Protein AF-A0AAE0TA22-F1 (afdb_monomer)

Radius of gyration: 49.66 Å; Cα contacts (8 Å, |Δi|>4): 753; chains: 1; bounding box: 151×112×150 Å

Foldseek 3Di:
DDDDDDDDDDDDDDDDDDDDDDDDDDDDDDDDDDDDDDDDDDDPPVVVVVVVVVVVVVVVVVVVVLVVLLPDDPVNLVVVCLCPFLFVLSVQLVPDDDPVSNVVSVVQLVVLVVVLVVLLVVLVVVVVVQDWDKDKDKDFDWDFFFKKKKFWQFLFFQVLLVVDDDDLSVLLSVLLVLLACVVLVDPPPPDDDDDDDDDDDDDDDDDDDDDDDDDDDDDDDDDDDDDDDDDDDDDDDDDDDDDDDDDDDDDDDPPPPSQPPVNSLVVCVVPPPPVPPPPPPDDPDDDDDPPDSLVVSLVVSLVSLLVDDLVSLVVRGDQCQLFFLFKDALNHGDHSVQWDWFAASSRRTMTMRADSPLIADFFDQNNGMKTKTFSPVVRHRHNNRPAGFMWMATFHGQADDDSPPRTDTFAFQKEKEKAKAKAKEAADPPPNDPADQQPVVCVQWVGGDALVLQVLVVLQVVLCVFLVEGDSRSVRSNVSTPPPHPHDHQDDPVSVVSSVVSVVCVVVVVDDRPRHGHNIHMDMDIDMDMDGDDPLVVLVVSQVSSCVVPVVSVVCCVPPDPDSVVSSRRMYMYGYTHNGSMHMYTYMDRPQDPVNSVVSSQVSCCVSGVQHPVSVVSVVVSVVSVVSNVVSVVVVVPDDDDDDDDDDDDDDDDDYDDDDDDDDDDDDDDDDDDDDDDDDDDDD

Nearest PDB structures (foldseek):
  9btg-assembly1_C  TM=7.549E-01  e=7.973E-27  Homo sapiens
  9blr-assembly1_B  TM=6.837E-01  e=3.437E-25  Homo sapiens
  9btu-assembly1_B  TM=6.774E-01  e=9.513E-24  Homo sapiens
  9btg-assembly1_B  TM=6.964E-01  e=8.237E-23  Homo sapiens
  9btg-assembly1_A  TM=6.985E-01  e=4.580E-22  Homo sapiens

Structure (mmCIF, N/CA/C/O backbone):
data_AF-A0AAE0TA22-F1
#
_entry.id   AF-A0AAE0TA22-F1
#
loop_
_atom_site.group_PDB
_atom_site.id
_atom_site.type_symbol
_atom_site.label_atom_id
_atom_site.label_alt_id
_atom_site.label_comp_id
_atom_site.label_asym_id
_atom_site.label_entity_id
_atom_site.label_seq_id
_atom_site.pdbx_PDB_ins_code
_atom_site.Cartn_x
_atom_site.Cartn_y
_atom_site.Cartn_z
_atom_site.occupancy
_atom_site.B_iso_or_equiv
_atom_site.auth_seq_id
_atom_site.auth_comp_id
_atom_site.auth_asym_id
_atom_site.auth_atom_id
_atom_site.pdbx_PDB_model_num
ATOM 1 N N . MET A 1 1 ? 1.028 -51.231 16.916 1.00 36.16 1 MET A N 1
ATOM 2 C CA . MET A 1 1 ? 1.244 -51.772 15.554 1.00 36.16 1 MET A CA 1
ATOM 3 C C . MET A 1 1 ? 1.854 -50.634 14.741 1.00 36.16 1 MET A C 1
ATOM 5 O O . MET A 1 1 ? 1.160 -49.658 14.529 1.00 36.16 1 MET A O 1
ATOM 9 N N . SER A 1 2 ? 3.185 -50.494 14.644 1.00 25.36 2 SER A N 1
ATOM 10 C CA . SER A 1 2 ? 4.117 -51.192 13.720 1.00 25.36 2 SER A CA 1
ATOM 11 C C . SER A 1 2 ? 3.588 -51.160 12.274 1.00 25.36 2 SER A C 1
ATOM 13 O O . SER A 1 2 ? 2.470 -51.611 12.075 1.00 25.36 2 SER A O 1
ATOM 15 N N . SER A 1 3 ? 4.268 -50.624 11.255 1.00 26.95 3 SER A N 1
ATOM 16 C CA . SER A 1 3 ? 5.697 -50.757 10.944 1.00 26.95 3 SER A CA 1
ATOM 17 C C . SER A 1 3 ? 6.273 -49.602 10.106 1.00 26.95 3 SER A C 1
ATOM 19 O O . SER A 1 3 ? 5.587 -48.962 9.315 1.00 26.95 3 SER A O 1
ATOM 21 N N . ARG A 1 4 ? 7.589 -49.420 10.260 1.00 27.61 4 ARG A N 1
ATOM 22 C CA . ARG A 1 4 ? 8.510 -48.582 9.478 1.00 27.61 4 ARG A CA 1
ATOM 23 C C . ARG A 1 4 ? 8.764 -49.164 8.077 1.00 27.61 4 ARG A C 1
ATOM 25 O O . ARG A 1 4 ? 8.867 -50.378 7.962 1.00 27.61 4 ARG A O 1
ATOM 32 N N . HIS A 1 5 ? 9.083 -48.308 7.104 1.00 26.70 5 HIS A N 1
ATOM 33 C CA . HIS A 1 5 ? 10.325 -48.444 6.330 1.00 26.70 5 HIS A CA 1
ATOM 34 C C . HIS A 1 5 ? 10.819 -47.084 5.815 1.00 26.70 5 HIS A C 1
ATOM 36 O O . HIS A 1 5 ? 10.042 -46.180 5.530 1.00 26.70 5 HIS A O 1
ATOM 42 N N . ARG A 1 6 ? 12.146 -46.962 5.806 1.00 25.06 6 ARG A N 1
ATOM 43 C CA . ARG A 1 6 ? 13.002 -45.788 5.623 1.00 25.06 6 ARG A CA 1
ATOM 44 C C . ARG A 1 6 ? 13.894 -46.098 4.420 1.00 25.06 6 ARG A C 1
ATOM 46 O O . ARG A 1 6 ? 14.435 -47.199 4.398 1.00 25.06 6 ARG A O 1
ATOM 53 N N . HIS A 1 7 ? 14.113 -45.142 3.521 1.00 26.20 7 HIS A N 1
ATOM 54 C CA . HIS A 1 7 ? 15.380 -45.018 2.798 1.00 26.20 7 HIS A CA 1
ATOM 55 C C . HIS A 1 7 ? 15.689 -43.548 2.502 1.00 26.20 7 HIS A C 1
ATOM 57 O O . HIS A 1 7 ? 14.853 -42.817 1.977 1.00 26.20 7 HIS A O 1
ATOM 63 N N . ASP A 1 8 ? 16.891 -43.159 2.924 1.00 24.45 8 ASP A N 1
ATOM 64 C CA . ASP A 1 8 ? 17.563 -41.879 2.728 1.00 24.45 8 ASP A CA 1
ATOM 65 C C . ASP A 1 8 ? 18.010 -41.689 1.274 1.00 24.45 8 ASP A C 1
ATOM 67 O O . ASP A 1 8 ? 18.426 -42.652 0.632 1.00 24.45 8 ASP A O 1
ATOM 71 N N . TYR A 1 9 ? 18.047 -40.436 0.811 1.00 25.70 9 TYR A N 1
ATOM 72 C CA . TYR A 1 9 ? 19.114 -39.953 -0.069 1.00 25.70 9 TYR A CA 1
ATOM 73 C C . TYR A 1 9 ? 19.299 -38.441 0.121 1.00 25.70 9 TYR A C 1
ATOM 75 O O . TYR A 1 9 ? 18.411 -37.642 -0.169 1.00 25.70 9 TYR A O 1
ATOM 83 N N . THR A 1 10 ? 20.469 -38.067 0.630 1.00 24.34 10 THR A N 1
ATOM 84 C CA . THR A 1 10 ? 21.022 -36.712 0.653 1.00 24.34 10 THR A CA 1
ATOM 85 C C . THR A 1 10 ? 21.599 -36.367 -0.721 1.00 24.34 10 THR A C 1
ATOM 87 O O . THR A 1 10 ? 22.261 -37.203 -1.337 1.00 24.34 10 THR A O 1
ATOM 90 N N . ARG A 1 11 ? 21.387 -35.134 -1.195 1.00 25.94 11 ARG A N 1
ATOM 91 C CA . ARG A 1 11 ? 22.220 -34.493 -2.226 1.00 25.94 11 ARG A CA 1
ATOM 92 C C . ARG A 1 11 ? 22.123 -32.972 -2.107 1.00 25.94 11 ARG A C 1
ATOM 94 O O . ARG A 1 11 ? 21.104 -32.387 -2.460 1.00 25.94 11 ARG A O 1
ATOM 101 N N . ASP A 1 12 ? 23.209 -32.382 -1.620 1.00 24.94 12 ASP A N 1
ATOM 102 C CA . ASP A 1 12 ? 23.617 -31.007 -1.901 1.00 24.94 12 ASP A CA 1
ATOM 103 C C . ASP A 1 12 ? 23.908 -30.871 -3.399 1.00 24.94 12 ASP A C 1
ATOM 105 O O . ASP A 1 12 ? 24.634 -31.704 -3.949 1.00 24.94 12 ASP A O 1
ATOM 109 N N . VAL A 1 13 ? 23.373 -29.836 -4.054 1.00 28.22 13 VAL A N 1
ATOM 110 C CA . VAL A 1 13 ? 23.864 -29.369 -5.359 1.00 28.22 13 VAL A CA 1
ATOM 111 C C . VAL A 1 13 ? 23.728 -27.847 -5.446 1.00 28.22 13 VAL A C 1
ATOM 113 O O . VAL A 1 13 ? 22.625 -27.302 -5.424 1.00 28.22 13 VAL A O 1
ATOM 116 N N . ASP A 1 14 ? 24.891 -27.209 -5.566 1.00 25.58 14 ASP A N 1
ATOM 117 C CA . ASP A 1 14 ? 25.142 -25.839 -6.011 1.00 25.58 14 ASP A CA 1
ATOM 118 C C . ASP A 1 14 ? 24.396 -25.487 -7.307 1.00 25.58 14 ASP A C 1
ATOM 120 O O . ASP A 1 14 ? 24.451 -26.218 -8.297 1.00 25.58 14 ASP A O 1
ATOM 124 N N . MET A 1 15 ? 23.774 -24.308 -7.337 1.00 25.41 15 MET A N 1
ATOM 125 C CA . MET A 1 15 ? 23.209 -23.705 -8.544 1.00 25.41 15 MET A CA 1
ATOM 126 C C . MET A 1 15 ? 24.134 -22.592 -9.048 1.00 25.41 1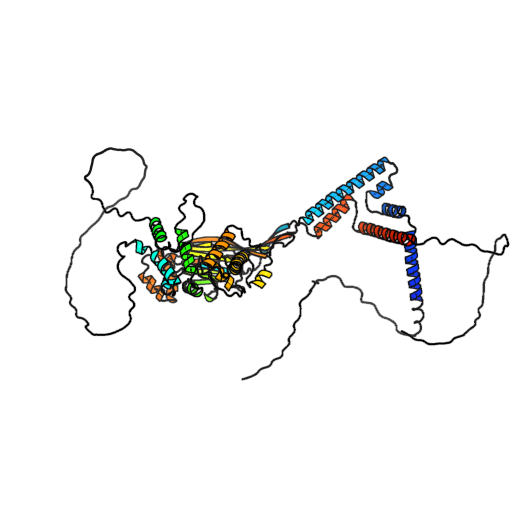5 MET A C 1
ATOM 128 O O . MET A 1 15 ? 24.139 -21.484 -8.521 1.00 25.41 15 MET A O 1
ATOM 132 N N . THR A 1 16 ? 24.883 -22.875 -10.116 1.00 25.83 16 THR A N 1
ATOM 133 C CA . THR A 1 16 ? 25.443 -21.857 -11.015 1.00 25.83 16 THR A CA 1
ATOM 134 C C . THR A 1 16 ? 25.100 -22.202 -12.467 1.00 25.83 16 THR A C 1
ATOM 136 O O . THR A 1 16 ? 25.299 -23.324 -12.920 1.00 25.83 16 THR A O 1
ATOM 139 N N . ASN A 1 17 ? 24.601 -21.189 -13.182 1.00 25.94 17 ASN A N 1
ATOM 140 C CA . ASN A 1 17 ? 24.505 -21.044 -14.639 1.00 25.94 17 ASN A CA 1
ATOM 141 C C . ASN A 1 17 ? 23.625 -22.031 -15.433 1.00 25.94 17 ASN A C 1
ATOM 143 O O . ASN A 1 17 ? 24.093 -23.033 -15.967 1.00 25.94 17 ASN A O 1
ATOM 147 N N . ILE A 1 18 ? 22.370 -21.626 -15.661 1.00 26.84 18 ILE A N 1
ATOM 148 C CA . ILE A 1 18 ? 21.530 -22.114 -16.764 1.00 26.84 18 ILE A CA 1
ATOM 149 C C . ILE A 1 18 ? 21.366 -20.976 -17.779 1.00 26.84 18 ILE A C 1
ATOM 151 O O . ILE A 1 18 ? 20.695 -19.981 -17.515 1.00 26.84 18 ILE A O 1
ATOM 155 N N . TYR A 1 19 ? 21.996 -21.144 -18.943 1.00 29.06 19 TYR A N 1
ATOM 156 C CA . TYR A 1 19 ? 21.708 -20.387 -20.159 1.00 29.06 19 TYR A CA 1
ATOM 157 C C . TYR A 1 19 ? 20.472 -20.974 -20.851 1.00 29.06 19 TYR A C 1
ATOM 159 O O . TYR A 1 19 ? 20.329 -22.191 -20.981 1.00 29.06 19 TYR A O 1
ATOM 167 N N . PHE A 1 20 ? 19.598 -20.081 -21.311 1.00 26.22 20 PHE A N 1
ATOM 168 C CA . PHE A 1 20 ? 18.417 -20.374 -22.116 1.00 26.22 20 PHE A CA 1
ATOM 169 C C . PHE A 1 20 ? 18.787 -21.013 -23.464 1.00 26.22 20 PHE A C 1
ATOM 171 O O . PHE A 1 20 ? 19.572 -20.460 -24.231 1.00 26.22 20 PHE A O 1
ATOM 178 N N . HIS A 1 21 ? 18.129 -22.126 -23.791 1.00 25.44 21 HIS A N 1
ATOM 179 C CA . HIS A 1 21 ? 17.982 -22.626 -25.155 1.00 25.44 21 HIS A CA 1
ATOM 180 C C . HIS A 1 21 ? 16.496 -22.649 -25.517 1.00 25.44 21 HIS A C 1
ATOM 182 O O . HIS A 1 21 ? 15.685 -23.235 -24.803 1.00 25.44 21 HIS A O 1
ATOM 188 N N . SER A 1 22 ? 16.155 -22.091 -26.675 1.00 26.70 22 SER A N 1
ATOM 189 C CA . SER A 1 22 ? 15.044 -22.571 -27.497 1.00 26.70 22 SER A CA 1
ATOM 190 C C . SER A 1 22 ? 15.381 -22.331 -28.986 1.00 26.70 22 SER A C 1
ATOM 192 O O . SER A 1 22 ? 16.284 -21.545 -29.278 1.00 26.70 22 SER A O 1
ATOM 194 N N . PRO A 1 23 ? 14.796 -23.112 -29.912 1.00 32.72 23 PRO A N 1
ATOM 195 C CA . PRO A 1 23 ? 15.504 -23.685 -31.060 1.00 32.72 23 PRO A CA 1
ATOM 196 C C . PRO A 1 23 ? 14.996 -23.150 -32.407 1.00 32.72 23 PRO A C 1
ATOM 198 O O . PRO A 1 23 ? 13.940 -22.536 -32.447 1.00 32.72 23 PRO A O 1
ATOM 201 N N . LEU A 1 24 ? 15.710 -23.443 -33.505 1.00 25.14 24 LEU A N 1
ATOM 202 C CA . LEU A 1 24 ? 15.177 -23.844 -34.826 1.00 25.14 24 LEU A CA 1
ATOM 203 C C . LEU A 1 24 ? 16.327 -23.946 -35.854 1.00 25.14 24 LEU A C 1
ATOM 205 O O . LEU A 1 24 ? 17.237 -23.127 -35.850 1.00 25.14 24 LEU A O 1
ATOM 209 N N . TRP A 1 25 ? 16.227 -24.941 -36.747 1.00 23.73 25 TRP A N 1
ATOM 210 C CA . TRP A 1 25 ? 17.095 -25.276 -37.899 1.00 23.73 25 TRP A CA 1
ATOM 211 C C . TRP A 1 25 ? 18.290 -26.223 -37.678 1.00 23.73 25 TRP A C 1
ATOM 213 O O . TRP A 1 25 ? 19.454 -25.838 -37.705 1.00 23.73 25 TRP A O 1
ATOM 223 N N . LYS A 1 26 ? 17.985 -27.528 -37.620 1.00 23.95 26 LYS A N 1
ATOM 224 C CA . LYS A 1 26 ? 18.856 -28.605 -38.128 1.00 23.95 26 LYS A CA 1
ATOM 225 C C . LYS A 1 26 ? 17.993 -29.722 -38.722 1.00 23.95 26 LYS A C 1
ATOM 227 O O . LYS A 1 26 ? 17.412 -30.508 -37.981 1.00 23.95 26 LYS A O 1
ATOM 232 N N . ARG A 1 27 ? 17.911 -29.792 -40.055 1.00 25.19 27 ARG A N 1
ATOM 233 C CA . ARG A 1 27 ? 17.529 -31.011 -40.787 1.00 25.19 27 ARG A CA 1
ATOM 234 C C . ARG A 1 27 ? 17.976 -30.919 -42.246 1.00 25.19 27 ARG A C 1
ATOM 236 O O . ARG A 1 27 ? 17.333 -30.244 -43.034 1.00 25.19 27 ARG A O 1
ATOM 243 N N . SER A 1 28 ? 19.070 -31.597 -42.575 1.00 24.05 28 SER A N 1
ATOM 244 C CA . SER A 1 28 ? 19.266 -32.374 -43.811 1.00 24.05 28 SER A CA 1
ATOM 245 C C . SER A 1 28 ? 20.726 -32.817 -43.870 1.00 24.05 28 SER A C 1
ATOM 247 O O . SER A 1 28 ? 21.584 -31.979 -43.603 1.00 24.05 28 SER A O 1
ATOM 249 N N . GLN A 1 29 ? 20.961 -34.065 -44.285 1.00 23.02 29 GLN A N 1
ATOM 250 C CA . GLN A 1 29 ? 22.234 -34.753 -44.587 1.00 23.02 29 GLN A CA 1
ATOM 251 C C . GLN A 1 29 ? 22.478 -35.989 -43.704 1.00 23.02 29 GLN A C 1
ATOM 253 O O . GLN A 1 29 ? 23.495 -36.079 -43.033 1.00 23.02 29 GLN A O 1
ATOM 258 N N . GLU A 1 30 ? 21.550 -36.947 -43.756 1.00 26.06 30 GLU A N 1
ATOM 259 C CA . GLU A 1 30 ? 21.832 -38.385 -43.629 1.00 26.06 30 GLU A CA 1
ATOM 260 C C . GLU A 1 30 ? 20.830 -39.122 -44.527 1.00 26.06 30 GLU A C 1
ATOM 262 O O . GLU A 1 30 ? 19.669 -39.261 -44.164 1.00 26.06 30 GLU A O 1
ATOM 267 N N . GLU A 1 31 ? 21.258 -39.479 -45.738 1.00 27.06 31 GLU A N 1
ATOM 268 C CA . GLU A 1 31 ? 20.860 -40.690 -46.474 1.00 27.06 31 GLU A CA 1
ATOM 269 C C . GLU A 1 31 ? 21.600 -40.690 -47.818 1.00 27.06 31 GLU A C 1
ATOM 271 O O . GLU A 1 31 ? 21.323 -39.880 -48.698 1.00 27.06 31 GLU A O 1
ATOM 276 N N . ILE A 1 32 ? 22.619 -41.545 -47.917 1.00 25.92 32 ILE A N 1
ATOM 277 C CA . ILE A 1 32 ? 22.872 -42.524 -48.990 1.00 25.92 32 ILE A CA 1
ATOM 278 C C . ILE A 1 32 ? 24.278 -43.093 -48.721 1.00 25.92 32 ILE A C 1
ATOM 280 O O . ILE A 1 32 ? 25.303 -42.510 -49.069 1.00 25.92 32 ILE A O 1
ATOM 284 N N . MET A 1 33 ? 24.308 -44.258 -48.077 1.00 25.12 33 MET A N 1
ATOM 285 C CA . MET A 1 33 ? 25.369 -45.250 -48.223 1.00 25.12 33 MET A CA 1
ATOM 286 C C . MET A 1 33 ? 24.693 -46.551 -48.640 1.00 25.12 33 MET A C 1
ATOM 288 O O . MET A 1 33 ? 23.885 -47.061 -47.877 1.00 25.12 33 MET A O 1
ATOM 292 N N . GLU A 1 34 ? 25.051 -47.088 -49.806 1.00 27.94 34 GLU A N 1
ATOM 293 C CA . GLU A 1 34 ? 25.251 -48.531 -49.994 1.00 27.94 34 GLU A CA 1
ATOM 294 C C . GLU A 1 34 ? 25.866 -48.806 -51.374 1.00 27.94 34 GLU A C 1
ATOM 296 O O . GLU A 1 34 ? 25.210 -48.656 -52.404 1.00 27.94 34 GLU A O 1
ATOM 301 N N . ASN A 1 35 ? 27.145 -49.197 -51.410 1.00 25.23 35 ASN A N 1
ATOM 302 C CA . ASN A 1 35 ? 27.541 -50.560 -51.788 1.00 25.23 35 ASN A CA 1
ATOM 303 C C . ASN A 1 35 ? 29.064 -50.735 -51.954 1.00 25.23 35 ASN A C 1
ATOM 305 O O . ASN A 1 35 ? 29.766 -49.856 -52.446 1.00 25.23 35 ASN A O 1
ATOM 309 N N . VAL A 1 36 ? 29.481 -51.975 -51.656 1.00 28.78 36 VAL A N 1
ATOM 310 C CA . VAL A 1 36 ? 30.734 -52.691 -51.981 1.00 28.78 36 VAL A CA 1
ATOM 311 C C . VAL A 1 36 ? 31.841 -52.733 -50.903 1.00 28.78 36 VAL A C 1
ATOM 313 O O . VAL A 1 36 ? 32.551 -51.770 -50.642 1.00 28.78 36 VAL A O 1
ATOM 316 N N . ASN A 1 37 ? 32.034 -53.945 -50.367 1.00 26.31 37 ASN A N 1
ATOM 317 C CA . ASN A 1 37 ? 33.254 -54.509 -49.758 1.00 26.31 37 ASN A CA 1
ATOM 318 C C . ASN A 1 37 ? 33.751 -55.654 -50.680 1.00 26.31 37 ASN A C 1
ATOM 320 O O . ASN A 1 37 ? 32.942 -56.136 -51.477 1.00 26.31 37 ASN A O 1
ATOM 324 N N . PRO A 1 38 ? 34.933 -56.277 -50.478 1.00 42.88 38 PRO A N 1
ATOM 325 C CA . PRO A 1 38 ? 36.208 -55.819 -49.905 1.00 42.88 38 PRO A CA 1
ATOM 326 C C . PRO A 1 38 ? 37.395 -56.123 -50.868 1.00 42.88 38 PRO A C 1
ATOM 328 O O . PRO A 1 38 ? 37.202 -56.808 -51.864 1.00 42.88 38 PRO A O 1
ATOM 331 N N . ILE A 1 39 ? 38.620 -55.658 -50.574 1.00 27.56 39 ILE A N 1
ATOM 332 C CA . ILE A 1 39 ? 39.909 -56.393 -50.702 1.00 27.56 39 ILE A CA 1
ATOM 333 C C . ILE A 1 39 ? 41.110 -55.423 -50.680 1.00 27.56 39 ILE A C 1
ATOM 335 O O . ILE A 1 39 ? 41.182 -54.427 -51.389 1.00 27.56 39 ILE A O 1
ATOM 339 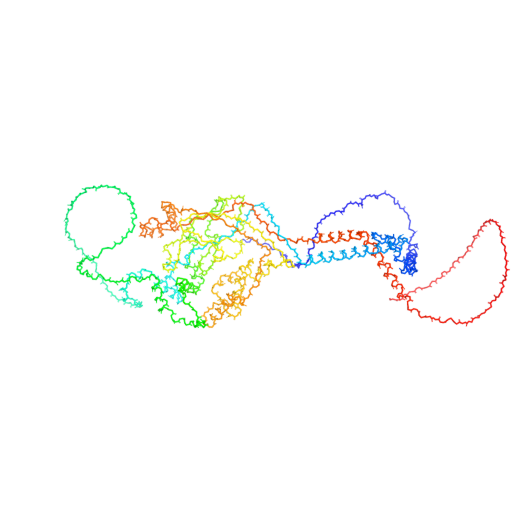N N . ASP A 1 40 ? 42.054 -55.844 -49.850 1.00 30.30 40 ASP A N 1
ATOM 340 C CA . ASP A 1 40 ? 43.490 -55.608 -49.774 1.00 30.30 40 ASP A CA 1
ATOM 341 C C . ASP A 1 40 ? 44.137 -54.376 -49.136 1.00 30.30 40 ASP A C 1
ATOM 343 O O . ASP A 1 40 ? 44.041 -53.212 -49.521 1.00 30.30 40 ASP A O 1
ATOM 347 N N . VAL A 1 41 ? 44.927 -54.762 -48.142 1.00 45.41 41 VAL A N 1
ATOM 348 C CA . VAL A 1 41 ? 45.822 -54.013 -47.293 1.00 45.41 41 VAL A CA 1
ATOM 349 C C . VAL A 1 41 ? 47.082 -53.738 -48.100 1.00 45.41 41 VAL A C 1
ATOM 351 O O . VAL A 1 41 ? 47.935 -54.606 -48.202 1.00 45.41 41 VAL A O 1
ATOM 354 N N . ASN A 1 42 ? 47.213 -52.538 -48.667 1.00 39.53 42 ASN A N 1
ATOM 355 C CA . ASN A 1 42 ? 48.506 -51.914 -48.974 1.00 39.53 42 ASN A CA 1
ATOM 356 C C . ASN A 1 42 ? 48.297 -50.484 -49.482 1.00 39.53 42 ASN A C 1
ATOM 358 O O . ASN A 1 42 ? 48.288 -50.252 -50.681 1.00 39.53 42 ASN A O 1
ATOM 362 N N . ASN A 1 43 ? 48.128 -49.516 -48.572 1.00 35.53 43 ASN A N 1
ATOM 363 C CA . ASN A 1 43 ? 48.455 -48.112 -48.867 1.00 35.53 43 ASN A CA 1
ATOM 364 C C . ASN A 1 43 ? 48.523 -47.225 -47.615 1.00 35.53 43 ASN A C 1
ATOM 366 O O . ASN A 1 43 ? 47.906 -46.168 -47.516 1.00 35.53 43 ASN A O 1
ATOM 370 N N . ARG A 1 44 ? 49.317 -47.649 -46.624 1.00 35.47 44 ARG A N 1
ATOM 371 C CA . ARG A 1 44 ? 49.599 -46.849 -45.417 1.00 35.47 44 ARG A CA 1
ATOM 372 C C . ARG A 1 44 ? 51.045 -46.333 -45.348 1.00 35.47 44 ARG A C 1
ATOM 374 O O . ARG A 1 44 ? 51.556 -46.076 -44.264 1.00 35.47 44 ARG A O 1
ATOM 381 N N . LYS A 1 45 ? 51.696 -46.164 -46.509 1.00 36.31 45 LYS A N 1
ATOM 382 C CA . LYS A 1 45 ? 53.009 -45.496 -46.644 1.00 36.31 45 LYS A CA 1
ATOM 383 C C . LYS A 1 45 ? 53.051 -44.326 -47.642 1.00 36.31 45 LYS A C 1
ATOM 385 O O . LYS A 1 45 ? 54.067 -43.648 -47.695 1.00 36.31 45 LYS A O 1
ATOM 390 N N . GLU A 1 46 ? 51.949 -43.994 -48.322 1.00 39.97 46 GLU A N 1
ATOM 391 C CA . GLU A 1 46 ? 51.835 -42.748 -49.114 1.00 39.97 46 GLU A CA 1
ATOM 392 C C . GLU A 1 46 ? 51.175 -41.578 -48.356 1.00 39.97 46 GLU A C 1
ATOM 394 O O . GLU A 1 46 ? 51.304 -40.422 -48.754 1.00 39.97 46 GLU A O 1
ATOM 399 N N . GLN A 1 47 ? 50.523 -41.825 -47.213 1.00 36.16 47 GLN A N 1
ATOM 400 C CA . GLN A 1 47 ? 49.834 -40.770 -46.448 1.00 36.16 47 GLN A CA 1
ATOM 401 C C . GLN A 1 47 ? 50.721 -40.001 -45.452 1.00 36.16 47 GLN A C 1
ATOM 403 O O . GLN A 1 47 ? 50.278 -38.987 -44.918 1.00 36.16 47 GLN A O 1
ATOM 408 N N . SER A 1 48 ? 51.973 -40.418 -45.222 1.00 37.38 48 SER A N 1
ATOM 409 C CA . SER A 1 48 ? 52.907 -39.666 -44.361 1.00 37.38 48 SER A CA 1
ATOM 410 C C . SER A 1 48 ? 53.881 -38.768 -45.133 1.00 37.38 48 SER A C 1
ATOM 412 O O . SER A 1 48 ? 54.467 -37.881 -44.524 1.00 37.38 48 SER A O 1
ATOM 414 N N . ALA A 1 49 ? 54.019 -38.948 -46.452 1.00 38.56 49 ALA A N 1
ATOM 415 C CA . ALA A 1 49 ? 54.789 -38.044 -47.315 1.00 38.56 49 ALA A CA 1
ATOM 416 C C . ALA A 1 49 ? 53.916 -36.898 -47.864 1.00 38.56 49 ALA A C 1
ATOM 418 O O . ALA A 1 49 ? 54.341 -35.750 -47.853 1.00 38.56 49 ALA A O 1
ATOM 419 N N . ARG A 1 50 ? 52.630 -37.149 -48.170 1.00 35.62 50 ARG A N 1
ATOM 420 C CA . ARG A 1 50 ? 51.676 -36.077 -48.532 1.00 35.62 50 ARG A CA 1
ATOM 421 C C . ARG A 1 50 ? 51.314 -35.126 -47.389 1.00 35.62 50 ARG A C 1
ATOM 423 O O . ARG A 1 50 ? 50.809 -34.042 -47.645 1.00 35.62 50 ARG A O 1
ATOM 430 N N . LYS A 1 51 ? 51.563 -35.494 -46.127 1.00 34.56 51 LYS A N 1
ATOM 431 C CA . LYS A 1 51 ? 51.305 -34.601 -44.983 1.00 34.56 51 LYS A CA 1
ATOM 432 C C . LYS A 1 51 ? 52.454 -33.620 -44.726 1.00 34.56 51 LYS A C 1
ATOM 434 O O . LYS A 1 51 ? 52.220 -32.590 -44.109 1.00 34.56 51 LYS A O 1
ATOM 439 N N . VAL A 1 52 ? 53.663 -33.894 -45.222 1.00 40.97 52 VAL A N 1
ATOM 440 C CA . VAL A 1 52 ? 54.785 -32.939 -45.173 1.00 40.97 52 VAL A CA 1
ATOM 441 C C . VAL A 1 52 ? 54.775 -32.047 -46.415 1.00 40.97 52 VAL A C 1
ATOM 443 O O . VAL A 1 52 ? 54.914 -30.838 -46.260 1.00 40.97 52 VAL A O 1
ATOM 446 N N . ASP A 1 53 ? 54.465 -32.590 -47.596 1.00 38.00 53 ASP A N 1
ATOM 447 C CA . ASP A 1 53 ? 54.360 -31.786 -48.824 1.00 38.00 53 ASP A CA 1
ATOM 448 C C . ASP A 1 53 ? 53.150 -30.843 -48.823 1.00 38.00 53 ASP A C 1
ATOM 450 O O . ASP A 1 53 ? 53.314 -29.683 -49.177 1.00 38.00 53 ASP A O 1
ATOM 454 N N . ASN A 1 54 ? 51.984 -31.238 -48.291 1.00 38.22 54 ASN A N 1
ATOM 455 C CA . ASN A 1 54 ? 50.864 -30.294 -48.146 1.00 38.22 54 ASN A CA 1
ATOM 456 C C . ASN A 1 54 ? 51.138 -29.205 -47.097 1.00 38.22 54 ASN A C 1
ATOM 458 O O . ASN A 1 54 ? 50.580 -28.124 -47.193 1.00 38.22 54 ASN A O 1
ATOM 462 N N . THR A 1 55 ? 51.992 -29.461 -46.099 1.00 37.69 55 THR A N 1
ATOM 463 C CA . THR A 1 55 ? 52.378 -28.430 -45.118 1.00 37.69 55 THR A CA 1
ATOM 464 C C . THR A 1 55 ? 53.468 -27.519 -45.687 1.00 37.69 55 THR A C 1
ATOM 466 O O . THR A 1 55 ? 53.579 -26.368 -45.276 1.00 37.69 55 THR A O 1
ATOM 469 N N . TYR A 1 56 ? 54.273 -28.008 -46.637 1.00 38.06 56 TYR A N 1
ATOM 470 C CA . TYR A 1 56 ? 55.263 -27.209 -47.348 1.00 38.06 56 TYR A CA 1
ATOM 471 C C . TYR A 1 56 ? 54.594 -26.371 -48.439 1.00 38.06 56 TYR A C 1
ATOM 473 O O . TYR A 1 56 ? 54.798 -25.169 -48.434 1.00 38.06 56 TYR A O 1
ATOM 481 N N . GLU A 1 57 ? 53.727 -26.928 -49.289 1.00 42.09 57 GLU A N 1
ATOM 482 C CA . GLU A 1 57 ? 52.950 -26.169 -50.284 1.00 42.09 57 GLU A CA 1
ATOM 483 C C . GLU A 1 57 ? 52.021 -25.137 -49.628 1.00 42.09 57 GLU A C 1
ATOM 485 O O . GLU A 1 57 ? 52.058 -23.983 -50.035 1.00 42.09 57 GLU A O 1
ATOM 490 N N . ASP A 1 58 ? 51.314 -25.465 -48.538 1.00 41.38 58 ASP A N 1
ATOM 491 C CA . ASP A 1 58 ? 50.456 -24.501 -47.821 1.00 41.38 58 ASP A CA 1
ATOM 492 C C . ASP A 1 58 ? 51.283 -23.386 -47.146 1.00 41.38 58 ASP A C 1
ATOM 494 O O . ASP A 1 58 ? 50.965 -22.204 -47.261 1.00 41.38 58 ASP A O 1
ATOM 498 N N . ASN A 1 59 ? 52.444 -23.702 -46.550 1.00 42.50 59 ASN A N 1
ATOM 499 C CA . ASN A 1 59 ? 53.365 -22.667 -46.058 1.00 42.50 59 ASN A CA 1
ATOM 500 C C . ASN A 1 59 ? 54.030 -21.873 -47.192 1.00 42.50 59 ASN A C 1
ATOM 502 O O . ASN A 1 59 ? 54.375 -20.710 -46.989 1.00 42.50 59 ASN A O 1
ATOM 506 N N . THR A 1 60 ? 54.239 -22.460 -48.371 1.00 50.28 60 THR A N 1
ATOM 507 C CA . THR A 1 60 ? 54.826 -21.762 -49.523 1.00 50.28 60 THR A CA 1
ATOM 508 C C . THR A 1 60 ? 53.786 -20.858 -50.174 1.00 50.28 60 THR A C 1
ATOM 510 O O . THR A 1 60 ? 54.126 -19.737 -50.519 1.00 50.28 60 THR A O 1
ATOM 513 N N . ASP A 1 61 ? 52.516 -21.252 -50.242 1.00 52.91 61 ASP A N 1
ATOM 514 C CA . ASP A 1 61 ? 51.409 -20.430 -50.735 1.00 52.91 61 ASP A CA 1
ATOM 515 C C . ASP A 1 61 ? 51.017 -19.325 -49.749 1.00 52.91 61 ASP A C 1
ATOM 517 O O . ASP A 1 61 ? 50.759 -18.190 -50.162 1.00 52.91 61 ASP A O 1
ATOM 521 N N . ILE A 1 62 ? 51.077 -19.584 -48.439 1.00 54.19 62 ILE A N 1
ATOM 522 C CA . ILE A 1 62 ? 50.948 -18.555 -47.397 1.00 54.19 62 ILE A CA 1
ATOM 523 C C . ILE A 1 62 ? 52.139 -17.585 -47.453 1.00 54.19 62 ILE A C 1
ATOM 525 O O . ILE A 1 62 ? 51.942 -16.372 -47.467 1.00 54.19 62 ILE A O 1
ATOM 529 N N . ASN A 1 63 ? 53.380 -18.065 -47.575 1.00 50.25 63 ASN A N 1
ATOM 530 C CA . ASN A 1 63 ? 54.547 -17.183 -47.690 1.00 50.25 63 ASN A CA 1
ATOM 531 C C . ASN A 1 63 ? 54.595 -16.431 -49.030 1.00 50.25 63 ASN A C 1
ATOM 533 O O . ASN A 1 63 ? 54.965 -15.261 -49.044 1.00 50.25 63 ASN A O 1
ATOM 537 N N . ASN A 1 64 ? 54.153 -17.034 -50.136 1.00 54.91 64 ASN A N 1
ATOM 538 C CA . ASN A 1 64 ? 54.045 -16.398 -51.452 1.00 54.91 64 ASN A CA 1
ATOM 539 C C . ASN A 1 64 ? 52.918 -15.360 -51.486 1.00 54.91 64 ASN A C 1
ATOM 541 O O . ASN A 1 64 ? 53.073 -14.297 -52.093 1.00 54.91 64 ASN A O 1
ATOM 545 N N . SER A 1 65 ? 51.789 -15.624 -50.822 1.00 54.91 65 SER A N 1
ATOM 546 C CA . SER A 1 65 ? 50.704 -14.651 -50.679 1.00 54.91 65 SER A CA 1
ATOM 547 C C . SER A 1 65 ? 51.110 -13.497 -49.757 1.00 54.91 65 SER A C 1
ATOM 549 O O . SER A 1 65 ? 50.887 -12.343 -50.132 1.00 54.91 65 SER A O 1
ATOM 551 N N . ILE A 1 66 ? 51.822 -13.761 -48.656 1.00 54.62 66 ILE A N 1
ATOM 552 C CA . ILE A 1 66 ? 52.437 -12.744 -47.784 1.00 54.62 66 ILE A CA 1
ATOM 553 C C . ILE A 1 66 ? 53.505 -11.927 -48.536 1.00 54.62 66 ILE A C 1
ATOM 555 O O . ILE A 1 66 ? 53.493 -10.699 -48.448 1.00 54.62 66 ILE A O 1
ATOM 559 N N . ASP A 1 67 ? 54.361 -12.547 -49.354 1.00 53.91 67 ASP A N 1
ATOM 560 C CA . ASP A 1 67 ? 55.345 -11.847 -50.196 1.00 53.91 67 ASP A CA 1
ATOM 561 C C . ASP A 1 67 ? 54.681 -11.036 -51.322 1.00 53.91 67 ASP A C 1
ATOM 563 O O . ASP A 1 67 ? 55.162 -9.961 -51.696 1.00 53.91 67 ASP A O 1
ATOM 567 N N . SER A 1 68 ? 53.543 -11.494 -51.856 1.00 56.25 68 SER A N 1
ATOM 568 C CA . SER A 1 68 ? 52.740 -10.733 -52.825 1.00 56.25 68 SER A CA 1
ATOM 569 C C . SER A 1 68 ? 52.074 -9.503 -52.193 1.00 56.25 68 SER A C 1
ATOM 571 O O . SER A 1 68 ? 51.892 -8.483 -52.861 1.00 56.25 68 SER A O 1
ATOM 573 N N . ILE A 1 69 ? 51.731 -9.578 -50.901 1.00 55.66 69 ILE A N 1
ATOM 574 C CA . ILE A 1 69 ? 51.185 -8.469 -50.110 1.00 55.66 69 ILE A CA 1
ATOM 575 C C . ILE A 1 69 ? 52.313 -7.503 -49.715 1.00 55.66 69 ILE A C 1
ATOM 577 O O . ILE A 1 69 ? 52.151 -6.291 -49.849 1.00 55.66 69 ILE A O 1
ATOM 581 N N . GLY A 1 70 ? 53.486 -8.021 -49.343 1.00 53.56 70 GLY A N 1
ATOM 582 C CA . GLY A 1 70 ? 54.681 -7.247 -48.996 1.00 53.56 70 GLY A CA 1
ATOM 583 C C . GLY A 1 70 ? 55.284 -6.442 -50.155 1.00 53.56 70 GLY A C 1
ATOM 584 O O . GLY A 1 70 ? 55.862 -5.375 -49.937 1.00 53.56 70 GLY A O 1
ATOM 585 N N . LYS A 1 71 ? 55.090 -6.894 -51.403 1.00 55.75 71 LYS A N 1
ATOM 586 C CA . LYS A 1 71 ? 55.505 -6.181 -52.629 1.00 55.75 71 LYS A CA 1
ATOM 587 C C . LYS A 1 71 ? 54.572 -5.036 -53.035 1.00 55.75 71 LYS A C 1
ATOM 589 O O . LYS A 1 71 ? 54.964 -4.199 -53.852 1.00 55.75 71 LYS A O 1
ATOM 594 N N . LYS A 1 72 ? 53.348 -4.968 -52.497 1.00 65.06 72 LYS A N 1
ATOM 595 C CA . LYS A 1 72 ? 52.412 -3.884 -52.822 1.00 65.06 72 LYS A CA 1
ATOM 596 C C . LYS A 1 72 ? 52.856 -2.602 -52.133 1.00 65.06 72 LYS A C 1
ATOM 598 O O . LYS A 1 72 ? 53.098 -2.554 -50.931 1.00 65.06 72 LYS A O 1
ATOM 603 N N . THR A 1 73 ? 52.940 -1.520 -52.897 1.00 71.44 73 THR A N 1
ATOM 604 C CA . THR A 1 73 ? 53.186 -0.200 -52.304 1.00 71.44 73 THR A CA 1
ATOM 605 C C . THR A 1 73 ? 51.916 0.253 -51.581 1.00 71.44 73 THR A C 1
ATOM 607 O O . THR A 1 73 ? 50.822 0.042 -52.095 1.00 71.44 73 THR A O 1
ATOM 610 N N . PHE A 1 74 ? 52.032 0.950 -50.448 1.00 72.69 74 PHE A N 1
ATOM 611 C CA . PHE A 1 74 ? 50.890 1.548 -49.729 1.00 72.69 74 PHE A CA 1
ATOM 612 C C . PHE A 1 74 ? 49.902 2.286 -50.659 1.00 72.69 74 PHE A C 1
ATOM 614 O O . PHE A 1 74 ? 48.686 2.161 -50.539 1.00 72.69 74 PHE A O 1
ATOM 621 N N . ARG A 1 75 ? 50.431 2.980 -51.676 1.00 73.19 75 ARG A N 1
ATOM 622 C CA . ARG A 1 75 ? 49.642 3.652 -52.718 1.00 73.19 75 ARG A CA 1
ATOM 623 C C . ARG A 1 75 ? 48.791 2.691 -53.562 1.00 73.19 75 ARG A C 1
ATOM 625 O O . ARG A 1 75 ? 47.676 3.043 -53.917 1.00 73.19 75 ARG A O 1
ATOM 632 N N . GLN A 1 76 ? 49.290 1.500 -53.885 1.00 75.69 76 GLN A N 1
ATOM 633 C CA . GLN A 1 76 ? 48.561 0.496 -54.671 1.00 75.69 76 GLN A CA 1
ATOM 634 C C . GLN A 1 76 ? 47.411 -0.127 -53.870 1.00 75.69 76 GLN A C 1
ATOM 636 O O . GLN A 1 76 ? 46.350 -0.371 -54.434 1.00 75.69 76 GLN A O 1
ATOM 641 N N . LEU A 1 77 ? 47.595 -0.320 -52.559 1.00 73.44 77 LEU A N 1
ATOM 642 C CA . LEU A 1 77 ? 46.543 -0.786 -51.646 1.00 73.44 77 LEU A CA 1
ATOM 643 C C . LEU A 1 77 ? 45.382 0.219 -51.575 1.00 73.44 77 LEU A C 1
ATOM 645 O O . LEU A 1 77 ? 44.231 -0.155 -51.787 1.00 73.44 77 LEU A O 1
ATOM 649 N N . ILE A 1 78 ? 45.688 1.507 -51.386 1.00 74.94 78 ILE A N 1
ATOM 650 C CA . ILE A 1 78 ? 44.671 2.571 -51.349 1.00 74.94 78 ILE A CA 1
ATOM 651 C C . ILE A 1 78 ? 43.973 2.740 -52.700 1.00 74.94 78 ILE A C 1
ATOM 653 O O . ILE A 1 78 ? 42.759 2.899 -52.738 1.00 74.94 78 ILE A O 1
ATOM 657 N N . VAL A 1 79 ? 44.709 2.698 -53.816 1.00 76.25 79 VAL A N 1
ATOM 658 C CA . VAL A 1 79 ? 44.114 2.842 -55.158 1.00 76.25 79 VAL A CA 1
ATOM 659 C C . VAL A 1 79 ? 43.178 1.676 -55.478 1.00 76.25 79 VAL A C 1
ATOM 661 O O . VAL A 1 79 ? 42.085 1.910 -55.983 1.00 76.25 79 VAL A O 1
ATOM 664 N N . ARG A 1 80 ? 43.560 0.443 -55.128 1.00 74.00 80 ARG A N 1
ATOM 665 C CA . ARG A 1 80 ? 42.717 -0.747 -55.310 1.00 74.00 80 ARG A CA 1
ATOM 666 C C . ARG A 1 80 ? 41.452 -0.685 -54.457 1.00 74.00 80 ARG A C 1
ATOM 668 O O . ARG A 1 80 ? 40.387 -1.077 -54.922 1.00 74.00 80 ARG A O 1
ATOM 675 N N . PHE A 1 81 ? 41.560 -0.179 -53.231 1.00 73.62 81 PHE A N 1
ATOM 676 C CA . PHE A 1 81 ? 40.399 0.055 -52.379 1.00 73.62 81 PHE A CA 1
ATOM 677 C C . PHE A 1 81 ? 39.503 1.161 -52.945 1.00 73.62 81 PHE A C 1
ATOM 679 O O . PHE A 1 81 ? 38.311 0.951 -53.096 1.00 73.62 81 PHE A O 1
ATOM 686 N N . ALA A 1 82 ? 40.065 2.299 -53.354 1.00 74.31 82 ALA A N 1
ATOM 687 C CA . ALA A 1 82 ? 39.317 3.406 -53.954 1.00 74.31 82 ALA A CA 1
ATOM 688 C C . ALA A 1 82 ? 38.614 3.036 -55.278 1.00 74.31 82 ALA A C 1
ATOM 690 O O . ALA A 1 82 ? 37.636 3.675 -55.650 1.00 74.31 82 ALA A O 1
ATOM 691 N N . GLU A 1 83 ? 39.107 2.023 -55.996 1.00 72.12 83 GLU A N 1
ATOM 692 C CA . GLU A 1 83 ? 38.474 1.470 -57.204 1.00 72.12 83 GLU A CA 1
ATOM 693 C C . GLU A 1 83 ? 37.306 0.532 -56.914 1.00 72.12 83 GLU A C 1
ATOM 695 O O . GLU A 1 83 ? 36.378 0.454 -57.713 1.00 72.12 83 GLU A O 1
ATOM 700 N N . LYS A 1 84 ? 37.389 -0.217 -55.814 1.00 71.38 84 LYS A N 1
ATOM 701 C CA . LYS A 1 84 ? 36.426 -1.269 -55.471 1.00 71.38 84 LYS A CA 1
ATOM 702 C C . LYS A 1 84 ? 35.453 -0.866 -54.378 1.00 71.38 84 LYS A C 1
ATOM 704 O O . LYS A 1 84 ? 34.483 -1.573 -54.157 1.00 71.38 84 LYS A O 1
ATOM 709 N N . THR A 1 85 ? 35.727 0.239 -53.692 1.00 78.06 85 THR A N 1
ATOM 710 C CA . THR A 1 85 ? 34.910 0.685 -52.580 1.00 78.06 85 THR A CA 1
ATOM 711 C C . THR A 1 85 ? 33.522 1.052 -53.071 1.00 78.06 85 THR A C 1
ATOM 713 O O . THR A 1 85 ? 33.331 1.773 -54.049 1.00 78.06 85 THR A O 1
ATOM 716 N N . SER A 1 86 ? 32.550 0.567 -52.321 1.00 74.75 86 SER A N 1
ATOM 717 C CA . SER A 1 86 ? 31.139 0.921 -52.425 1.00 74.75 86 SER A CA 1
ATOM 718 C C . SER A 1 86 ? 30.831 2.323 -51.871 1.00 74.75 86 SER A C 1
ATOM 720 O O . SER A 1 86 ? 29.700 2.792 -51.975 1.00 74.75 86 SER A O 1
ATOM 722 N N . MET A 1 87 ? 31.835 3.024 -51.327 1.00 80.56 87 MET A N 1
ATOM 723 C CA . MET A 1 87 ? 31.730 4.417 -50.899 1.00 80.56 87 MET A CA 1
ATOM 724 C C . MET A 1 87 ? 31.502 5.337 -52.099 1.00 80.56 87 MET A C 1
ATOM 726 O O . MET A 1 87 ? 32.402 5.552 -52.907 1.00 80.56 87 MET A O 1
ATOM 730 N N . GLN A 1 88 ? 30.313 5.927 -52.193 1.00 80.50 88 GLN A N 1
ATOM 731 C CA . GLN A 1 88 ? 29.836 6.565 -53.425 1.00 80.50 88 GLN A CA 1
ATOM 732 C C . GLN A 1 88 ? 30.696 7.751 -53.885 1.00 80.50 88 GLN A C 1
ATOM 734 O O . GLN A 1 88 ? 30.881 7.940 -55.082 1.00 80.50 88 GLN A O 1
ATOM 739 N N . GLY A 1 89 ? 31.269 8.533 -52.965 1.00 82.12 89 GLY A N 1
ATOM 740 C CA . GLY A 1 89 ? 32.060 9.722 -53.312 1.00 82.12 89 GLY A CA 1
ATOM 741 C C . GLY A 1 89 ? 33.464 9.436 -53.870 1.00 82.12 89 GLY A C 1
ATOM 742 O O . GLY A 1 89 ? 33.981 10.200 -54.686 1.00 82.12 89 GLY A O 1
ATOM 743 N N . VAL A 1 90 ? 34.098 8.326 -53.476 1.00 82.88 90 VAL A N 1
ATOM 744 C CA . VAL A 1 90 ? 35.519 8.049 -53.779 1.00 82.88 90 VAL A CA 1
ATOM 745 C C . VAL A 1 90 ? 35.784 7.735 -55.257 1.00 82.88 90 VAL A C 1
ATOM 747 O O . VAL A 1 90 ? 36.739 8.298 -55.810 1.00 82.88 90 VAL A O 1
ATOM 750 N N . PRO A 1 91 ? 34.963 6.915 -55.942 1.00 81.12 91 PRO A N 1
ATOM 751 C CA . PRO A 1 91 ? 35.134 6.649 -57.365 1.00 81.12 91 PRO A CA 1
ATOM 752 C C . PRO A 1 91 ? 35.089 7.920 -58.224 1.00 81.12 91 PRO A C 1
ATOM 754 O O . PRO A 1 91 ? 35.904 8.055 -59.138 1.00 81.12 91 PRO A O 1
ATOM 757 N N . TYR A 1 92 ? 34.210 8.882 -57.907 1.00 82.56 92 TYR A N 1
ATOM 758 C CA . TYR A 1 92 ? 34.088 10.146 -58.652 1.00 82.56 92 TYR A CA 1
ATOM 759 C C . TYR A 1 92 ? 35.278 11.087 -58.446 1.00 82.56 92 TYR A C 1
ATOM 761 O O . TYR A 1 92 ? 35.708 11.754 -59.391 1.00 82.56 92 TYR A O 1
ATOM 769 N N . ILE A 1 93 ? 35.875 11.103 -57.247 1.00 85.06 93 ILE A N 1
ATOM 770 C CA . ILE A 1 93 ? 37.115 11.854 -56.983 1.00 85.06 93 ILE A CA 1
ATOM 771 C C . ILE A 1 93 ? 38.249 11.335 -57.877 1.00 85.06 93 ILE A C 1
ATOM 773 O O . ILE A 1 93 ? 39.019 12.123 -58.432 1.00 85.06 93 ILE A O 1
ATOM 777 N N . LYS A 1 94 ? 38.340 10.010 -58.048 1.00 80.81 94 LYS A N 1
ATOM 778 C CA . LYS A 1 94 ? 39.370 9.381 -58.879 1.00 80.81 94 LYS A CA 1
ATOM 779 C C . LYS A 1 94 ? 39.098 9.537 -60.383 1.00 80.81 94 LYS A C 1
ATOM 781 O O . LYS A 1 94 ? 40.038 9.797 -61.133 1.00 80.81 94 LYS A O 1
ATOM 786 N N . SER A 1 95 ? 37.853 9.358 -60.831 1.00 80.50 95 SER A N 1
ATOM 787 C CA . SER A 1 95 ? 37.488 9.343 -62.259 1.00 80.50 95 SER A CA 1
ATOM 788 C C . SER A 1 95 ? 37.426 10.731 -62.906 1.00 80.50 95 SER A C 1
ATOM 790 O O . SER A 1 95 ? 37.564 10.847 -64.123 1.00 80.50 95 SER A O 1
ATOM 792 N N . SER A 1 96 ? 37.274 11.795 -62.113 1.00 82.06 96 SER A N 1
ATOM 793 C CA . SER A 1 96 ? 37.208 13.172 -62.611 1.00 82.06 96 SER A CA 1
ATOM 794 C C . SER A 1 96 ? 38.515 13.603 -63.290 1.00 82.06 96 SER A C 1
ATOM 796 O O . SER A 1 96 ? 39.605 13.400 -62.753 1.00 82.06 96 SER A O 1
ATOM 798 N N . THR A 1 97 ? 38.427 14.242 -64.458 1.00 77.25 97 THR A N 1
ATOM 799 C CA . THR A 1 97 ? 39.581 14.686 -65.266 1.00 77.25 97 THR A CA 1
ATOM 800 C C . THR A 1 97 ? 40.019 16.118 -64.949 1.00 77.25 97 THR A C 1
ATOM 802 O O . THR A 1 97 ? 41.215 16.407 -64.937 1.00 77.25 97 THR A O 1
ATOM 805 N N . PHE A 1 98 ? 39.068 17.003 -64.636 1.00 86.25 98 PHE A N 1
ATOM 806 C CA . PHE A 1 98 ? 39.317 18.416 -64.343 1.00 86.25 98 PHE A CA 1
ATOM 807 C C . PHE A 1 98 ? 39.557 18.682 -62.852 1.00 86.25 98 PHE A C 1
ATOM 809 O O . PHE A 1 98 ? 38.908 18.095 -61.983 1.00 86.25 98 PHE A O 1
ATOM 816 N N . TRP A 1 99 ? 40.454 19.625 -62.549 1.00 82.44 99 TRP A N 1
ATOM 817 C CA . TRP A 1 99 ? 40.842 19.962 -61.173 1.00 82.44 99 TRP A CA 1
ATOM 818 C C . TRP A 1 99 ? 39.686 20.540 -60.338 1.00 82.44 99 TRP A C 1
ATOM 820 O O . TRP A 1 99 ? 39.553 20.199 -59.166 1.00 82.44 99 TRP A O 1
ATOM 830 N N . TRP A 1 100 ? 38.810 21.350 -60.941 1.00 85.44 100 TRP A N 1
ATOM 831 C CA . TRP A 1 100 ? 37.660 21.955 -60.258 1.00 85.44 100 TRP A CA 1
ATOM 832 C C . TRP A 1 100 ? 36.543 20.936 -59.975 1.00 85.44 100 TRP A C 1
ATOM 834 O O . TRP A 1 100 ? 35.939 20.966 -58.910 1.00 85.44 100 TRP A O 1
ATOM 844 N N . SER A 1 101 ? 36.315 19.973 -60.875 1.00 85.69 101 SER A N 1
ATOM 845 C CA . SER A 1 101 ? 35.346 18.887 -60.661 1.00 85.69 101 SER A CA 1
ATOM 846 C C . SER A 1 101 ? 35.800 17.937 -59.545 1.00 85.69 101 SER A C 1
ATOM 848 O O . SER A 1 101 ? 35.002 17.575 -58.681 1.00 85.69 101 SER A O 1
ATOM 850 N N . ARG A 1 102 ? 37.104 17.624 -59.481 1.00 87.19 102 ARG A N 1
ATOM 851 C CA . ARG A 1 102 ? 37.699 16.903 -58.340 1.00 87.19 102 ARG A CA 1
ATOM 852 C C . ARG A 1 102 ? 37.482 17.645 -57.025 1.00 87.19 102 ARG A C 1
ATOM 854 O O . ARG A 1 102 ? 37.120 17.016 -56.037 1.00 87.19 102 ARG A O 1
ATOM 861 N N . LEU A 1 103 ? 37.680 18.964 -57.016 1.00 88.81 103 LEU A N 1
ATOM 862 C CA . LEU A 1 103 ? 37.479 19.790 -55.825 1.00 88.81 103 LEU A CA 1
ATOM 863 C C . LEU A 1 103 ? 36.026 19.723 -55.325 1.00 88.81 103 LEU A C 1
ATOM 865 O O . LEU A 1 103 ? 35.810 19.564 -54.128 1.00 88.81 103 LEU A O 1
ATOM 869 N N . ILE A 1 104 ? 35.044 19.763 -56.231 1.00 90.00 104 ILE A N 1
ATOM 870 C CA . ILE A 1 104 ? 33.618 19.638 -55.887 1.00 90.00 104 ILE A CA 1
ATOM 871 C C . ILE A 1 104 ? 33.324 18.284 -55.229 1.00 90.00 104 ILE A C 1
ATOM 873 O O . ILE A 1 104 ? 32.747 18.246 -54.145 1.00 90.00 104 ILE A O 1
ATOM 877 N N . TRP A 1 105 ? 33.757 17.174 -55.834 1.00 88.62 105 TRP A N 1
ATOM 878 C CA . TRP A 1 105 ? 33.521 15.837 -55.274 1.00 88.62 105 TRP A CA 1
ATOM 879 C C . TRP A 1 105 ? 34.232 15.613 -53.938 1.00 88.62 105 TRP A C 1
ATOM 881 O O . TRP A 1 105 ? 33.685 14.947 -53.059 1.00 88.62 105 TRP A O 1
ATOM 891 N N . VAL A 1 106 ? 35.412 16.208 -53.746 1.00 89.44 106 VAL A N 1
ATOM 892 C CA . VAL A 1 106 ? 36.110 16.209 -52.453 1.00 89.44 106 VAL A CA 1
ATOM 893 C C . VAL A 1 106 ? 35.299 16.963 -51.398 1.00 89.44 106 VAL A C 1
ATOM 895 O O . VAL A 1 106 ? 35.082 16.419 -50.319 1.00 89.44 106 VAL A O 1
ATOM 898 N N . ILE A 1 107 ? 34.808 18.169 -51.700 1.00 92.69 107 ILE A N 1
ATOM 899 C CA . ILE A 1 107 ? 34.003 18.965 -50.758 1.00 92.69 107 ILE A CA 1
ATOM 900 C C . ILE A 1 107 ? 32.704 18.239 -50.397 1.00 92.69 107 ILE A C 1
ATOM 902 O O . ILE A 1 107 ? 32.377 18.143 -49.218 1.00 92.69 107 ILE A O 1
ATOM 906 N N . LEU A 1 108 ? 31.990 17.683 -51.381 1.00 91.12 108 LEU A N 1
ATOM 907 C CA . LEU A 1 108 ? 30.751 16.936 -51.141 1.00 91.12 108 LEU A CA 1
ATOM 908 C C . LEU A 1 108 ? 30.992 15.687 -50.287 1.00 91.12 108 LEU A C 1
ATOM 910 O O . LEU A 1 108 ? 30.252 15.442 -49.338 1.00 91.12 108 LEU A O 1
ATOM 914 N N . THR A 1 109 ? 32.055 14.930 -50.574 1.00 89.50 109 THR A N 1
ATOM 915 C CA . THR A 1 109 ? 32.401 13.725 -49.803 1.00 89.50 109 THR A CA 1
ATOM 916 C C . THR A 1 109 ? 32.806 14.080 -48.371 1.00 89.50 109 THR A C 1
ATOM 918 O O . THR A 1 109 ? 32.373 13.423 -47.429 1.00 89.50 109 THR A O 1
ATOM 921 N N . LEU A 1 110 ? 33.594 15.143 -48.179 1.00 91.50 110 LEU A N 1
ATOM 922 C CA . LEU A 1 110 ? 33.961 15.628 -46.845 1.00 91.50 110 LEU A CA 1
ATOM 923 C C . LEU A 1 110 ? 32.747 16.155 -46.072 1.00 91.50 110 LEU A C 1
ATOM 925 O O . LEU A 1 110 ? 32.619 15.867 -44.885 1.00 91.50 110 LEU A O 1
ATOM 929 N N . GLY A 1 111 ? 31.842 16.877 -46.738 1.00 94.25 111 GLY A N 1
ATOM 930 C CA . GLY A 1 111 ? 30.586 17.341 -46.152 1.00 94.25 111 GLY A CA 1
ATOM 931 C C . GLY A 1 111 ? 29.692 16.184 -45.705 1.00 94.25 111 GLY A C 1
ATOM 932 O O . GLY A 1 111 ? 29.193 16.203 -44.583 1.00 94.25 111 GLY A O 1
ATOM 933 N N . ALA A 1 112 ? 29.556 15.142 -46.530 1.00 92.00 112 ALA A N 1
ATOM 934 C CA . ALA A 1 112 ? 28.797 13.940 -46.190 1.00 92.00 112 ALA A CA 1
ATOM 935 C C . ALA A 1 112 ? 29.411 13.171 -45.007 1.00 92.00 112 ALA A C 1
ATOM 937 O O . ALA A 1 112 ? 28.689 12.756 -44.105 1.00 92.00 112 ALA A O 1
ATOM 938 N N . ILE A 1 113 ? 30.742 13.039 -44.955 1.00 91.31 113 ILE A N 1
ATOM 939 C CA . ILE A 1 113 ? 31.440 12.439 -43.806 1.00 91.31 113 ILE A CA 1
ATOM 940 C C . ILE A 1 113 ? 31.215 13.275 -42.539 1.00 91.31 113 ILE A C 1
ATOM 942 O O . ILE A 1 113 ? 30.915 12.712 -41.488 1.00 91.31 113 ILE A O 1
ATOM 946 N N . ALA A 1 114 ? 31.324 14.604 -42.619 1.00 95.25 114 ALA A N 1
ATOM 947 C CA . ALA A 1 114 ? 31.099 15.486 -41.474 1.00 95.25 114 ALA A CA 1
ATOM 948 C C . ALA A 1 114 ? 29.655 15.391 -40.951 1.00 95.25 114 ALA A C 1
ATOM 950 O O . ALA A 1 114 ? 29.446 15.261 -39.745 1.00 95.25 114 ALA A O 1
ATOM 951 N N . ALA A 1 115 ? 28.667 15.386 -41.849 1.00 94.75 115 ALA A N 1
ATOM 952 C CA . ALA A 1 115 ? 27.261 15.218 -41.496 1.00 94.75 115 ALA A CA 1
ATOM 953 C C . ALA A 1 115 ? 26.973 13.829 -40.898 1.00 94.75 115 ALA A C 1
ATOM 955 O O . ALA A 1 115 ? 26.272 13.732 -39.892 1.00 94.75 115 ALA A O 1
ATOM 956 N N . MET A 1 116 ? 27.575 12.767 -41.445 1.00 94.31 116 MET A N 1
ATOM 957 C CA . MET A 1 116 ? 27.496 11.418 -40.880 1.00 94.31 116 MET A CA 1
ATOM 958 C C . MET A 1 116 ? 28.056 11.373 -39.457 1.00 94.31 116 MET A C 1
ATOM 960 O O . MET A 1 116 ? 27.401 10.840 -38.567 1.00 94.31 116 MET A O 1
ATOM 964 N N . VAL A 1 117 ? 29.245 11.937 -39.222 1.00 95.38 117 VAL A N 1
ATOM 965 C CA . VAL A 1 117 ? 29.863 11.975 -37.887 1.00 95.38 117 VAL A CA 1
ATOM 966 C C . VAL A 1 117 ? 28.986 12.751 -36.907 1.00 95.38 117 VAL A C 1
ATOM 968 O O . VAL A 1 117 ? 28.783 12.286 -35.789 1.00 95.38 117 VAL A O 1
ATOM 971 N N . PHE A 1 118 ? 28.416 13.885 -37.326 1.00 96.69 118 PHE A N 1
ATOM 972 C CA . PHE A 1 118 ? 27.478 14.648 -36.502 1.00 96.69 118 PHE A CA 1
ATOM 973 C C . PHE A 1 118 ? 26.217 13.832 -36.163 1.00 96.69 118 PHE A C 1
ATOM 975 O O . PHE A 1 118 ? 25.862 13.721 -34.994 1.00 96.69 118 PHE A O 1
ATOM 982 N N . HIS A 1 119 ? 25.585 13.187 -37.149 1.00 96.06 119 HIS A N 1
ATOM 983 C CA . HIS A 1 119 ? 24.395 12.351 -36.935 1.00 96.06 119 HIS A CA 1
ATOM 984 C C . HIS A 1 119 ? 24.686 11.134 -36.047 1.00 96.06 119 HIS A C 1
ATOM 986 O O . HIS A 1 119 ? 23.916 10.832 -35.135 1.00 96.06 119 HIS A O 1
ATOM 992 N N . LEU A 1 120 ? 25.810 10.448 -36.269 1.00 95.69 120 LEU A N 1
ATOM 993 C CA . LEU A 1 120 ? 26.237 9.347 -35.410 1.00 95.69 120 LEU A CA 1
ATOM 994 C C . LEU A 1 120 ? 26.461 9.844 -33.984 1.00 95.69 120 LEU A C 1
ATOM 996 O O . LEU A 1 120 ? 25.909 9.255 -33.062 1.00 95.69 120 LEU A O 1
ATOM 1000 N N . TYR A 1 121 ? 27.179 10.957 -33.794 1.00 96.31 121 TYR A N 1
ATOM 1001 C CA . TYR A 1 121 ? 27.349 11.564 -32.473 1.00 96.31 121 TYR A CA 1
ATOM 1002 C C . TYR A 1 121 ? 26.000 11.821 -31.792 1.00 96.31 121 TYR A C 1
ATOM 1004 O O . TYR A 1 121 ? 25.842 11.465 -30.628 1.00 96.31 121 TYR A O 1
ATOM 1012 N N . THR A 1 122 ? 25.007 12.356 -32.512 1.00 95.81 122 THR A N 1
ATOM 1013 C CA . THR A 1 122 ? 23.674 12.586 -31.937 1.00 95.81 122 THR A CA 1
ATOM 1014 C C . THR A 1 122 ? 22.957 11.294 -31.551 1.00 95.81 122 THR A C 1
ATOM 1016 O O . THR A 1 122 ? 22.367 11.247 -30.477 1.00 95.81 122 THR A O 1
ATOM 1019 N N . ILE A 1 123 ? 23.051 10.232 -32.360 1.00 95.38 123 ILE A N 1
ATOM 1020 C CA . ILE A 1 123 ? 22.429 8.930 -32.064 1.00 95.38 123 ILE A CA 1
ATOM 1021 C C . ILE A 1 123 ? 23.100 8.281 -30.852 1.00 95.38 123 ILE A C 1
ATOM 1023 O O . ILE A 1 123 ? 22.418 7.813 -29.946 1.00 95.38 123 ILE A O 1
ATOM 1027 N N . PHE A 1 124 ? 24.434 8.288 -30.804 1.00 95.69 124 PHE A N 1
ATOM 1028 C CA . PHE A 1 124 ? 25.191 7.794 -29.655 1.00 95.69 124 PHE A CA 1
ATOM 1029 C C . PHE A 1 124 ? 24.855 8.587 -28.392 1.00 95.69 124 PHE A C 1
ATOM 1031 O O . PHE A 1 124 ? 24.598 7.990 -27.351 1.00 95.69 124 PHE A O 1
ATOM 1038 N N . TYR A 1 125 ? 24.813 9.919 -28.483 1.00 95.56 125 TYR A N 1
ATOM 1039 C CA . TYR A 1 125 ? 24.437 10.772 -27.362 1.00 95.56 125 TYR A CA 1
ATOM 1040 C C . TYR A 1 125 ? 23.028 10.438 -26.866 1.00 95.56 125 TYR A C 1
ATOM 1042 O O . TYR A 1 125 ? 22.867 10.183 -25.679 1.00 95.56 125 TYR A O 1
ATOM 1050 N N . GLN A 1 126 ? 22.034 10.360 -27.758 1.00 94.00 126 GLN A N 1
ATOM 1051 C CA . GLN A 1 126 ? 20.653 10.005 -27.409 1.00 94.00 126 GLN A CA 1
ATOM 1052 C C . GLN A 1 126 ? 20.539 8.607 -26.793 1.00 94.00 126 GLN A C 1
ATOM 1054 O O . GLN A 1 126 ? 19.811 8.441 -25.823 1.00 94.00 126 GLN A O 1
ATOM 1059 N N . TYR A 1 127 ? 21.274 7.620 -27.305 1.00 94.50 127 TYR A N 1
ATOM 1060 C CA . TYR A 1 127 ? 21.275 6.262 -26.760 1.00 94.50 127 TYR A CA 1
ATOM 1061 C C . TYR A 1 127 ? 21.863 6.207 -25.341 1.00 94.50 127 TYR A C 1
ATOM 1063 O O . TYR A 1 127 ? 21.269 5.616 -24.443 1.00 94.50 127 TYR A O 1
ATOM 1071 N N . TYR A 1 128 ? 22.988 6.891 -25.103 1.00 94.38 128 TYR A N 1
ATOM 1072 C CA . TYR A 1 128 ? 23.638 6.938 -23.788 1.00 94.38 128 TYR A CA 1
ATOM 1073 C C . TYR A 1 128 ? 22.950 7.855 -22.764 1.00 94.38 128 TYR A C 1
ATOM 1075 O O . TYR A 1 128 ? 23.358 7.863 -21.604 1.00 94.38 128 TYR A O 1
ATOM 1083 N N . GLN A 1 129 ? 21.903 8.593 -23.148 1.00 94.31 129 GLN A N 1
ATOM 1084 C CA . GLN A 1 129 ? 21.001 9.233 -22.181 1.00 94.31 129 GLN A CA 1
ATOM 1085 C C . GLN A 1 129 ? 20.039 8.233 -21.515 1.00 94.31 129 GLN A C 1
ATOM 1087 O O . GLN A 1 129 ? 19.289 8.634 -20.631 1.00 94.31 129 GLN A O 1
ATOM 1092 N N . TRP A 1 130 ? 20.041 6.958 -21.931 1.00 94.44 130 TRP A N 1
ATOM 1093 C CA . TRP A 1 130 ? 19.133 5.914 -21.441 1.00 94.44 130 TRP A CA 1
ATOM 1094 C C . TRP A 1 130 ? 17.649 6.337 -21.461 1.00 94.44 130 TRP A C 1
ATOM 1096 O O . TRP A 1 130 ? 16.953 6.213 -20.449 1.00 94.44 130 TRP A O 1
ATOM 1106 N N . PRO A 1 131 ? 17.133 6.863 -22.593 1.00 95.31 131 PRO A N 1
ATOM 1107 C CA . PRO A 1 131 ? 15.752 7.310 -22.668 1.00 95.31 131 PRO A CA 1
ATOM 1108 C C . PRO A 1 131 ? 14.798 6.120 -22.532 1.00 95.31 131 PRO A C 1
ATOM 1110 O O . PRO A 1 131 ? 15.013 5.050 -23.110 1.00 95.31 131 PRO A O 1
ATOM 1113 N N . LYS A 1 132 ? 13.711 6.325 -21.791 1.00 94.94 132 LYS A N 1
ATOM 1114 C CA . LYS A 1 132 ? 12.658 5.333 -21.574 1.00 94.94 132 LYS A CA 1
ATOM 1115 C C . LYS A 1 132 ? 11.295 5.897 -21.932 1.00 94.94 132 LYS A C 1
ATOM 1117 O O . LYS A 1 132 ? 11.069 7.103 -21.869 1.00 94.94 132 LYS A O 1
ATOM 1122 N N . GLN A 1 133 ? 10.384 5.005 -22.277 1.00 95.50 133 GLN A N 1
ATOM 1123 C CA . GLN A 1 133 ? 9.000 5.312 -22.596 1.00 95.50 133 GLN A CA 1
ATOM 1124 C C . GLN A 1 133 ? 8.068 4.398 -21.804 1.00 95.50 133 GLN A C 1
ATOM 1126 O O . GLN A 1 133 ? 8.425 3.274 -21.454 1.00 95.50 133 GLN A O 1
ATOM 1131 N N . THR A 1 134 ? 6.860 4.876 -21.528 1.00 96.25 134 THR A N 1
ATOM 1132 C CA . THR A 1 134 ? 5.846 4.104 -20.809 1.00 96.25 134 THR A CA 1
ATOM 1133 C C . THR A 1 134 ? 4.821 3.563 -21.792 1.00 96.25 134 THR A C 1
ATOM 1135 O O . THR A 1 134 ? 4.212 4.318 -22.549 1.00 96.25 134 THR A O 1
ATOM 1138 N N . LYS A 1 135 ? 4.604 2.252 -21.756 1.00 95.75 135 LYS A N 1
ATOM 1139 C CA . LYS A 1 135 ? 3.585 1.554 -22.528 1.00 95.75 135 LYS A CA 1
ATOM 1140 C C . LYS A 1 135 ? 2.433 1.187 -21.605 1.00 95.75 135 LYS A C 1
ATOM 1142 O O . LYS A 1 135 ? 2.628 0.503 -20.605 1.00 95.75 135 LYS A O 1
ATOM 1147 N N . ILE A 1 136 ? 1.231 1.629 -21.961 1.00 95.75 136 ILE A N 1
ATOM 1148 C CA . ILE A 1 136 ? -0.002 1.234 -21.279 1.00 95.75 136 ILE A CA 1
ATOM 1149 C C . ILE A 1 136 ? -0.678 0.163 -22.129 1.00 95.75 136 ILE A C 1
ATOM 1151 O O . ILE A 1 136 ? -0.916 0.365 -23.320 1.00 95.75 136 ILE A O 1
ATOM 1155 N N . SER A 1 137 ? -0.976 -0.983 -21.531 1.00 95.88 137 SER A N 1
ATOM 1156 C CA . SER A 1 137 ? -1.740 -2.049 -22.178 1.00 95.88 137 SER A CA 1
ATOM 1157 C C . SER A 1 137 ? -2.788 -2.618 -21.229 1.00 95.88 137 SER A C 1
ATOM 1159 O O . SER A 1 137 ? -2.691 -2.455 -20.016 1.00 95.88 137 SER A O 1
ATOM 1161 N N . LEU A 1 138 ? -3.825 -3.245 -21.781 1.00 94.50 138 LEU A N 1
ATOM 1162 C CA . LEU A 1 138 ? -4.911 -3.839 -21.004 1.00 94.50 138 LEU A CA 1
ATOM 1163 C C . LEU A 1 138 ? -4.786 -5.362 -21.031 1.00 94.50 138 LEU A C 1
ATOM 1165 O O . LEU A 1 138 ? -4.727 -5.961 -22.105 1.00 94.50 138 LEU A O 1
ATOM 1169 N N . GLY A 1 139 ? -4.762 -5.973 -19.850 1.00 91.31 139 GLY A N 1
ATOM 1170 C CA . GLY A 1 139 ? -4.883 -7.413 -19.651 1.00 91.31 139 GLY A CA 1
ATOM 1171 C C . GLY A 1 139 ? -6.317 -7.816 -19.327 1.00 91.31 139 GLY A C 1
ATOM 1172 O O . GLY A 1 139 ? -7.071 -7.023 -18.767 1.00 91.31 139 GLY A O 1
ATOM 1173 N N . PHE A 1 140 ? -6.680 -9.059 -19.646 1.00 90.44 140 PHE A N 1
ATOM 1174 C CA . PHE A 1 140 ? -7.959 -9.670 -19.278 1.00 90.44 140 PHE A CA 1
ATOM 1175 C C . PHE A 1 140 ? -7.689 -11.080 -18.749 1.00 90.44 140 PHE A C 1
ATOM 1177 O O . PHE A 1 140 ? -7.294 -11.954 -19.516 1.00 90.44 140 PHE A O 1
ATOM 1184 N N . ASP A 1 141 ? -7.881 -11.298 -17.450 1.00 89.50 141 ASP A N 1
ATOM 1185 C CA . ASP A 1 141 ? -7.774 -12.620 -16.823 1.00 89.50 141 ASP A CA 1
ATOM 1186 C C . ASP A 1 141 ? -8.562 -12.637 -15.501 1.00 89.50 141 ASP A C 1
ATOM 1188 O O . ASP A 1 141 ? -9.063 -11.611 -15.035 1.00 89.50 141 ASP A O 1
ATOM 1192 N N . ASN A 1 142 ? -8.673 -13.807 -14.880 1.00 91.75 142 ASN A N 1
ATOM 1193 C CA . ASN A 1 142 ? -9.117 -13.935 -13.502 1.00 91.75 142 ASN A CA 1
ATOM 1194 C C . ASN A 1 142 ? -8.119 -13.231 -12.578 1.00 91.75 142 ASN A C 1
ATOM 1196 O O . ASN A 1 142 ? -6.908 -13.435 -12.670 1.00 91.75 142 ASN A O 1
ATOM 1200 N N . LEU A 1 143 ? -8.633 -12.435 -11.645 1.00 93.00 143 LEU A N 1
ATOM 1201 C CA . LEU A 1 143 ? -7.806 -11.635 -10.749 1.00 93.00 143 LEU A CA 1
ATOM 1202 C C . LEU A 1 143 ? -7.794 -12.234 -9.346 1.00 93.00 143 LEU A C 1
ATOM 120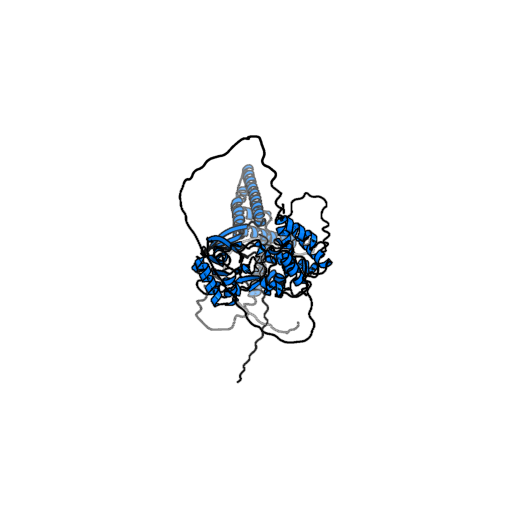4 O O . LEU A 1 143 ? -8.842 -12.552 -8.782 1.00 93.00 143 LEU A O 1
ATOM 1208 N N . GLN A 1 144 ? -6.603 -12.352 -8.761 1.00 94.25 144 GLN A N 1
ATOM 1209 C CA . GLN A 1 144 ? -6.471 -12.558 -7.321 1.00 94.25 144 GLN A CA 1
ATOM 1210 C C . GLN A 1 144 ? -7.023 -11.330 -6.592 1.00 94.25 144 GLN A C 1
ATOM 1212 O O . GLN A 1 144 ? -6.696 -10.199 -6.946 1.00 94.25 144 GLN A O 1
ATOM 1217 N N . PHE A 1 145 ? -7.866 -11.561 -5.592 1.00 96.00 145 PHE A N 1
ATOM 1218 C CA . PHE A 1 145 ? -8.446 -10.512 -4.768 1.00 96.00 145 PHE A CA 1
ATOM 1219 C C . PHE A 1 145 ? -7.375 -9.904 -3.846 1.00 96.00 145 PHE A C 1
ATOM 1221 O O . PHE A 1 145 ? -6.549 -10.652 -3.317 1.00 96.00 145 PHE A O 1
ATOM 1228 N N . PRO A 1 146 ? -7.362 -8.574 -3.643 1.00 96.88 146 PRO A N 1
ATOM 1229 C 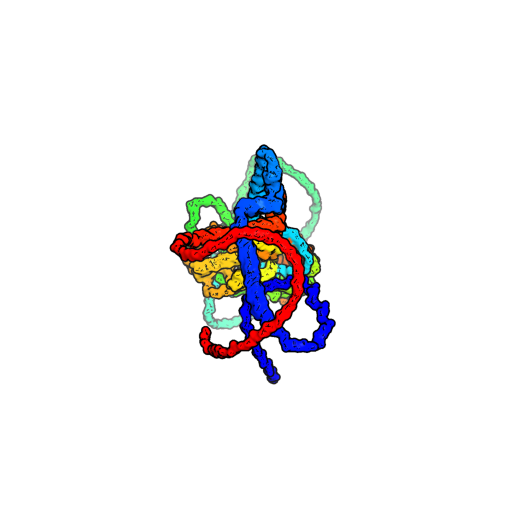CA . PRO A 1 146 ? -6.372 -7.927 -2.788 1.00 96.88 146 PRO A CA 1
ATOM 1230 C C . PRO A 1 146 ? -6.565 -8.288 -1.315 1.00 96.88 146 PRO A C 1
ATOM 1232 O O . PRO A 1 146 ? -7.646 -8.712 -0.895 1.00 96.88 146 PRO A O 1
ATOM 1235 N N . ALA A 1 147 ? -5.533 -8.026 -0.517 1.00 97.25 147 ALA A N 1
ATOM 1236 C CA . ALA A 1 147 ? -5.659 -8.053 0.928 1.00 97.25 147 ALA A CA 1
ATOM 1237 C C . ALA A 1 147 ? -6.505 -6.861 1.404 1.00 97.25 147 ALA A C 1
ATOM 1239 O O . ALA A 1 147 ? -6.361 -5.729 0.926 1.00 97.25 147 ALA A O 1
ATOM 1240 N N . VAL A 1 148 ? -7.412 -7.130 2.344 1.00 97.44 148 VAL A N 1
ATOM 1241 C CA . VAL A 1 148 ? -8.343 -6.140 2.896 1.00 97.44 148 VAL A CA 1
ATOM 1242 C C . VAL A 1 148 ? -8.126 -6.028 4.398 1.00 97.44 148 VAL A C 1
ATOM 1244 O O . VAL A 1 148 ? -8.429 -6.966 5.135 1.00 97.44 148 VAL A O 1
ATOM 1247 N N . THR A 1 149 ? -7.658 -4.869 4.857 1.00 97.75 149 THR A N 1
ATOM 1248 C CA . THR A 1 149 ? -7.492 -4.556 6.283 1.00 97.75 149 THR A CA 1
ATOM 1249 C C . THR A 1 149 ? -8.569 -3.598 6.754 1.00 97.75 149 THR A C 1
ATOM 1251 O O . THR A 1 149 ? -8.809 -2.562 6.133 1.00 97.75 149 THR A O 1
ATOM 1254 N N . ILE A 1 150 ? -9.194 -3.923 7.883 1.00 97.38 150 ILE A N 1
ATOM 1255 C CA . ILE A 1 150 ? -10.235 -3.106 8.504 1.00 97.38 150 ILE A CA 1
ATOM 1256 C C . ILE A 1 150 ? -9.868 -2.853 9.963 1.00 97.38 150 ILE A C 1
ATOM 1258 O O . ILE A 1 150 ? -9.555 -3.788 10.698 1.00 97.38 150 ILE A O 1
ATOM 1262 N N . CYS A 1 151 ? -9.927 -1.594 10.386 1.00 97.06 151 CYS A N 1
ATOM 1263 C CA . CYS A 1 151 ? -9.727 -1.185 11.774 1.00 97.06 151 CYS A CA 1
ATOM 1264 C C . CYS A 1 151 ? -10.981 -0.481 12.292 1.00 97.06 151 CYS A C 1
ATOM 1266 O O . CYS A 1 151 ? -11.571 0.328 11.570 1.00 97.06 151 CYS A O 1
ATOM 1268 N N . ASN A 1 152 ? -11.367 -0.735 13.541 1.00 96.00 152 ASN A N 1
ATOM 1269 C CA . ASN A 1 152 ? -12.334 0.131 14.213 1.00 96.00 152 ASN A CA 1
ATOM 1270 C C . ASN A 1 152 ? -11.666 1.491 14.482 1.00 96.00 152 ASN A C 1
ATOM 1272 O O . ASN A 1 152 ? -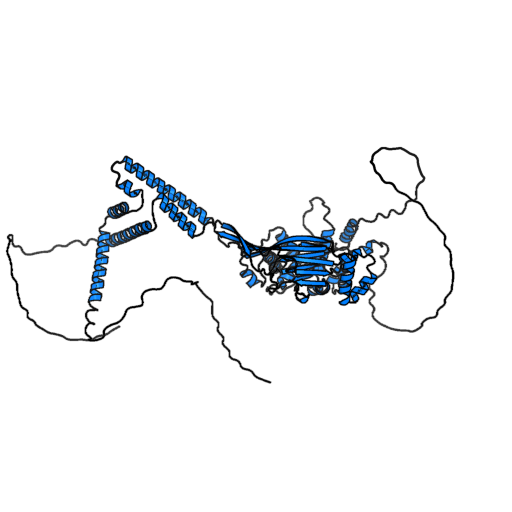10.480 1.542 14.802 1.00 96.00 152 ASN A O 1
ATOM 1276 N N . VAL A 1 153 ? -12.398 2.597 14.335 1.00 93.56 153 VAL A N 1
ATOM 1277 C CA . VAL A 1 153 ? -11.862 3.919 14.708 1.00 93.56 153 VAL A CA 1
ATOM 1278 C C . VAL A 1 153 ? -11.716 4.075 16.223 1.00 93.56 153 VAL A C 1
ATOM 1280 O O . VAL A 1 153 ? -10.939 4.910 16.673 1.00 93.56 153 VAL A O 1
ATOM 1283 N N . ASN A 1 154 ? -12.430 3.269 17.014 1.00 93.69 154 ASN A N 1
ATOM 1284 C CA . ASN A 1 154 ? -12.197 3.168 18.446 1.00 93.69 154 ASN A CA 1
ATOM 1285 C C . ASN A 1 154 ? -11.006 2.247 18.734 1.00 93.69 154 ASN A C 1
ATOM 1287 O O . ASN A 1 154 ? -11.056 1.045 18.474 1.00 93.69 154 ASN A O 1
ATOM 1291 N N . ILE A 1 155 ? -9.955 2.815 19.322 1.00 92.62 155 ILE A N 1
ATOM 1292 C CA . ILE A 1 155 ? -8.683 2.125 19.578 1.00 92.62 155 ILE A CA 1
ATOM 1293 C C . ILE A 1 155 ? -8.845 0.981 20.597 1.00 92.62 155 ILE A C 1
ATOM 1295 O O . ILE A 1 155 ? -8.199 -0.063 20.479 1.00 92.62 155 ILE A O 1
ATOM 1299 N N . MET A 1 156 ? -9.708 1.155 21.606 1.00 92.88 156 MET A N 1
ATOM 1300 C CA . MET A 1 156 ? -9.923 0.163 22.666 1.00 92.88 156 MET A CA 1
ATOM 1301 C C . MET A 1 156 ? -11.344 0.187 23.234 1.00 92.88 156 MET A C 1
ATOM 1303 O O . MET A 1 156 ? -11.983 1.234 23.322 1.00 92.88 156 MET A O 1
ATOM 1307 N N . ARG A 1 157 ? -11.817 -0.970 23.697 1.00 93.12 157 ARG A N 1
ATOM 1308 C CA . ARG A 1 157 ? -13.137 -1.130 24.311 1.00 93.12 157 ARG A CA 1
ATOM 1309 C C . ARG A 1 157 ? -13.169 -0.553 25.726 1.00 93.12 157 ARG A C 1
ATOM 1311 O O . ARG A 1 157 ? -12.326 -0.879 26.565 1.00 93.12 157 ARG A O 1
ATOM 1318 N N . LYS A 1 158 ? -14.180 0.265 26.022 1.00 90.31 158 LYS A N 1
ATOM 1319 C CA . LYS A 1 158 ? -14.396 0.900 27.332 1.00 90.31 158 LYS A CA 1
ATOM 1320 C C . LYS A 1 158 ? -14.498 -0.121 28.464 1.00 90.31 158 LYS A C 1
ATOM 1322 O O . LYS A 1 158 ? -13.927 0.095 29.532 1.00 90.31 158 LYS A O 1
ATOM 1327 N N . SER A 1 159 ? -15.195 -1.232 28.245 1.00 89.75 159 SER A N 1
ATOM 1328 C CA . SER A 1 159 ? -15.323 -2.320 29.217 1.00 89.75 159 SER A CA 1
ATOM 1329 C C . SER A 1 159 ? -13.981 -2.962 29.558 1.00 89.75 159 SER A C 1
ATOM 1331 O O . SER A 1 159 ? -13.799 -3.388 30.686 1.00 89.75 159 SER A O 1
ATOM 1333 N N . GLN A 1 160 ? -12.999 -2.975 28.658 1.00 91.88 160 GLN A N 1
ATOM 1334 C CA . GLN A 1 160 ? -11.700 -3.602 28.923 1.00 91.88 160 GLN A CA 1
ATOM 1335 C C . GLN A 1 160 ? -10.767 -2.718 29.760 1.00 91.88 160 GLN A C 1
ATOM 1337 O O . GLN A 1 160 ? -9.817 -3.210 30.363 1.00 91.88 160 GLN A O 1
ATOM 1342 N N . LEU A 1 161 ? -11.061 -1.419 29.868 1.00 89.88 161 LEU A N 1
ATOM 1343 C CA . LEU A 1 161 ? -10.212 -0.449 30.559 1.00 89.88 161 LEU A CA 1
ATOM 1344 C C . LEU A 1 161 ? -9.957 -0.810 32.034 1.00 89.88 161 LEU A C 1
ATOM 1346 O O . LEU A 1 161 ? -8.836 -0.668 32.514 1.00 89.88 161 LEU A O 1
ATOM 1350 N N . HIS A 1 162 ? -10.973 -1.296 32.756 1.00 87.19 162 HIS A N 1
ATOM 1351 C CA . HIS A 1 162 ? -10.843 -1.647 34.178 1.00 87.19 162 HIS A CA 1
ATOM 1352 C C . HIS A 1 162 ? -10.095 -2.968 34.419 1.00 87.19 162 HIS A C 1
ATOM 1354 O O . HIS A 1 162 ? -9.586 -3.178 35.518 1.00 87.19 162 HIS A O 1
ATOM 1360 N N . LEU A 1 163 ? -10.006 -3.829 33.400 1.00 89.25 163 LEU A N 1
ATOM 1361 C CA . LEU A 1 163 ? -9.345 -5.135 33.470 1.00 89.25 163 LEU A CA 1
ATOM 1362 C C . LEU A 1 163 ? -7.833 -5.046 33.240 1.00 89.25 163 LEU A C 1
ATOM 1364 O O . LEU A 1 163 ? -7.103 -5.974 33.586 1.00 89.25 163 LEU A O 1
ATOM 1368 N N . LEU A 1 164 ? -7.352 -3.932 32.681 1.00 90.56 164 LEU A N 1
ATOM 1369 C CA . LEU A 1 164 ? -5.925 -3.692 32.501 1.00 90.56 164 LEU A CA 1
ATOM 1370 C C . LEU A 1 164 ? -5.208 -3.628 33.857 1.00 90.56 164 LEU A C 1
ATOM 1372 O O . LEU A 1 164 ? -5.724 -3.067 34.822 1.00 90.56 164 LEU A O 1
ATOM 1376 N N . GLN A 1 165 ? -3.997 -4.172 33.930 1.00 89.06 165 GLN A N 1
ATOM 1377 C CA . GLN A 1 165 ? -3.193 -4.231 35.154 1.00 89.06 165 GLN A CA 1
ATOM 1378 C C . GLN A 1 165 ? -1.835 -3.556 34.944 1.00 89.06 165 GLN A C 1
ATOM 1380 O O . GLN A 1 165 ? -1.297 -3.568 33.837 1.00 89.06 165 GLN A O 1
ATOM 1385 N N . GLY A 1 166 ? -1.269 -3.006 36.019 1.00 88.88 166 GLY A N 1
ATOM 1386 C CA . GLY A 1 166 ? 0.053 -2.380 36.021 1.00 88.88 166 GLY A CA 1
ATOM 1387 C C . GLY A 1 166 ? 0.014 -0.851 36.027 1.00 88.88 166 GLY A C 1
ATOM 1388 O O . GLY A 1 166 ? -0.974 -0.224 35.655 1.00 88.88 166 GLY A O 1
ATOM 1389 N N . GLN A 1 167 ? 1.131 -0.251 36.436 1.00 85.94 167 GLN A N 1
ATOM 1390 C CA . GLN A 1 167 ? 1.244 1.192 36.664 1.00 85.94 167 GLN A CA 1
ATOM 1391 C C . GLN A 1 167 ? 0.963 2.028 35.402 1.00 85.94 167 GLN A C 1
ATOM 1393 O O . GLN A 1 167 ? 0.339 3.083 35.483 1.00 85.94 167 GLN A O 1
ATOM 1398 N N . GLU A 1 168 ? 1.402 1.566 34.230 1.00 86.12 168 GLU A N 1
ATOM 1399 C CA . GLU A 1 168 ? 1.142 2.236 32.946 1.00 86.12 168 GLU A CA 1
ATOM 1400 C C . GLU A 1 168 ? -0.351 2.206 32.586 1.00 86.12 168 GLU A C 1
ATOM 1402 O O . GLU A 1 168 ? -0.915 3.219 32.168 1.00 86.12 168 GLU A O 1
ATOM 1407 N N . ALA A 1 169 ? -1.023 1.080 32.840 1.00 88.19 169 ALA A N 1
ATOM 1408 C CA . ALA A 1 169 ? -2.464 0.970 32.665 1.00 88.19 169 ALA A CA 1
ATOM 1409 C C . ALA A 1 169 ? -3.229 1.908 33.602 1.00 88.19 169 ALA A C 1
ATOM 1411 O O . ALA A 1 169 ? -4.212 2.512 33.182 1.00 88.19 169 ALA A O 1
ATOM 1412 N N . ASP A 1 170 ? -2.778 2.076 34.843 1.00 87.94 170 ASP A N 1
ATOM 1413 C CA . ASP A 1 170 ? -3.431 2.977 35.793 1.00 87.94 170 ASP A CA 1
ATOM 1414 C C . ASP A 1 170 ? -3.324 4.448 35.364 1.00 87.94 170 ASP A C 1
ATOM 1416 O O . ASP A 1 170 ? -4.302 5.190 35.484 1.00 87.94 170 ASP A O 1
ATOM 1420 N N . LYS A 1 171 ? -2.199 4.854 34.755 1.00 86.38 171 LYS A N 1
ATOM 1421 C CA . LYS A 1 171 ? -2.061 6.184 34.131 1.00 86.38 171 LYS A CA 1
ATOM 1422 C C . LYS A 1 171 ? -3.061 6.386 32.991 1.00 86.38 171 LYS A C 1
ATOM 1424 O O . LYS A 1 171 ? -3.703 7.432 32.913 1.00 86.38 171 LYS A O 1
ATOM 1429 N N . LEU A 1 172 ? -3.217 5.387 32.119 1.00 88.62 172 LEU A N 1
ATOM 1430 C CA . LEU A 1 172 ? -4.188 5.445 31.025 1.00 88.62 172 LEU A CA 1
ATOM 1431 C C . LEU A 1 172 ? -5.628 5.512 31.555 1.00 88.62 172 LEU A C 1
ATOM 1433 O O . LEU A 1 172 ? -6.422 6.319 31.074 1.00 88.62 172 LEU A O 1
ATOM 1437 N N . LYS A 1 173 ? -5.968 4.703 32.566 1.00 88.94 173 LYS A N 1
ATOM 1438 C CA . LYS A 1 173 ? -7.288 4.726 33.215 1.00 88.94 173 LYS A CA 1
ATOM 1439 C C . LYS A 1 173 ? -7.607 6.101 33.784 1.00 88.94 173 LYS A C 1
ATOM 1441 O O . LYS A 1 173 ? -8.695 6.610 33.534 1.00 88.94 173 LYS A O 1
ATOM 1446 N N . ASP A 1 174 ? -6.671 6.700 34.519 1.00 85.50 174 ASP A N 1
ATOM 1447 C CA . ASP A 1 174 ? -6.837 8.036 35.091 1.00 85.50 174 ASP A CA 1
ATOM 1448 C C . ASP A 1 174 ? -7.044 9.095 33.998 1.00 85.50 174 ASP A C 1
ATOM 1450 O O . ASP A 1 174 ? -7.973 9.902 34.086 1.00 85.50 174 ASP A O 1
ATOM 1454 N N . PHE A 1 175 ? -6.259 9.033 32.915 1.00 84.44 175 PHE A N 1
ATOM 1455 C CA . PHE A 1 175 ? -6.438 9.906 31.755 1.00 84.44 175 PHE A CA 1
ATOM 1456 C C . PHE A 1 175 ? -7.847 9.775 31.160 1.00 84.44 175 PHE A C 1
ATOM 1458 O O . PHE A 1 175 ? -8.573 10.764 31.059 1.00 84.44 175 PHE A O 1
ATOM 1465 N N . VAL A 1 176 ? -8.279 8.558 30.821 1.00 85.12 176 VAL A N 1
ATOM 1466 C CA . VAL A 1 176 ? -9.607 8.318 30.229 1.00 85.12 176 VAL A CA 1
ATOM 1467 C C . VAL A 1 176 ? -10.728 8.742 31.184 1.00 85.12 176 VAL A C 1
ATOM 1469 O O . VAL A 1 176 ? -11.736 9.307 30.760 1.00 85.12 176 VAL A O 1
ATOM 1472 N N . TYR A 1 177 ? -10.556 8.518 32.486 1.00 82.69 177 TYR A N 1
ATOM 1473 C CA . TYR A 1 177 ? -11.540 8.883 33.497 1.00 82.69 177 TYR A CA 1
ATOM 1474 C C . TYR A 1 177 ? -11.716 10.399 33.643 1.00 82.69 177 TYR A C 1
ATOM 1476 O O . TYR A 1 177 ? -12.849 10.882 33.718 1.00 82.69 177 TYR A O 1
ATOM 1484 N N . LYS A 1 178 ? -10.613 11.161 33.628 1.00 77.44 178 LYS A N 1
ATOM 1485 C CA . LYS A 1 178 ? -10.620 12.635 33.643 1.00 77.44 178 LYS A CA 1
ATOM 1486 C C . LYS A 1 178 ? -11.269 13.232 32.393 1.00 77.44 178 LYS A C 1
ATOM 1488 O O . LYS A 1 178 ? -11.833 14.319 32.458 1.00 77.44 178 LYS A O 1
ATOM 1493 N N . MET A 1 179 ? -11.219 12.512 31.276 1.00 75.00 179 MET A N 1
ATOM 1494 C CA . MET A 1 179 ? -11.763 12.942 29.987 1.00 75.00 179 MET A CA 1
ATOM 1495 C C . MET A 1 179 ? -13.276 12.720 29.841 1.00 75.00 179 MET A C 1
ATOM 1497 O O . MET A 1 179 ? -13.875 13.228 28.892 1.00 75.00 179 MET A O 1
ATOM 1501 N N . ASN A 1 180 ? -13.916 11.989 30.761 1.00 74.44 180 ASN A N 1
ATOM 1502 C CA . ASN A 1 180 ? -15.337 11.672 30.661 1.00 74.44 180 ASN A CA 1
ATOM 1503 C C . ASN A 1 180 ? -16.225 12.926 30.868 1.00 74.44 180 ASN A C 1
ATOM 1505 O O . ASN A 1 180 ? -16.253 13.488 31.970 1.00 74.44 180 ASN A O 1
ATOM 1509 N N . PRO A 1 181 ? -17.022 13.330 29.858 1.00 65.81 181 PRO A N 1
ATOM 1510 C CA . PRO A 1 181 ? -17.840 14.532 29.921 1.00 65.81 181 PRO A CA 1
ATOM 1511 C C . PRO A 1 181 ? -19.001 14.462 30.918 1.00 65.81 181 PRO A C 1
ATOM 1513 O O . PRO A 1 181 ? -19.521 15.506 31.296 1.00 65.81 181 PRO A O 1
ATOM 1516 N N . ASP A 1 182 ? -19.430 13.292 31.396 1.00 65.00 182 ASP A N 1
ATOM 1517 C CA . ASP A 1 182 ? -20.502 13.237 32.401 1.00 65.00 182 ASP A CA 1
ATOM 1518 C C . ASP A 1 182 ? -20.065 13.806 33.760 1.00 65.00 182 ASP A C 1
ATOM 1520 O O . ASP A 1 182 ? -20.895 14.315 34.512 1.00 65.00 182 ASP A O 1
ATOM 1524 N N . ARG A 1 183 ? -18.753 13.881 34.023 1.00 58.47 183 ARG A N 1
ATOM 1525 C CA . ARG A 1 183 ? -18.195 14.629 35.162 1.00 58.47 183 ARG A CA 1
ATOM 1526 C C . ARG A 1 183 ? -18.233 16.148 34.972 1.00 58.47 183 ARG A C 1
ATOM 1528 O O . ARG A 1 183 ? -18.091 16.887 35.940 1.00 58.47 183 ARG A O 1
ATOM 1535 N N . LEU A 1 184 ? -18.486 16.636 33.754 1.00 53.69 184 LEU A N 1
ATOM 1536 C CA . LEU A 1 184 ? -18.682 18.066 33.475 1.00 53.69 184 LEU A CA 1
ATOM 1537 C C . LEU A 1 184 ? -20.026 18.593 33.980 1.00 53.69 184 LEU A C 1
ATOM 1539 O O . LEU A 1 184 ? -20.212 19.810 34.043 1.00 53.69 184 LEU A O 1
ATOM 1543 N N . LYS A 1 185 ? -20.978 17.701 34.282 1.00 52.47 185 LYS A N 1
ATOM 1544 C CA . LYS A 1 185 ? -22.331 18.075 34.709 1.00 52.47 185 LYS A CA 1
ATOM 1545 C C . LYS A 1 185 ? -22.442 18.294 36.223 1.00 52.47 185 LYS A C 1
ATOM 1547 O O . LYS A 1 185 ? -23.340 19.027 36.623 1.00 52.47 185 LYS A O 1
ATOM 1552 N N . ASP A 1 186 ? -21.506 17.775 37.026 1.00 43.56 186 ASP A N 1
ATOM 1553 C CA . ASP A 1 186 ? -21.513 17.896 38.493 1.00 43.56 186 ASP A CA 1
ATOM 1554 C C . ASP A 1 186 ? -20.234 18.549 39.054 1.00 43.56 186 ASP A C 1
ATOM 1556 O O . ASP A 1 186 ? -19.289 17.868 39.450 1.00 43.56 186 ASP A O 1
ATOM 1560 N N . PRO A 1 187 ? -20.190 19.887 39.189 1.00 40.41 187 PRO A N 1
ATOM 1561 C CA . PRO A 1 187 ? -19.100 20.580 39.880 1.00 40.41 187 PRO A CA 1
ATOM 1562 C C . PRO A 1 187 ? -19.142 20.443 41.420 1.00 40.41 187 PRO A C 1
ATOM 1564 O O . PRO A 1 187 ? -18.433 21.174 42.105 1.00 40.41 187 PRO A O 1
ATOM 1567 N N . LYS A 1 188 ? -19.980 19.561 41.992 1.00 40.38 188 LYS A N 1
ATOM 1568 C CA . LYS A 1 188 ? -20.162 19.402 43.453 1.00 40.38 188 LYS A CA 1
ATOM 1569 C C . LYS A 1 188 ? -19.894 17.989 43.996 1.00 40.38 188 LYS A C 1
ATOM 1571 O O . LYS A 1 188 ? -20.252 17.706 45.133 1.00 40.38 188 LYS A O 1
ATOM 1576 N N . GLY A 1 189 ? -19.259 17.115 43.217 1.00 37.81 189 GLY A N 1
ATOM 1577 C CA . GLY A 1 189 ? -18.964 15.732 43.617 1.00 37.81 189 GLY A CA 1
ATOM 1578 C C . GLY A 1 189 ? -17.533 15.468 44.092 1.00 37.81 189 GLY A C 1
ATOM 1579 O O . GLY A 1 189 ? -17.149 14.310 44.210 1.00 37.81 189 GLY A O 1
ATOM 1580 N N . GLU A 1 190 ? -16.715 16.495 44.327 1.00 35.91 190 GLU A N 1
ATOM 1581 C CA . GLU A 1 190 ? -15.366 16.314 44.872 1.00 35.91 190 GLU A CA 1
ATOM 1582 C C . GLU A 1 190 ? -15.436 16.346 46.401 1.00 35.91 190 GLU A C 1
ATOM 1584 O O . GLU A 1 190 ? -15.163 17.358 47.033 1.00 35.91 190 GLU A O 1
ATOM 1589 N N . ASN A 1 191 ? -15.923 15.249 46.985 1.00 34.31 191 ASN A N 1
ATOM 1590 C CA . ASN A 1 191 ? -15.550 14.807 48.326 1.00 34.31 191 ASN A CA 1
ATOM 1591 C C . ASN A 1 191 ? -15.963 13.342 48.523 1.00 34.31 191 ASN A C 1
ATOM 1593 O O . ASN A 1 191 ? -17.142 13.005 48.475 1.00 34.31 191 ASN A O 1
ATOM 1597 N N . SER A 1 192 ? -14.960 12.518 48.837 1.00 34.06 192 SER A N 1
ATOM 1598 C CA . SER A 1 192 ? -15.028 11.105 49.236 1.00 34.06 192 SER A CA 1
ATOM 1599 C C . SER A 1 192 ? -15.068 10.059 48.116 1.00 34.06 192 SER A C 1
ATOM 1601 O O . SER A 1 192 ? -16.127 9.642 47.662 1.00 34.06 192 SER A O 1
ATOM 1603 N N . SER A 1 193 ? -13.884 9.541 47.775 1.00 28.86 193 SER A N 1
ATOM 1604 C CA . SER A 1 193 ? -13.596 8.107 47.943 1.00 28.86 193 SER A CA 1
ATOM 1605 C C . SER A 1 193 ? -12.108 7.834 47.688 1.00 28.86 193 SER A C 1
ATOM 1607 O O . SER A 1 193 ? -11.689 7.619 46.551 1.00 28.86 193 SER A O 1
ATOM 1609 N N . ASN A 1 194 ? -11.311 7.840 48.760 1.00 26.66 194 ASN A N 1
ATOM 1610 C CA . ASN A 1 194 ? -10.024 7.138 48.787 1.00 26.66 194 ASN A CA 1
ATOM 1611 C C . ASN A 1 194 ? -10.280 5.620 48.704 1.00 26.66 194 ASN A C 1
ATOM 1613 O O . ASN A 1 194 ? -11.286 5.156 49.251 1.00 26.66 194 ASN A O 1
ATOM 1617 N N . PRO A 1 195 ? -9.387 4.824 48.091 1.00 29.59 195 PRO A N 1
ATOM 1618 C CA . PRO A 1 195 ? -9.509 3.374 48.107 1.00 29.59 195 PRO A CA 1
ATOM 1619 C C . PRO A 1 195 ? -9.123 2.855 49.497 1.00 29.59 195 PRO A C 1
ATOM 1621 O O . PRO A 1 195 ? -7.952 2.829 49.871 1.00 29.59 195 PRO A O 1
ATOM 1624 N N . VAL A 1 196 ? -10.121 2.457 50.284 1.00 29.44 196 VAL A N 1
ATOM 1625 C CA . VAL A 1 196 ? -9.907 1.700 51.521 1.00 29.44 196 VAL A CA 1
ATOM 1626 C C . VAL A 1 196 ? -9.607 0.257 51.132 1.00 29.44 196 VAL A C 1
ATOM 1628 O O . VAL A 1 196 ? -10.461 -0.445 50.591 1.00 29.44 196 VAL A O 1
ATOM 1631 N N . GLY A 1 197 ? -8.373 -0.175 51.390 1.00 27.58 197 GLY A N 1
ATOM 1632 C CA . GLY A 1 197 ? -8.024 -1.588 51.427 1.00 27.58 197 GLY A CA 1
ATOM 1633 C C . GLY A 1 197 ? -8.733 -2.265 52.597 1.00 27.58 197 GLY A C 1
ATOM 1634 O O . GLY A 1 197 ? -8.798 -1.700 53.683 1.00 27.58 197 GLY A O 1
ATOM 1635 N N . ASN A 1 198 ? -9.242 -3.477 52.387 1.00 27.81 198 ASN A N 1
ATOM 1636 C CA . ASN A 1 198 ? -9.793 -4.286 53.467 1.00 27.81 198 ASN A CA 1
ATOM 1637 C C . ASN A 1 198 ? -8.996 -5.578 53.624 1.00 27.81 198 ASN A C 1
ATOM 1639 O O . ASN A 1 198 ? -9.131 -6.523 52.848 1.00 27.81 198 ASN A O 1
ATOM 1643 N N . SER A 1 199 ? -8.209 -5.611 54.695 1.00 25.19 199 SER A N 1
ATOM 1644 C CA . SER A 1 199 ? -7.856 -6.816 55.430 1.00 25.19 199 SER A CA 1
ATOM 1645 C C . SER A 1 199 ? -8.898 -7.073 56.527 1.00 25.19 199 SER A C 1
ATOM 1647 O O . SER A 1 199 ? -9.127 -6.217 57.375 1.00 25.19 199 SER A O 1
ATOM 1649 N N . THR A 1 200 ? -9.449 -8.290 56.507 1.00 25.94 200 THR A N 1
ATOM 1650 C CA . THR A 1 200 ? -9.819 -9.150 57.654 1.00 25.94 200 THR A CA 1
ATOM 1651 C C . THR A 1 200 ? -10.812 -8.672 58.730 1.00 25.94 200 THR A C 1
ATOM 1653 O O . THR A 1 200 ? -10.473 -7.857 59.578 1.00 25.94 200 THR A O 1
ATOM 1656 N N . GLY A 1 201 ? -11.929 -9.415 58.835 1.00 25.69 201 GLY A N 1
ATOM 1657 C CA . GLY A 1 201 ? -12.243 -10.197 60.047 1.00 25.69 201 GLY A CA 1
ATOM 1658 C C . GLY A 1 201 ? -13.450 -9.787 60.910 1.00 25.69 201 GLY A C 1
ATOM 1659 O O . GLY A 1 201 ? -13.327 -8.841 61.670 1.00 25.69 201 GLY A O 1
ATOM 1660 N N . ASN A 1 202 ? -14.507 -10.629 60.871 1.00 26.28 202 ASN A N 1
ATOM 1661 C CA . ASN A 1 202 ? -15.468 -11.023 61.941 1.00 26.28 202 ASN A CA 1
ATOM 1662 C C . ASN A 1 202 ? -16.271 -9.923 62.689 1.00 26.28 202 ASN A C 1
ATOM 1664 O O . ASN A 1 202 ? -15.751 -8.874 63.013 1.00 26.28 202 ASN A O 1
ATOM 1668 N N . THR A 1 203 ? -17.544 -10.051 63.091 1.00 24.69 203 THR A N 1
ATOM 1669 C CA . THR A 1 203 ? -18.490 -11.163 63.346 1.00 24.69 203 THR A CA 1
ATOM 1670 C C . THR A 1 203 ? -19.861 -10.530 63.678 1.00 24.69 203 THR A C 1
ATOM 1672 O O . THR A 1 203 ? -19.873 -9.448 64.256 1.00 24.69 203 THR A O 1
ATOM 1675 N N . GLY A 1 204 ? -20.985 -11.232 63.450 1.00 24.83 204 GLY A N 1
ATOM 1676 C CA . GLY A 1 204 ? -22.181 -11.093 64.312 1.00 24.83 204 GLY A CA 1
ATOM 1677 C C . GLY A 1 204 ? -23.524 -10.650 63.698 1.00 24.83 204 GLY A C 1
ATOM 1678 O O . GLY A 1 204 ? -23.926 -9.508 63.847 1.00 24.83 204 GLY A O 1
ATOM 1679 N N . THR A 1 205 ? -24.248 -11.617 63.120 1.00 24.12 205 THR A N 1
ATOM 1680 C CA . THR A 1 205 ? -25.673 -11.969 63.376 1.00 24.12 205 THR A CA 1
ATOM 1681 C C . THR A 1 205 ? -26.835 -10.944 63.355 1.00 24.12 205 THR A C 1
ATOM 1683 O O . THR A 1 205 ? -27.017 -10.176 64.290 1.00 24.12 205 THR A O 1
ATOM 1686 N N . SER A 1 206 ? -27.773 -11.246 62.436 1.00 23.83 206 SER A N 1
ATOM 1687 C CA . SER A 1 206 ? -29.226 -11.491 62.635 1.00 23.83 206 SER A CA 1
ATOM 1688 C C . SER A 1 206 ? -30.243 -10.337 62.576 1.00 23.83 206 SER A C 1
ATOM 1690 O O . SER A 1 206 ? -30.226 -9.430 63.398 1.00 23.83 206 SER A O 1
ATOM 1692 N N . GLY A 1 207 ? -31.252 -10.513 61.704 1.00 24.73 207 GLY A N 1
ATOM 1693 C CA . GLY A 1 207 ? -32.593 -9.926 61.847 1.00 24.73 207 GLY A CA 1
ATOM 1694 C C . GLY A 1 207 ? -33.280 -9.567 60.524 1.00 24.73 207 GLY A C 1
ATOM 1695 O O . GLY A 1 207 ? -33.029 -8.502 59.980 1.00 24.73 207 GLY A O 1
ATOM 1696 N N . ASN A 1 208 ? -34.155 -10.447 60.028 1.00 24.72 208 ASN A N 1
ATOM 1697 C CA . ASN A 1 208 ? -35.042 -10.244 58.868 1.00 24.72 208 ASN A CA 1
ATOM 1698 C C . ASN A 1 208 ? -36.467 -9.811 59.351 1.00 24.72 208 ASN A C 1
ATOM 1700 O O . ASN A 1 208 ? -36.654 -9.695 60.562 1.00 24.72 208 ASN A O 1
ATOM 1704 N N . PRO A 1 209 ? -37.467 -9.542 58.479 1.00 36.47 209 PRO A N 1
ATOM 1705 C CA . PRO A 1 209 ? -38.246 -8.297 58.465 1.00 36.47 209 PRO A CA 1
ATOM 1706 C C . PRO A 1 209 ? -39.731 -8.470 58.851 1.00 36.47 209 PRO A C 1
ATOM 1708 O O . PRO A 1 209 ? -40.236 -9.589 58.884 1.00 36.47 209 PRO A O 1
ATOM 1711 N N . THR A 1 210 ? -40.461 -7.362 59.035 1.00 25.80 210 THR A N 1
ATOM 1712 C CA . THR A 1 210 ? -41.937 -7.354 58.989 1.00 25.80 210 THR A CA 1
ATOM 1713 C C . THR A 1 210 ? -42.507 -6.056 58.418 1.00 25.80 210 THR A C 1
ATOM 1715 O O . THR A 1 210 ? -42.039 -4.963 58.735 1.00 25.80 210 THR A O 1
ATOM 1718 N N . ASP A 1 211 ? -43.543 -6.254 57.607 1.00 24.81 211 ASP A N 1
ATOM 1719 C CA . ASP A 1 211 ? -44.441 -5.313 56.941 1.00 24.81 211 ASP A CA 1
ATOM 1720 C C . ASP A 1 211 ? -45.070 -4.234 57.835 1.00 24.81 211 ASP A C 1
ATOM 1722 O O . ASP A 1 211 ? -45.324 -4.454 59.020 1.00 24.81 211 ASP A O 1
ATOM 1726 N N . ASN A 1 212 ? -45.469 -3.116 57.213 1.00 26.75 212 ASN A N 1
ATOM 1727 C CA . ASN A 1 212 ? -46.852 -2.650 57.342 1.00 26.75 212 ASN A CA 1
ATOM 1728 C C . ASN A 1 212 ? -47.272 -1.671 56.233 1.00 26.75 212 ASN A C 1
ATOM 1730 O O . ASN A 1 212 ? -46.589 -0.706 55.899 1.00 26.75 212 ASN A O 1
ATOM 1734 N N . THR A 1 213 ? -48.454 -1.965 55.703 1.00 24.05 213 THR A N 1
ATOM 1735 C CA . THR A 1 213 ? -49.266 -1.261 54.707 1.00 24.05 213 THR A CA 1
ATOM 1736 C C . THR A 1 213 ? -50.120 -0.131 55.301 1.00 24.05 213 THR A C 1
ATOM 1738 O O . THR A 1 213 ? -50.577 -0.237 56.435 1.00 24.05 213 THR A O 1
ATOM 1741 N N . GLY A 1 214 ? -50.455 0.864 54.470 1.00 24.91 214 GLY A N 1
ATOM 1742 C CA . GLY A 1 214 ? -51.601 1.786 54.605 1.00 24.91 214 GLY A CA 1
ATOM 1743 C C . GLY A 1 214 ? -51.595 2.788 53.436 1.00 24.91 214 GLY A C 1
ATOM 1744 O O . GLY A 1 214 ? -50.621 3.516 53.291 1.00 24.91 214 GLY A O 1
ATOM 1745 N N . SER A 1 215 ? -52.459 2.646 52.415 1.00 23.91 215 SER A N 1
ATOM 1746 C CA . SER A 1 215 ? -53.763 3.344 52.231 1.00 23.91 215 SER A CA 1
ATOM 1747 C C . SER A 1 215 ? -53.634 4.883 52.239 1.00 23.91 215 SER A C 1
ATOM 1749 O O . SER A 1 215 ? -53.044 5.416 53.167 1.00 23.91 215 SER A O 1
ATOM 1751 N N . SER A 1 216 ? -54.168 5.688 51.311 1.00 25.19 216 SER A N 1
ATOM 1752 C CA . SER A 1 216 ? -55.271 5.518 50.351 1.00 25.19 216 SER A CA 1
ATOM 1753 C C . SER A 1 216 ? -55.413 6.783 49.462 1.00 25.19 216 SER A C 1
ATOM 1755 O O . SER A 1 216 ? -55.011 7.864 49.873 1.00 25.19 216 SER A O 1
ATOM 1757 N N . GLU A 1 217 ? -56.045 6.599 48.288 1.00 23.58 217 GLU A N 1
ATOM 1758 C CA . GLU A 1 217 ? -57.011 7.492 47.588 1.00 23.58 217 GLU A CA 1
ATOM 1759 C C . GLU A 1 217 ? -56.561 8.858 47.003 1.00 23.58 217 GLU A C 1
ATOM 1761 O O . GLU A 1 217 ? -56.083 9.735 47.703 1.00 23.58 217 GLU A O 1
ATOM 1766 N N . SER A 1 218 ? -56.596 9.040 45.667 1.00 24.53 218 SER A N 1
ATOM 1767 C CA . SER A 1 218 ? -57.718 9.502 44.792 1.00 24.53 218 SER A CA 1
ATOM 1768 C C . SER A 1 218 ? -57.834 11.051 44.758 1.00 24.53 218 SER A C 1
ATOM 1770 O O . SER A 1 218 ? -57.729 11.681 45.795 1.00 24.53 218 SER A O 1
ATOM 1772 N N . SER A 1 219 ? -58.030 11.793 43.656 1.00 23.75 219 SER A N 1
ATOM 1773 C CA . SER A 1 219 ? -58.999 11.624 42.564 1.00 23.75 219 SER A CA 1
ATOM 1774 C C . SER A 1 219 ? -58.995 12.851 41.591 1.00 23.75 219 SER A C 1
ATOM 1776 O O . SER A 1 219 ? -58.610 13.942 41.996 1.00 23.75 219 SER A O 1
ATOM 1778 N N . ILE A 1 220 ? -59.489 12.638 40.347 1.00 26.73 220 ILE A N 1
ATOM 1779 C CA . ILE A 1 220 ? -60.241 13.558 39.426 1.00 26.73 220 ILE A CA 1
ATOM 1780 C C . ILE A 1 220 ? -59.472 14.759 38.799 1.00 26.73 220 ILE A C 1
ATOM 1782 O 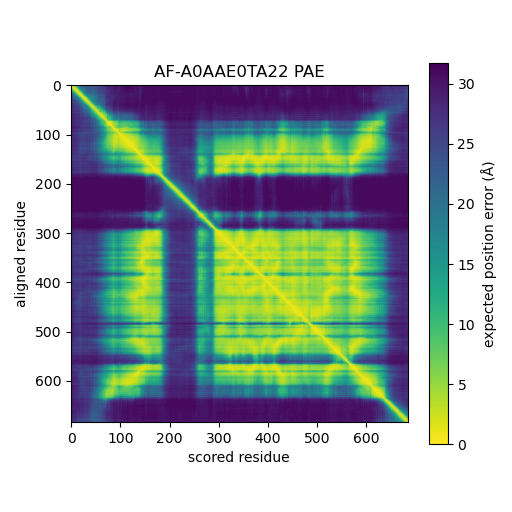O . ILE A 1 220 ? -59.038 15.661 39.498 1.00 26.73 220 ILE A O 1
ATOM 1786 N N . SER A 1 221 ? -59.134 14.798 37.495 1.00 23.30 221 SER A N 1
ATOM 1787 C CA . SER A 1 221 ? -59.917 14.940 36.231 1.00 23.30 221 SER A CA 1
ATOM 1788 C C . SER A 1 221 ? -60.629 16.286 36.022 1.00 23.30 221 SER A C 1
ATOM 1790 O O . SER A 1 221 ? -61.440 16.672 36.855 1.00 23.30 221 SER A O 1
ATOM 1792 N N . ASN A 1 222 ? -60.372 16.938 34.869 1.00 27.23 222 ASN A N 1
ATOM 1793 C CA . ASN A 1 222 ? -61.362 17.475 33.902 1.00 27.23 222 ASN A CA 1
ATOM 1794 C C . ASN A 1 222 ? -60.693 18.437 32.884 1.00 27.23 222 ASN A C 1
ATOM 1796 O O . ASN A 1 222 ? -60.049 19.400 33.281 1.00 27.23 222 ASN A O 1
ATOM 1800 N N . THR A 1 223 ? -60.631 18.045 31.595 1.00 25.09 223 THR A N 1
ATOM 1801 C CA . THR A 1 223 ? -61.413 18.553 30.421 1.00 25.09 223 THR A CA 1
ATOM 1802 C C . THR A 1 223 ? -61.022 19.958 29.935 1.00 25.09 223 THR A C 1
ATOM 1804 O O . THR A 1 223 ? -60.759 20.813 30.761 1.00 25.09 223 THR A O 1
ATOM 1807 N N . VAL A 1 224 ? -61.045 20.376 28.663 1.00 26.17 224 VAL A N 1
ATOM 1808 C CA . VAL A 1 224 ? -61.305 19.851 27.305 1.00 26.17 224 VAL A CA 1
ATOM 1809 C C . VAL A 1 224 ? -60.804 20.972 26.349 1.00 26.17 224 VAL A C 1
ATOM 1811 O O . VAL A 1 224 ? -60.731 22.134 26.740 1.00 26.17 224 VAL A O 1
ATOM 1814 N N . THR A 1 225 ? -60.411 20.597 25.130 1.00 25.59 225 THR A N 1
ATOM 1815 C CA . THR A 1 225 ? -59.977 21.386 23.941 1.00 25.59 225 THR A CA 1
ATOM 1816 C C . THR A 1 225 ? -61.136 22.237 23.332 1.00 25.59 225 THR A C 1
ATOM 1818 O O . THR A 1 225 ? -62.145 22.349 24.024 1.00 25.59 225 THR A O 1
ATOM 1821 N N . PRO A 1 226 ? -61.148 22.808 22.086 1.00 36.38 226 PRO A N 1
ATOM 1822 C CA . PRO A 1 226 ? -60.180 22.853 20.958 1.00 36.38 226 PRO A CA 1
ATOM 1823 C C . PRO A 1 226 ? -60.115 24.193 20.144 1.00 36.38 226 PRO A C 1
ATOM 1825 O O . PRO A 1 226 ? -60.856 25.136 20.398 1.00 36.38 226 PRO A O 1
ATOM 1828 N N . GLY A 1 227 ? -59.289 24.227 19.079 1.00 25.30 227 GLY A N 1
ATOM 1829 C CA . GLY A 1 227 ? -59.452 25.102 17.890 1.00 25.30 227 GLY A CA 1
ATOM 1830 C C . GLY A 1 227 ? -58.123 25.655 17.337 1.00 25.30 227 GLY A C 1
ATOM 1831 O O . GLY A 1 227 ? -57.491 26.453 18.014 1.00 25.30 227 GLY A O 1
ATOM 1832 N N . ASN A 1 228 ? -57.549 25.111 16.247 1.00 24.95 228 ASN A N 1
ATOM 1833 C CA . ASN A 1 228 ? -57.710 25.512 14.821 1.00 24.95 228 ASN A CA 1
ATOM 1834 C C . ASN A 1 228 ? -57.438 27.019 14.563 1.00 24.95 228 ASN A C 1
ATOM 1836 O O . ASN A 1 228 ? -58.015 27.844 15.249 1.00 24.95 228 ASN A O 1
ATOM 1840 N N . ALA A 1 229 ? -56.666 27.498 13.577 1.00 25.59 229 ALA A N 1
ATOM 1841 C CA . ALA A 1 229 ? -56.058 26.915 12.381 1.00 25.59 229 ALA A CA 1
ATOM 1842 C C . ALA A 1 229 ? -55.034 27.903 11.738 1.00 25.59 229 ALA A C 1
ATOM 1844 O O . ALA A 1 229 ? -55.144 29.108 11.928 1.00 25.59 229 ALA A O 1
ATOM 1845 N N . THR A 1 230 ? -54.097 27.351 10.948 1.00 24.28 230 THR A N 1
ATOM 1846 C CA . THR A 1 230 ? -53.581 27.791 9.616 1.00 24.28 230 THR A CA 1
ATOM 1847 C C . THR A 1 230 ? -53.078 29.221 9.313 1.00 24.28 230 THR A C 1
ATOM 1849 O O . THR A 1 230 ? -53.793 30.197 9.495 1.00 24.28 230 THR A O 1
ATOM 1852 N N . GLY A 1 231 ? -51.937 29.271 8.594 1.00 26.72 231 GLY A N 1
ATOM 1853 C CA . GLY A 1 231 ? -51.532 30.330 7.639 1.00 26.72 231 GLY A CA 1
ATOM 1854 C C . GLY A 1 231 ? -50.260 31.085 8.058 1.00 26.72 231 GLY A C 1
ATOM 1855 O O . GLY A 1 231 ? -50.324 31.940 8.924 1.00 26.72 231 GLY A O 1
ATOM 1856 N N . SER A 1 232 ? -49.044 30.690 7.666 1.00 24.78 232 SER A N 1
ATOM 1857 C CA . SER A 1 232 ? -48.371 30.870 6.361 1.00 24.78 232 SER A CA 1
ATOM 1858 C C . SER A 1 232 ? -48.080 32.326 5.960 1.00 24.78 232 SER A C 1
ATOM 1860 O O . SER A 1 232 ? -49.002 33.102 5.745 1.00 24.78 232 SER A O 1
ATOM 1862 N N . ALA A 1 233 ? -46.785 32.568 5.699 1.00 25.62 233 ALA A N 1
ATOM 1863 C CA . ALA A 1 233 ? -46.189 33.555 4.783 1.00 25.62 233 ALA A CA 1
ATOM 1864 C C . ALA A 1 233 ? -45.553 34.842 5.378 1.00 25.62 233 ALA A C 1
ATOM 1866 O O . ALA A 1 233 ? -46.204 35.848 5.617 1.00 25.62 233 ALA A O 1
ATOM 1867 N N . SER A 1 234 ? -44.214 34.777 5.491 1.00 23.69 234 SER A N 1
ATOM 1868 C CA . SER A 1 234 ? -43.221 35.645 4.814 1.00 23.69 234 SER A CA 1
ATOM 1869 C C . SER A 1 234 ? -43.231 37.175 5.003 1.00 23.69 234 SER A C 1
ATOM 1871 O O . SER A 1 234 ? -44.198 37.836 4.652 1.00 23.69 234 SER A O 1
ATOM 1873 N N . TYR A 1 235 ? -42.061 37.709 5.390 1.00 25.89 235 TYR A N 1
ATOM 1874 C CA . TYR A 1 235 ? -41.242 38.744 4.714 1.00 25.89 235 TYR A CA 1
ATOM 1875 C C . TYR A 1 235 ? -40.456 39.636 5.703 1.00 25.89 235 TYR A C 1
ATOM 1877 O O . TYR A 1 235 ? -40.972 40.058 6.731 1.00 25.89 235 TYR A O 1
ATOM 1885 N N . LEU A 1 236 ? -39.176 39.834 5.342 1.00 27.98 236 LEU A N 1
ATOM 1886 C CA . LEU A 1 236 ? -38.210 40.912 5.638 1.00 27.98 236 LEU A CA 1
ATOM 1887 C C . LEU A 1 236 ? -38.688 42.056 6.564 1.00 27.98 236 LEU A C 1
ATOM 1889 O O . LEU A 1 236 ? -39.760 42.603 6.372 1.00 27.98 236 LEU A O 1
ATOM 1893 N N . GLY A 1 237 ? -37.924 42.555 7.539 1.00 25.16 237 GLY A N 1
ATOM 1894 C CA . GLY A 1 237 ? -36.473 42.742 7.580 1.00 25.16 237 GLY A CA 1
ATOM 1895 C C . GLY A 1 237 ? -36.141 44.244 7.491 1.00 25.16 237 GLY A C 1
ATOM 1896 O O . GLY A 1 237 ? -36.245 44.806 6.408 1.00 25.16 237 GLY A O 1
ATOM 1897 N N . ASN A 1 238 ? -35.682 44.820 8.618 1.00 26.70 238 ASN A N 1
ATOM 1898 C CA . ASN A 1 238 ? -35.131 46.179 8.851 1.00 26.70 238 ASN A CA 1
ATOM 1899 C C . ASN A 1 238 ? -36.146 47.349 8.910 1.00 26.70 238 ASN A C 1
ATOM 1901 O O . ASN A 1 238 ? -37.077 47.399 8.127 1.00 26.70 238 ASN A O 1
ATOM 1905 N N . SER A 1 239 ? -36.045 48.364 9.781 1.00 24.56 239 SER A N 1
ATOM 1906 C CA . SER A 1 239 ? -35.058 48.761 10.800 1.00 24.56 239 SER A CA 1
ATOM 1907 C C . SER A 1 239 ? -35.612 49.958 11.614 1.00 24.56 239 SER A C 1
ATOM 1909 O O . SER A 1 239 ? -36.571 50.601 11.199 1.00 24.56 239 SER A O 1
ATOM 1911 N N . THR A 1 240 ? -34.925 50.281 12.720 1.00 26.22 240 THR A N 1
ATOM 1912 C CA . THR A 1 240 ? -34.873 51.558 13.482 1.00 26.22 240 THR A CA 1
ATOM 1913 C C . THR A 1 240 ? -35.926 51.896 14.562 1.00 26.22 240 THR A C 1
ATOM 1915 O O . THR A 1 240 ? -36.991 52.436 14.303 1.00 26.22 240 THR A O 1
ATOM 1918 N N . SER A 1 241 ? -35.494 51.639 15.808 1.00 25.75 241 SER A N 1
ATOM 1919 C CA . SER A 1 241 ? -35.382 52.553 16.969 1.00 25.75 241 SER A CA 1
ATOM 1920 C C . SER A 1 241 ? -36.585 53.384 17.444 1.00 25.75 241 SER A C 1
ATOM 1922 O O . SER A 1 241 ? -36.855 54.462 16.918 1.00 25.75 241 SER A O 1
ATOM 1924 N N . SER A 1 242 ? -37.136 52.989 18.598 1.00 28.41 242 SER A N 1
ATOM 1925 C CA . SER A 1 242 ? -37.853 53.873 19.528 1.00 28.41 242 SER A CA 1
ATOM 1926 C C . SER A 1 242 ? -37.230 53.821 20.930 1.00 28.41 242 SER A C 1
ATOM 1928 O O . SER A 1 242 ? -36.986 52.750 21.486 1.00 28.41 242 SER A O 1
ATOM 1930 N N . THR A 1 243 ? -36.983 55.000 21.489 1.00 29.22 243 THR A N 1
ATOM 1931 C CA . THR A 1 243 ? -36.441 55.304 22.820 1.00 29.22 243 THR A CA 1
ATOM 1932 C C . THR A 1 243 ? -37.499 55.261 23.936 1.00 29.22 243 THR A C 1
ATOM 1934 O O . THR A 1 243 ? -38.512 55.930 23.778 1.00 29.22 243 THR A O 1
ATOM 1937 N N . GLY A 1 244 ? -37.179 54.586 25.062 1.00 27.36 244 GLY A N 1
ATOM 1938 C CA . GLY A 1 244 ? -37.610 54.815 26.475 1.00 27.36 244 GLY A CA 1
ATOM 1939 C C . GLY A 1 244 ? -39.110 54.689 26.812 1.00 27.36 244 GLY A C 1
ATOM 1940 O O . GLY A 1 244 ? -39.940 55.150 26.053 1.00 27.36 244 GLY A O 1
ATOM 1941 N N . VAL A 1 245 ? -39.582 54.142 27.944 1.00 30.61 245 VAL A N 1
ATOM 1942 C CA . VAL A 1 245 ? -39.117 54.186 29.356 1.00 30.61 245 VAL A CA 1
ATOM 1943 C C . VAL A 1 245 ? -39.700 52.954 30.146 1.00 30.61 245 VAL A C 1
ATOM 1945 O O . VAL A 1 245 ? -40.347 52.122 29.515 1.00 30.61 245 VAL A O 1
ATOM 1948 N N . PRO A 1 246 ? -39.459 52.719 31.462 1.00 34.44 246 PRO A N 1
ATOM 1949 C CA . PRO A 1 246 ? -38.768 51.529 31.979 1.00 34.44 246 PRO A CA 1
ATOM 1950 C C . PRO A 1 246 ? -39.639 50.554 32.816 1.00 34.44 246 PRO A C 1
ATOM 1952 O O . PRO A 1 246 ? -40.571 50.956 33.508 1.00 34.44 246 PRO A O 1
ATOM 1955 N N . PHE A 1 247 ? -39.261 49.271 32.845 1.00 30.17 247 PHE A N 1
ATOM 1956 C CA . PHE A 1 247 ? -39.779 48.271 33.797 1.00 30.17 247 PHE A CA 1
ATOM 1957 C C . PHE A 1 247 ? -38.774 48.020 34.947 1.00 30.17 247 PHE A C 1
ATOM 1959 O O . PHE A 1 247 ? -37.568 48.179 34.737 1.00 30.17 247 PHE A O 1
ATOM 1966 N N . PRO A 1 248 ? -39.245 47.657 36.160 1.00 35.00 248 PRO A N 1
ATOM 1967 C CA . PRO A 1 248 ? -38.422 47.502 37.366 1.00 35.00 248 PRO A CA 1
ATOM 1968 C C . PRO A 1 248 ? -37.421 46.333 37.261 1.00 35.00 248 PRO A C 1
ATOM 1970 O O . PRO A 1 248 ? -37.614 45.427 36.446 1.00 35.00 248 PRO A O 1
ATOM 1973 N N . PRO A 1 249 ? -36.342 46.333 38.070 1.00 32.12 249 PRO A N 1
ATOM 1974 C CA . PRO A 1 249 ? -35.233 45.402 37.905 1.00 32.12 249 PRO A CA 1
ATOM 1975 C C . PRO A 1 249 ? -35.658 43.962 38.210 1.00 32.12 249 PRO A C 1
ATOM 1977 O O . PRO A 1 249 ? -36.046 43.633 39.331 1.00 32.12 249 PRO A O 1
ATOM 1980 N N . ALA A 1 250 ? -35.531 43.091 37.209 1.00 34.06 250 ALA A N 1
ATOM 1981 C CA . ALA A 1 250 ? -35.557 41.652 37.410 1.00 34.06 250 ALA A CA 1
ATOM 1982 C C . ALA A 1 250 ? -34.318 41.233 38.218 1.00 34.06 250 ALA A C 1
ATOM 1984 O O . ALA A 1 250 ? -33.183 41.577 37.884 1.00 34.06 250 ALA A O 1
ATOM 1985 N N . THR A 1 251 ? -34.550 40.483 39.291 1.00 34.03 251 THR A N 1
ATOM 1986 C CA . THR A 1 251 ? -33.521 39.827 40.105 1.00 34.03 251 THR A CA 1
ATOM 1987 C C . THR A 1 251 ? -32.590 38.971 39.236 1.00 34.03 251 THR A C 1
ATOM 1989 O O . THR A 1 251 ? -33.085 38.250 38.364 1.00 34.03 251 THR A O 1
ATOM 1992 N N . PRO A 1 252 ? -31.263 38.985 39.461 1.00 33.66 252 PRO A N 1
ATOM 1993 C CA . PRO A 1 252 ? -30.341 38.214 38.642 1.00 33.66 252 PRO A CA 1
ATOM 1994 C C . PRO A 1 252 ? -30.501 36.715 38.921 1.00 33.66 252 PRO A C 1
ATOM 1996 O O . PRO A 1 252 ? -30.221 36.233 40.017 1.00 33.66 252 PRO A O 1
ATOM 1999 N N . ALA A 1 253 ? -30.922 35.972 37.896 1.00 36.03 253 ALA A N 1
ATOM 2000 C CA . ALA A 1 253 ? -30.700 34.534 37.824 1.00 36.03 253 ALA A CA 1
ATOM 2001 C C . ALA A 1 253 ? -29.184 34.256 37.914 1.00 36.03 253 ALA A C 1
ATOM 2003 O O . ALA A 1 253 ? -28.397 35.034 37.362 1.00 36.03 253 ALA A O 1
ATOM 2004 N N . PRO A 1 254 ? -28.740 33.181 38.589 1.00 36.53 254 PRO A N 1
ATOM 2005 C CA . PRO A 1 254 ? -27.320 32.913 38.767 1.00 36.53 254 PRO A CA 1
ATOM 2006 C C . PRO A 1 254 ? -26.654 32.712 37.401 1.00 36.53 254 PRO A C 1
ATOM 2008 O O . PRO A 1 254 ? -26.911 31.740 36.691 1.00 36.53 254 PRO A O 1
ATOM 2011 N N . SER A 1 255 ? -25.783 33.652 37.036 1.00 41.34 255 SER A N 1
ATOM 2012 C CA . SER A 1 255 ? -24.993 33.657 35.807 1.00 41.34 255 SER A CA 1
ATOM 2013 C C . SER A 1 255 ? -23.821 32.676 35.905 1.00 41.34 255 SER A C 1
ATOM 2015 O O . SER A 1 255 ? -22.647 33.031 35.832 1.00 41.34 255 SER A O 1
ATOM 2017 N N . GLY A 1 256 ? -24.133 31.389 36.039 1.00 38.69 256 GLY A N 1
ATOM 2018 C CA . GLY A 1 256 ? -23.166 30.328 35.795 1.00 38.69 256 GLY A CA 1
ATOM 2019 C C . GLY A 1 256 ? -22.878 30.243 34.298 1.00 38.69 256 GLY A C 1
ATOM 2020 O O . GLY A 1 256 ? -23.555 29.516 33.575 1.00 38.69 256 GLY A O 1
ATOM 2021 N N . ARG A 1 257 ? -21.887 30.993 33.804 1.00 41.94 257 ARG A N 1
ATOM 2022 C CA . ARG A 1 257 ? -21.373 30.844 32.434 1.00 41.94 257 ARG A CA 1
ATOM 2023 C C . ARG A 1 257 ? -20.897 29.395 32.268 1.00 41.94 257 ARG A C 1
ATOM 2025 O O . ARG A 1 257 ? -19.837 29.044 32.782 1.00 41.94 257 ARG A O 1
ATOM 2032 N N . ARG A 1 258 ? -21.674 28.547 31.576 1.00 46.25 258 ARG A N 1
ATOM 2033 C CA . ARG A 1 258 ? -21.227 27.202 31.168 1.00 46.25 258 ARG A CA 1
ATOM 2034 C C . ARG A 1 258 ? -19.881 27.369 30.457 1.00 46.25 258 ARG A C 1
ATOM 2036 O O . ARG A 1 258 ? -19.804 28.085 29.456 1.00 46.25 258 ARG A O 1
ATOM 2043 N N . LYS A 1 259 ? -18.816 26.781 31.013 1.00 49.16 259 LYS A N 1
ATOM 2044 C CA . LYS A 1 259 ? -17.484 26.797 30.391 1.00 49.16 259 LYS A CA 1
ATOM 2045 C C . LYS A 1 259 ? -17.621 26.204 28.982 1.00 49.16 259 LYS A C 1
ATOM 2047 O O . LYS A 1 259 ? -18.307 25.195 28.816 1.00 49.16 259 LYS A O 1
ATOM 2052 N N . ARG A 1 260 ? -17.034 26.840 27.958 1.00 50.31 260 ARG A N 1
ATOM 2053 C CA . ARG A 1 260 ? -17.029 26.260 26.603 1.00 50.31 260 ARG A CA 1
ATOM 2054 C C . ARG A 1 260 ? -16.242 24.949 26.646 1.00 50.31 260 ARG A C 1
ATOM 2056 O O . ARG A 1 260 ? -15.259 24.865 27.374 1.00 50.31 260 ARG A O 1
ATOM 2063 N N . PHE A 1 261 ? -16.647 23.969 25.838 1.00 54.00 261 PHE A N 1
ATOM 2064 C CA . PHE A 1 261 ? -15.997 22.654 25.699 1.00 54.00 261 PHE A CA 1
ATOM 2065 C C . PHE A 1 261 ? -14.457 22.752 25.650 1.00 54.00 261 PHE A C 1
ATOM 2067 O O . PHE A 1 261 ? -13.762 22.075 26.398 1.00 54.00 261 PHE A O 1
ATOM 2074 N N . VAL A 1 262 ? -13.927 23.704 24.876 1.00 54.88 262 VAL A N 1
ATOM 2075 C CA . VAL A 1 262 ? -12.482 23.9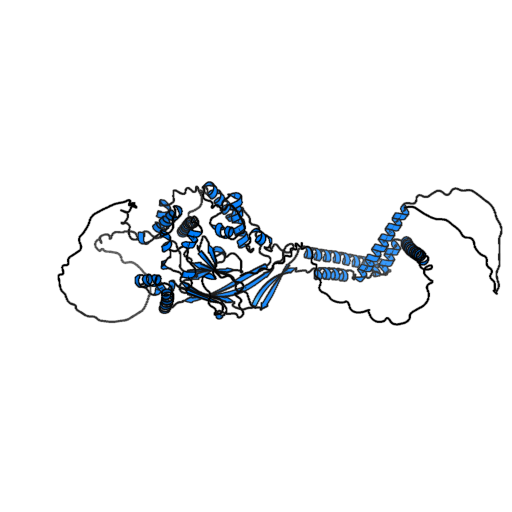63 24.717 1.00 54.88 262 VAL A CA 1
ATOM 2076 C C . VAL A 1 262 ? -11.802 24.507 25.987 1.00 54.88 262 VAL A C 1
ATOM 2078 O O . VAL A 1 262 ? -10.640 24.202 26.252 1.00 54.88 262 VAL A O 1
ATOM 2081 N N . ASP A 1 263 ? -12.498 25.311 26.794 1.00 56.25 263 ASP A N 1
ATOM 2082 C CA . ASP A 1 263 ? -11.919 25.948 27.988 1.00 56.25 263 ASP A CA 1
ATOM 2083 C C . ASP A 1 263 ? -11.696 24.947 29.132 1.00 56.25 263 ASP A C 1
ATOM 2085 O O . ASP A 1 263 ? -10.862 25.183 30.007 1.00 56.25 263 ASP A O 1
ATOM 2089 N N . TYR A 1 264 ? -12.415 23.822 29.114 1.00 55.56 264 TYR A N 1
ATOM 2090 C CA . TYR A 1 264 ? -12.236 22.729 30.064 1.00 55.56 264 TYR A CA 1
ATOM 2091 C C . TYR A 1 264 ? -10.967 21.916 29.781 1.00 55.56 264 TYR A C 1
ATOM 2093 O O . TYR A 1 264 ? -10.157 21.706 30.682 1.00 55.56 264 TYR A O 1
ATOM 2101 N N . TYR A 1 265 ? -10.730 21.537 28.523 1.00 58.28 265 TYR A N 1
ATOM 2102 C CA . TYR A 1 265 ? -9.523 20.789 28.152 1.00 58.28 265 TYR A CA 1
ATOM 2103 C C . TYR A 1 265 ? -8.237 21.579 28.401 1.00 58.28 265 TYR A C 1
ATOM 2105 O O . TYR A 1 265 ? -7.229 21.012 28.814 1.00 58.28 265 TYR A O 1
ATOM 2113 N N . LYS A 1 266 ? -8.285 22.908 28.258 1.00 58.09 266 LYS A N 1
ATOM 2114 C CA . LYS A 1 266 ? -7.174 23.793 28.643 1.00 58.09 266 LYS A CA 1
ATOM 2115 C C . LYS A 1 266 ? -6.846 23.747 30.140 1.00 58.09 266 LYS A C 1
ATOM 2117 O O . LYS A 1 266 ? -5.711 24.034 30.504 1.00 58.09 266 LYS A O 1
ATOM 2122 N N . GLN A 1 267 ? -7.816 23.424 31.001 1.00 56.91 267 GLN A N 1
ATOM 2123 C CA . GLN A 1 267 ? -7.609 23.292 32.448 1.00 56.91 267 GLN A CA 1
ATOM 2124 C C . GLN A 1 267 ? -7.007 21.929 32.805 1.00 56.91 267 GLN A C 1
ATOM 2126 O O . GLN A 1 267 ? -6.062 21.905 33.583 1.00 56.91 267 GLN A O 1
ATOM 2131 N N . ILE A 1 268 ? -7.471 20.833 32.186 1.00 53.44 268 ILE A N 1
ATOM 2132 C CA . ILE A 1 268 ? -6.873 19.494 32.363 1.00 53.44 268 ILE A CA 1
ATOM 2133 C C . ILE A 1 268 ? -5.414 19.482 31.901 1.00 53.44 268 ILE A C 1
ATOM 2135 O O . ILE A 1 268 ? -4.548 18.979 32.613 1.00 53.44 268 ILE A O 1
ATOM 2139 N N . ASN A 1 269 ? -5.128 20.080 30.740 1.00 49.97 269 ASN A N 1
ATOM 2140 C CA . ASN A 1 269 ? -3.768 20.133 30.203 1.00 49.97 269 ASN A CA 1
ATOM 2141 C C . ASN A 1 269 ? -2.790 20.886 31.130 1.00 49.97 269 ASN A C 1
ATOM 2143 O O . ASN A 1 269 ? -1.605 20.600 31.116 1.00 49.97 269 ASN A O 1
ATOM 2147 N N . ARG A 1 270 ? -3.284 21.823 31.956 1.00 49.38 270 ARG A N 1
ATOM 2148 C CA . ARG A 1 270 ? -2.476 22.577 32.932 1.00 49.38 270 ARG A CA 1
ATOM 2149 C C . ARG A 1 270 ? -2.306 21.890 34.287 1.00 49.38 270 ARG A C 1
ATOM 2151 O O . ARG A 1 270 ? -1.455 22.312 35.050 1.00 49.38 270 ARG A O 1
ATOM 2158 N N . SER A 1 271 ? -3.150 20.923 34.647 1.00 44.09 271 SER A N 1
ATOM 2159 C CA . SER A 1 271 ? -3.144 20.336 35.996 1.00 44.09 271 SER A CA 1
ATOM 2160 C C . SER A 1 271 ? -2.696 18.879 36.045 1.00 44.09 271 SER A C 1
ATOM 2162 O O . SER A 1 271 ? -2.339 18.401 37.116 1.00 44.09 271 SER A O 1
ATOM 2164 N N . ALA A 1 272 ? -2.731 18.156 34.922 1.00 48.53 272 ALA A N 1
ATOM 2165 C CA . ALA A 1 272 ? -2.490 16.716 34.913 1.00 48.53 272 ALA A CA 1
ATOM 2166 C C . ALA A 1 272 ? -1.088 16.299 34.429 1.00 48.53 272 ALA A C 1
ATOM 2168 O O . ALA A 1 272 ? -0.733 15.142 34.636 1.00 48.53 272 ALA A O 1
ATOM 2169 N N . PHE A 1 273 ? -0.307 17.185 33.796 1.00 51.66 273 PHE A N 1
ATOM 2170 C CA . PHE A 1 273 ? 0.899 16.763 33.064 1.00 51.66 273 PHE A CA 1
ATOM 2171 C C . PHE A 1 273 ? 2.109 17.724 33.121 1.00 51.66 273 PHE A C 1
ATOM 2173 O O . PHE A 1 273 ? 3.088 17.454 32.434 1.00 51.66 273 PHE A O 1
ATOM 2180 N N . ASP A 1 274 ? 2.114 18.745 33.992 1.00 43.19 274 ASP A N 1
ATOM 2181 C CA . ASP A 1 274 ? 3.300 19.604 34.245 1.00 43.19 274 ASP A CA 1
ATOM 2182 C C . ASP A 1 274 ? 4.500 18.840 34.871 1.00 43.19 274 ASP A C 1
ATOM 2184 O O . ASP A 1 274 ? 5.575 19.405 35.020 1.00 43.19 274 ASP A O 1
ATOM 2188 N N . ASP A 1 275 ? 4.347 17.554 35.217 1.00 39.16 275 ASP A N 1
ATOM 2189 C CA . ASP A 1 275 ? 5.434 16.678 35.707 1.00 39.16 275 ASP A CA 1
ATOM 2190 C C . ASP A 1 275 ? 6.205 15.971 34.569 1.00 39.16 275 ASP A C 1
ATOM 2192 O O . ASP A 1 275 ? 7.188 15.267 34.797 1.00 39.16 275 ASP A O 1
ATOM 2196 N N . TYR A 1 276 ? 5.773 16.146 33.315 1.00 45.31 276 TYR A N 1
ATOM 2197 C CA . TYR A 1 276 ? 6.551 15.745 32.144 1.00 45.31 276 TYR A CA 1
ATOM 2198 C C . TYR A 1 276 ? 7.273 16.971 31.604 1.00 45.31 276 TYR A C 1
ATOM 2200 O O . TYR A 1 276 ? 6.850 17.575 30.621 1.00 45.31 276 TYR A O 1
ATOM 2208 N N . ASP A 1 277 ? 8.367 17.320 32.274 1.00 35.41 277 ASP A N 1
ATOM 2209 C CA . ASP A 1 277 ? 9.316 18.339 31.843 1.00 35.41 277 ASP A CA 1
ATOM 2210 C C . ASP A 1 277 ? 10.018 17.860 30.556 1.00 35.41 277 ASP A C 1
ATOM 2212 O O . ASP A 1 277 ? 11.090 17.252 30.564 1.00 35.41 277 ASP A O 1
ATOM 2216 N N . TYR A 1 278 ? 9.343 18.033 29.420 1.00 39.94 278 TYR A N 1
ATOM 2217 C CA . TYR A 1 278 ? 10.038 18.261 28.166 1.00 39.94 278 TYR A CA 1
ATOM 2218 C C . TYR A 1 278 ? 10.362 19.746 28.151 1.00 39.94 278 TYR A C 1
ATOM 2220 O O . TYR A 1 278 ? 9.508 20.573 27.824 1.00 39.94 278 TYR A O 1
ATOM 2228 N N . GLU A 1 279 ? 11.604 20.076 28.493 1.00 34.25 279 GLU A N 1
ATOM 2229 C CA . GLU A 1 279 ? 12.202 21.299 27.986 1.00 34.25 279 GLU A CA 1
ATOM 2230 C C . GLU A 1 279 ? 12.248 21.184 26.456 1.00 34.25 279 GLU A C 1
ATOM 2232 O O . GLU A 1 279 ? 13.208 20.689 25.865 1.00 34.25 279 GLU A O 1
ATOM 2237 N N . ASP A 1 280 ? 11.164 21.602 25.806 1.00 34.94 280 ASP A N 1
ATOM 2238 C CA . ASP A 1 280 ? 11.201 22.023 24.416 1.00 34.94 280 ASP A CA 1
ATOM 2239 C C . ASP A 1 280 ? 12.041 23.305 24.376 1.00 34.94 280 ASP A C 1
ATOM 2241 O O . ASP A 1 280 ? 11.537 24.427 24.489 1.00 34.94 280 ASP A O 1
ATOM 2245 N N . GLU A 1 281 ? 13.351 23.144 24.203 1.00 39.88 281 GLU A N 1
ATOM 2246 C CA . GLU A 1 281 ? 14.232 24.206 23.729 1.00 39.88 281 GLU A CA 1
ATOM 2247 C C . GLU A 1 281 ? 13.951 24.434 22.233 1.00 39.88 281 GLU A C 1
ATOM 2249 O O . GLU A 1 281 ? 14.747 24.121 21.352 1.00 39.88 281 GLU A O 1
ATOM 2254 N N . TYR A 1 282 ? 12.759 24.952 21.925 1.00 37.59 282 TYR A N 1
ATOM 2255 C CA . TYR A 1 282 ? 12.459 25.524 20.620 1.00 37.59 282 TYR A CA 1
ATOM 2256 C C . TYR A 1 282 ? 11.663 26.819 20.783 1.00 37.59 282 TYR A C 1
ATOM 2258 O O . TYR A 1 282 ? 10.443 26.846 20.937 1.00 37.59 282 TYR A O 1
ATOM 2266 N N . SER A 1 283 ? 12.424 27.908 20.704 1.00 35.38 283 SER A N 1
ATOM 2267 C CA . SER A 1 283 ? 12.000 29.197 20.165 1.00 35.38 283 SER A CA 1
ATOM 2268 C C . SER A 1 283 ? 10.931 29.948 20.960 1.00 35.38 283 SER A C 1
ATOM 2270 O O . SER A 1 283 ? 9.742 29.993 20.641 1.00 35.38 283 SER A O 1
ATOM 2272 N N . ARG A 1 284 ? 11.430 30.700 21.945 1.00 38.41 284 ARG A N 1
ATOM 2273 C CA . ARG A 1 284 ? 10.880 32.006 22.314 1.00 38.41 284 ARG A CA 1
ATOM 2274 C C . ARG A 1 284 ? 11.004 32.923 21.092 1.00 38.41 284 ARG A C 1
ATOM 2276 O O . ARG A 1 284 ? 12.035 33.553 20.938 1.00 38.41 284 ARG A O 1
ATOM 2283 N N . ASP A 1 285 ? 10.009 32.869 20.210 1.00 37.81 285 ASP A N 1
ATOM 2284 C CA . ASP A 1 285 ? 9.538 33.927 19.301 1.00 37.81 285 ASP A CA 1
ATOM 2285 C C . ASP A 1 285 ? 8.883 33.283 18.073 1.00 37.81 285 ASP A C 1
ATOM 2287 O O . ASP A 1 285 ? 9.518 33.118 17.044 1.00 37.81 285 ASP A O 1
ATOM 2291 N N . GLU A 1 286 ? 7.598 32.924 18.170 1.00 34.53 286 GLU A N 1
ATOM 2292 C CA . GLU A 1 286 ? 6.668 33.104 17.050 1.00 34.53 286 GLU A CA 1
ATOM 2293 C C . GLU A 1 286 ? 5.195 33.004 17.485 1.00 34.53 286 GLU A C 1
ATOM 2295 O O . GLU A 1 286 ? 4.788 32.290 18.400 1.00 34.53 286 GLU A O 1
ATOM 2300 N N . VAL A 1 287 ? 4.412 33.847 16.830 1.00 35.16 287 VAL A N 1
ATOM 2301 C CA . VAL A 1 287 ? 3.006 34.209 17.003 1.00 35.16 287 VAL A CA 1
ATOM 2302 C C . VAL A 1 287 ? 2.051 33.052 17.361 1.00 35.16 287 VAL A C 1
ATOM 2304 O O . VAL A 1 287 ? 1.967 32.023 16.696 1.00 35.16 287 VAL A O 1
ATOM 2307 N N . LYS A 1 288 ? 1.215 33.309 18.380 1.00 43.94 288 LYS A N 1
ATOM 2308 C CA . LYS A 1 288 ? 0.046 32.518 18.801 1.00 43.94 288 LYS A CA 1
ATOM 2309 C C . LYS A 1 288 ? -0.902 32.207 17.632 1.00 43.94 288 LYS A C 1
ATOM 2311 O O . LYS A 1 288 ? -1.744 33.035 17.286 1.00 43.94 288 LYS A O 1
ATOM 2316 N N . THR A 1 289 ? -0.891 30.971 17.148 1.00 33.88 289 THR A N 1
ATOM 2317 C CA . THR A 1 289 ? -2.124 30.312 16.695 1.00 33.88 289 THR A CA 1
ATOM 2318 C C . THR A 1 289 ? -2.641 29.436 17.843 1.00 33.88 289 THR A C 1
ATOM 2320 O O . THR A 1 289 ? -1.835 28.854 18.577 1.00 33.88 289 THR A O 1
ATOM 2323 N N . PRO A 1 290 ? -3.960 29.358 18.105 1.00 37.69 290 PRO A N 1
ATOM 2324 C CA . PRO A 1 290 ? -4.476 28.407 19.078 1.00 37.69 290 PRO A CA 1
ATOM 2325 C C . PRO A 1 290 ? -4.240 27.007 18.503 1.00 37.69 290 PRO A C 1
ATOM 2327 O O . PRO A 1 290 ? -5.003 26.565 17.650 1.00 37.69 290 PRO A O 1
ATOM 2330 N N . ARG A 1 291 ? -3.161 26.332 18.926 1.00 47.25 291 ARG A N 1
ATOM 2331 C CA . ARG A 1 291 ? -2.938 24.914 18.620 1.00 47.25 291 ARG A CA 1
ATOM 2332 C C . ARG A 1 291 ? -4.200 24.139 18.997 1.00 47.25 291 ARG A C 1
ATOM 2334 O O . ARG A 1 291 ? -4.731 24.301 20.098 1.00 47.25 291 ARG A O 1
ATOM 2341 N N . ASP A 1 292 ? -4.679 23.359 18.040 1.00 54.12 292 ASP A N 1
ATOM 2342 C CA . ASP A 1 292 ? -5.906 22.578 18.099 1.00 54.12 292 ASP A CA 1
ATOM 2343 C C . ASP A 1 292 ? -5.861 21.608 19.290 1.00 54.12 292 ASP A C 1
ATOM 2345 O O . ASP A 1 292 ? -5.129 20.618 19.288 1.00 54.12 292 ASP A O 1
ATOM 2349 N N . THR A 1 293 ? -6.574 21.942 20.368 1.00 59.59 293 THR A N 1
ATOM 2350 C CA . THR A 1 293 ? -6.465 21.244 21.660 1.00 59.59 293 THR A CA 1
ATOM 2351 C C . THR A 1 293 ? -6.871 19.771 21.580 1.00 59.59 293 THR A C 1
ATOM 2353 O O . THR A 1 293 ? -6.421 18.979 22.402 1.00 59.59 293 THR A O 1
ATOM 2356 N N . THR A 1 294 ? -7.705 19.400 20.605 1.00 60.50 294 THR A N 1
ATOM 2357 C CA . THR A 1 294 ? -8.177 18.027 20.353 1.00 60.50 294 THR A CA 1
ATOM 2358 C C . THR A 1 294 ? -7.054 17.114 19.867 1.00 60.50 294 THR A C 1
ATOM 2360 O O . THR A 1 294 ? -6.876 16.031 20.417 1.00 60.50 294 THR A O 1
ATOM 2363 N N . ASN A 1 295 ? -6.224 17.579 18.930 1.00 67.50 295 ASN A N 1
ATOM 2364 C CA . ASN A 1 295 ? -5.104 16.796 18.398 1.00 67.50 295 ASN A CA 1
ATOM 2365 C C . ASN A 1 295 ? -4.046 16.503 19.470 1.00 67.50 295 ASN A C 1
ATOM 2367 O O . ASN A 1 295 ? -3.438 15.435 19.476 1.00 67.50 295 ASN A O 1
ATOM 2371 N N . THR A 1 296 ? -3.833 17.426 20.412 1.00 71.56 296 THR A N 1
ATOM 2372 C CA . THR A 1 296 ? -2.921 17.199 21.544 1.00 71.56 296 THR A CA 1
ATOM 2373 C C . THR A 1 296 ? -3.427 16.087 22.467 1.00 71.56 296 THR A C 1
ATOM 2375 O O . THR A 1 296 ? -2.634 15.286 22.952 1.00 71.56 296 THR A O 1
ATOM 2378 N N . LEU A 1 297 ? -4.741 16.004 22.691 1.00 75.38 297 LEU A N 1
ATOM 2379 C CA . LEU A 1 297 ? -5.349 14.990 23.559 1.00 75.38 297 LEU A CA 1
ATOM 2380 C C . LEU A 1 297 ? -5.278 13.596 22.945 1.00 75.38 297 LEU A C 1
ATOM 2382 O O . LEU A 1 297 ? -4.951 12.642 23.645 1.00 75.38 297 LEU A O 1
ATOM 2386 N N . GLU A 1 298 ? -5.534 13.491 21.644 1.00 77.81 298 GLU A N 1
ATOM 2387 C CA . GLU A 1 298 ? -5.378 12.241 20.902 1.00 77.81 298 GLU A CA 1
ATOM 2388 C C . GLU A 1 298 ? -3.926 11.754 20.951 1.00 77.81 298 GLU A C 1
ATOM 2390 O O . GLU A 1 298 ? -3.675 10.610 21.315 1.00 77.81 298 GLU A O 1
ATOM 2395 N N . LYS A 1 299 ? -2.950 12.643 20.718 1.00 79.12 299 LYS A N 1
ATOM 2396 C CA . LYS A 1 299 ? -1.520 12.307 20.830 1.00 79.12 299 LYS A CA 1
ATOM 2397 C C . LYS A 1 299 ? -1.130 11.821 22.229 1.00 79.12 299 LYS A C 1
ATOM 2399 O O . LYS A 1 299 ? -0.380 10.854 22.350 1.00 79.12 299 LYS A O 1
ATOM 2404 N N . LEU A 1 300 ? -1.633 12.468 23.284 1.00 82.81 300 LEU A N 1
ATOM 2405 C CA . LEU A 1 300 ? -1.384 12.051 24.669 1.00 82.81 300 LEU A CA 1
ATOM 2406 C C . LEU A 1 300 ? -2.008 10.686 24.975 1.00 82.81 300 LEU A C 1
ATOM 2408 O O . LEU A 1 300 ? -1.345 9.836 25.570 1.00 82.81 300 LEU A O 1
ATOM 2412 N N . PHE A 1 301 ? -3.251 10.463 24.538 1.00 87.31 301 PHE A N 1
ATOM 2413 C CA . PHE A 1 301 ? -3.910 9.166 24.663 1.00 87.31 301 PHE A CA 1
ATOM 2414 C C . PHE A 1 301 ? -3.103 8.078 23.959 1.00 87.31 301 PHE A C 1
ATOM 2416 O O . PHE A 1 301 ? -2.774 7.075 24.585 1.00 87.31 301 PHE A O 1
ATOM 2423 N N . THR A 1 302 ? -2.729 8.296 22.697 1.00 87.12 302 THR A N 1
ATOM 2424 C CA . THR A 1 302 ? -1.939 7.348 21.908 1.00 87.12 302 THR A CA 1
ATOM 2425 C C . THR A 1 302 ? -0.606 7.044 22.583 1.00 87.12 302 THR A C 1
ATOM 2427 O O . THR A 1 302 ? -0.244 5.878 22.702 1.00 87.12 302 THR A O 1
ATOM 2430 N N . LYS A 1 303 ? 0.088 8.052 23.129 1.00 84.62 303 LYS A N 1
ATOM 2431 C CA . LYS A 1 303 ? 1.338 7.847 23.879 1.00 84.62 303 LYS A CA 1
ATOM 2432 C C . LYS A 1 303 ? 1.137 6.926 25.089 1.00 84.62 303 LYS A C 1
ATOM 2434 O O . LYS A 1 303 ? 1.908 5.992 25.262 1.00 84.62 303 LYS A O 1
ATOM 2439 N N . LEU A 1 304 ? 0.101 7.153 25.903 1.00 87.75 304 LEU A N 1
ATOM 2440 C CA . LEU A 1 304 ? -0.218 6.303 27.063 1.00 87.75 304 LEU A CA 1
ATOM 2441 C C . LEU A 1 304 ? -0.726 4.911 26.658 1.00 87.75 304 LEU A C 1
ATOM 2443 O O . LEU A 1 304 ? -0.438 3.916 27.319 1.00 87.75 304 LEU A O 1
ATOM 2447 N N . TYR A 1 305 ? -1.484 4.818 25.571 1.00 90.38 305 TYR A N 1
ATOM 2448 C CA . TYR A 1 305 ? -1.956 3.548 25.034 1.00 90.38 305 TYR A CA 1
ATOM 2449 C C . TYR A 1 305 ? -0.788 2.684 24.545 1.00 90.38 305 TYR A C 1
ATOM 2451 O O . TYR A 1 305 ? -0.740 1.493 24.842 1.00 90.38 305 TYR A O 1
ATOM 2459 N N . MET A 1 306 ? 0.184 3.287 23.858 1.00 89.50 306 MET A N 1
ATOM 2460 C CA . MET A 1 306 ? 1.343 2.585 23.305 1.00 89.50 306 MET A CA 1
ATOM 2461 C C . MET A 1 306 ? 2.359 2.142 24.362 1.00 89.50 306 MET A C 1
ATOM 2463 O O . MET A 1 306 ? 3.152 1.247 24.083 1.00 89.50 306 MET A O 1
ATOM 2467 N N . THR A 1 307 ? 2.298 2.669 25.595 1.00 87.75 307 THR A N 1
ATOM 2468 C CA . THR A 1 307 ? 3.118 2.121 26.689 1.00 87.75 307 THR A CA 1
ATOM 2469 C C . THR A 1 307 ? 2.678 0.719 27.106 1.00 87.75 307 THR A C 1
ATOM 2471 O O . THR A 1 307 ? 3.510 -0.069 27.551 1.00 87.75 307 THR A O 1
ATOM 2474 N N . LEU A 1 308 ? 1.392 0.388 26.921 1.00 89.31 308 LEU A N 1
ATOM 2475 C CA . LEU A 1 308 ? 0.851 -0.927 27.252 1.00 89.31 308 LEU A CA 1
ATOM 2476 C C . LEU A 1 308 ? 1.523 -2.032 26.432 1.00 89.31 308 LEU A C 1
ATOM 2478 O O . LEU A 1 308 ? 1.804 -1.876 25.241 1.00 89.31 308 LEU A O 1
ATOM 2482 N N . SER A 1 309 ? 1.675 -3.205 27.049 1.00 90.00 309 SER A N 1
ATOM 2483 C CA . SER A 1 309 ? 2.186 -4.377 26.336 1.00 90.00 309 SER A CA 1
ATOM 2484 C C . SER A 1 309 ? 1.291 -4.748 25.149 1.00 90.00 309 SER A C 1
ATOM 2486 O O . SER A 1 309 ? 0.071 -4.553 25.170 1.00 90.00 309 SER A O 1
ATOM 2488 N N . ARG A 1 310 ? 1.891 -5.341 24.114 1.00 89.56 310 ARG A N 1
ATOM 2489 C CA . ARG A 1 310 ? 1.182 -5.802 22.914 1.00 89.56 310 ARG A CA 1
ATOM 2490 C C . ARG A 1 310 ? -0.052 -6.658 23.234 1.00 89.56 310 ARG A C 1
ATOM 2492 O O . ARG A 1 310 ? -1.115 -6.449 22.652 1.00 89.56 310 ARG A O 1
ATOM 2499 N N . ASP A 1 311 ? 0.062 -7.573 24.195 1.00 91.19 311 ASP A N 1
ATOM 2500 C CA . ASP A 1 311 ? -1.025 -8.483 24.581 1.00 91.19 311 ASP A CA 1
ATOM 2501 C C . ASP A 1 311 ? -2.158 -7.759 25.329 1.00 91.19 311 ASP A C 1
ATOM 2503 O O . ASP A 1 311 ? -3.341 -8.049 25.124 1.00 91.19 311 ASP A O 1
ATOM 2507 N N . GLN A 1 312 ? -1.824 -6.752 26.143 1.00 93.31 312 GLN A N 1
ATOM 2508 C CA . GLN A 1 312 ? -2.815 -5.865 26.760 1.00 93.31 312 GLN A CA 1
ATOM 2509 C C . GLN A 1 312 ? -3.550 -5.033 25.708 1.00 93.31 312 GLN A C 1
ATOM 2511 O O . GLN A 1 312 ? -4.774 -4.941 25.743 1.00 93.31 312 GLN A O 1
ATOM 2516 N N . ARG A 1 313 ? -2.826 -4.476 24.728 1.00 94.00 313 ARG A N 1
ATOM 2517 C CA . ARG A 1 313 ? -3.436 -3.758 23.599 1.00 94.00 313 ARG A CA 1
ATOM 2518 C C . ARG A 1 313 ? -4.342 -4.678 22.779 1.00 94.00 313 ARG A C 1
ATOM 2520 O O . ARG A 1 313 ? -5.447 -4.281 22.417 1.00 94.00 313 ARG A O 1
ATOM 2527 N N . ALA A 1 314 ? -3.910 -5.919 22.546 1.00 94.31 314 ALA A N 1
ATOM 2528 C CA . ALA A 1 314 ? -4.653 -6.903 21.761 1.00 94.31 314 ALA A CA 1
ATOM 2529 C C . ALA A 1 314 ? -5.953 -7.334 22.449 1.00 94.31 314 ALA A C 1
ATOM 2531 O O . ALA A 1 314 ? -6.986 -7.413 21.789 1.00 94.31 314 ALA A O 1
ATOM 2532 N N . SER A 1 315 ? -5.915 -7.568 23.763 1.00 94.38 315 SER A N 1
ATOM 2533 C CA . SER A 1 315 ? -7.096 -7.937 24.558 1.00 94.38 315 SER A CA 1
ATOM 2534 C C . SER A 1 315 ? -8.072 -6.772 24.757 1.00 94.38 315 SER A C 1
ATOM 2536 O O . SER A 1 315 ? -9.290 -6.969 24.708 1.00 94.38 315 SER A O 1
ATOM 2538 N N . ALA A 1 316 ? -7.553 -5.552 24.924 1.00 94.44 316 ALA A N 1
ATOM 2539 C CA . ALA A 1 316 ? -8.374 -4.360 25.098 1.00 94.44 316 ALA A CA 1
ATOM 2540 C C . ALA A 1 316 ? -9.014 -3.847 23.798 1.00 94.44 316 ALA A C 1
ATOM 2542 O O . ALA A 1 316 ? -10.073 -3.217 23.848 1.00 94.44 316 ALA A O 1
ATOM 2543 N N . GLY A 1 317 ? -8.394 -4.096 22.644 1.00 95.12 317 GLY A N 1
ATOM 2544 C CA . GLY A 1 317 ? -8.927 -3.715 21.337 1.00 95.12 317 GLY A CA 1
ATOM 2545 C C . GLY A 1 317 ? -10.186 -4.491 20.934 1.00 95.12 317 GLY A C 1
ATOM 2546 O O . GLY A 1 317 ? -10.578 -5.472 21.571 1.00 95.12 317 GLY A O 1
ATOM 2547 N N . HIS A 1 318 ? -10.827 -4.047 19.853 1.00 95.31 318 HIS A N 1
ATOM 2548 C CA . HIS A 1 318 ? -11.969 -4.756 19.275 1.00 95.31 318 HIS A CA 1
ATOM 2549 C C . HIS A 1 318 ? -11.529 -6.065 18.608 1.00 95.31 318 HIS A C 1
ATOM 2551 O O . HIS A 1 318 ? -10.500 -6.123 17.919 1.00 95.31 318 HIS A O 1
ATOM 2557 N N . ASN A 1 319 ? -12.315 -7.120 18.809 1.00 95.00 319 ASN A N 1
ATOM 2558 C CA . ASN A 1 319 ? -12.062 -8.432 18.230 1.00 95.00 319 ASN A CA 1
ATOM 2559 C C . ASN A 1 319 ? -12.928 -8.639 16.983 1.00 95.00 319 ASN A C 1
ATOM 2561 O O . ASN A 1 319 ? -14.117 -8.326 16.982 1.00 95.00 319 ASN A O 1
ATOM 2565 N N . ILE A 1 320 ? -12.349 -9.208 15.925 1.00 95.25 320 ILE A N 1
ATOM 2566 C CA . ILE A 1 320 ? -13.076 -9.472 14.681 1.00 95.25 320 ILE A CA 1
ATOM 2567 C C . ILE A 1 320 ? -14.246 -10.428 14.885 1.00 95.25 320 ILE A C 1
ATOM 2569 O O . ILE A 1 320 ? -15.250 -10.295 14.201 1.00 95.25 320 ILE A O 1
ATOM 2573 N N . THR A 1 321 ? -14.152 -11.377 15.818 1.00 91.81 321 THR A N 1
ATOM 2574 C CA . THR A 1 321 ? -15.250 -12.319 16.090 1.00 91.81 321 THR A CA 1
ATOM 2575 C C . THR A 1 321 ? -16.497 -11.631 16.627 1.00 91.81 321 THR A C 1
ATOM 2577 O O . THR A 1 321 ? -17.598 -12.095 16.348 1.00 91.81 321 THR A O 1
ATOM 2580 N N . ASP A 1 322 ? -16.307 -10.529 17.350 1.00 90.75 322 ASP A N 1
ATOM 2581 C CA . ASP A 1 322 ? -17.370 -9.774 18.013 1.00 90.75 322 ASP A CA 1
ATOM 2582 C C . ASP A 1 322 ? -17.948 -8.740 17.031 1.00 90.75 322 ASP A C 1
ATOM 2584 O O . ASP A 1 322 ? -19.155 -8.507 16.979 1.00 90.75 322 ASP A O 1
ATOM 2588 N N . MET A 1 323 ? -17.086 -8.174 16.177 1.00 93.88 323 MET A N 1
ATOM 2589 C CA . MET A 1 323 ? -17.483 -7.224 15.139 1.00 93.88 323 MET A CA 1
ATOM 2590 C C . MET A 1 323 ? -18.136 -7.888 13.919 1.00 93.88 323 MET A C 1
ATOM 2592 O O . MET A 1 323 ? -18.974 -7.276 13.265 1.00 93.88 323 MET A O 1
ATOM 2596 N N . LEU A 1 324 ? -17.740 -9.103 13.534 1.00 94.38 324 LEU A N 1
ATOM 2597 C CA . LEU A 1 324 ? -18.158 -9.714 12.270 1.00 94.38 324 LEU A CA 1
ATOM 2598 C C . LEU A 1 324 ? -19.561 -10.328 12.369 1.00 94.38 324 LEU A C 1
ATOM 2600 O O . LEU A 1 324 ? -19.739 -11.465 12.810 1.00 94.38 324 LEU A O 1
ATOM 2604 N N . VAL A 1 325 ? -20.563 -9.597 11.880 1.00 93.12 325 VAL A N 1
ATOM 2605 C CA . VAL A 1 325 ? -21.950 -10.082 11.807 1.00 93.12 325 VAL A CA 1
ATOM 2606 C C . VAL A 1 325 ? -22.083 -11.102 10.678 1.00 93.12 325 VAL A C 1
ATOM 2608 O O . VAL A 1 325 ? -22.544 -12.224 10.901 1.00 93.12 325 VAL A O 1
ATOM 2611 N N . SER A 1 326 ? -21.649 -10.712 9.475 1.00 94.19 326 SER A N 1
ATOM 2612 C CA . SER A 1 326 ? -21.722 -11.516 8.253 1.00 94.19 326 SER A CA 1
ATOM 2613 C C . SER A 1 326 ? -20.521 -11.249 7.347 1.00 94.19 326 SER A C 1
ATOM 2615 O O . SER A 1 326 ? -20.023 -10.124 7.271 1.00 94.19 326 SER A O 1
ATOM 2617 N N . CYS A 1 327 ? -20.057 -12.294 6.667 1.00 95.62 327 CYS A N 1
ATOM 2618 C CA . CYS A 1 327 ? -18.917 -12.268 5.761 1.00 95.62 327 CYS A CA 1
ATOM 2619 C C . CYS A 1 327 ? -19.177 -13.234 4.612 1.00 95.62 327 CYS A C 1
ATOM 2621 O O . CYS A 1 327 ? -19.392 -14.424 4.842 1.00 95.62 327 CYS A O 1
ATOM 2623 N N . SER A 1 328 ? -19.127 -12.737 3.382 1.00 95.81 328 SER A N 1
ATOM 2624 C CA . SER A 1 328 ? -19.281 -13.550 2.180 1.00 95.81 328 SER A CA 1
ATOM 2625 C C . SER A 1 328 ? -18.305 -13.098 1.105 1.00 95.81 328 SER A C 1
ATOM 2627 O O . SER A 1 328 ? -18.251 -11.917 0.779 1.00 95.81 328 SER A O 1
ATOM 2629 N N . PHE A 1 329 ? -17.592 -14.037 0.495 1.00 95.88 329 PHE A N 1
ATOM 2630 C CA . PHE A 1 329 ? -16.809 -13.813 -0.714 1.00 95.88 329 PHE A CA 1
ATOM 2631 C C . PHE A 1 329 ? -17.356 -14.673 -1.849 1.00 95.88 329 PHE A C 1
ATOM 2633 O O . PHE A 1 329 ? -17.400 -15.900 -1.731 1.00 95.88 329 PHE A O 1
ATOM 2640 N N . ASN A 1 330 ? -17.772 -14.048 -2.954 1.00 92.69 330 ASN A N 1
ATOM 2641 C CA . ASN A 1 330 ? -18.373 -14.745 -4.097 1.00 92.69 330 ASN A CA 1
ATOM 2642 C C . ASN A 1 330 ? -19.523 -15.695 -3.676 1.00 92.69 330 ASN A C 1
ATOM 2644 O O . ASN A 1 330 ? -19.582 -16.863 -4.070 1.00 92.69 330 ASN A O 1
ATOM 2648 N N . GLY A 1 331 ? -20.373 -15.215 -2.760 1.00 89.81 331 GLY A N 1
ATOM 2649 C CA . GLY A 1 331 ? -21.487 -15.959 -2.161 1.00 89.81 331 GLY A CA 1
ATOM 2650 C C . GLY A 1 331 ? -21.105 -17.047 -1.147 1.00 89.81 331 GLY A C 1
ATOM 2651 O O . GLY A 1 331 ? -21.994 -17.715 -0.626 1.00 89.81 331 GLY A O 1
ATOM 2652 N N . ARG A 1 332 ? -19.813 -17.265 -0.865 1.00 92.25 332 ARG A N 1
ATOM 2653 C CA . ARG A 1 332 ? -19.341 -18.254 0.117 1.00 92.25 332 ARG A CA 1
ATOM 2654 C C . ARG A 1 332 ? -19.012 -17.586 1.439 1.00 92.25 332 ARG A C 1
ATOM 2656 O O . ARG A 1 332 ? -18.291 -16.594 1.461 1.00 92.25 332 ARG A O 1
ATOM 2663 N N . GLU A 1 333 ? -19.477 -18.173 2.532 1.00 93.12 333 GLU A N 1
ATOM 2664 C CA . GLU A 1 333 ? -19.224 -17.639 3.868 1.00 93.12 333 GLU A CA 1
ATOM 2665 C C . GLU A 1 333 ? -17.733 -17.636 4.234 1.00 93.12 333 GLU A C 1
ATOM 2667 O O . GLU A 1 333 ? -16.985 -18.575 3.938 1.00 93.12 333 GLU A O 1
ATOM 2672 N N . CYS A 1 334 ? -17.320 -16.578 4.927 1.00 93.19 334 CYS A N 1
ATOM 2673 C CA . CYS A 1 334 ? -16.030 -16.462 5.596 1.00 93.19 334 CYS A CA 1
ATOM 2674 C C . CYS A 1 334 ? -16.224 -16.226 7.098 1.00 93.19 334 CYS A C 1
ATOM 2676 O O . CYS A 1 334 ? -17.296 -15.842 7.555 1.00 93.19 334 CYS A O 1
ATOM 2678 N N . TYR A 1 335 ? -15.187 -16.491 7.892 1.00 93.19 335 TYR A N 1
ATOM 2679 C CA . TYR A 1 335 ? -15.282 -16.451 9.352 1.00 93.19 335 TYR A CA 1
ATOM 2680 C C . TYR A 1 335 ? -14.144 -15.624 9.951 1.00 93.19 335 TYR A C 1
ATOM 2682 O O . TYR A 1 335 ? -13.097 -15.461 9.329 1.00 93.19 335 TYR A O 1
ATOM 2690 N N . GLY A 1 336 ? -14.302 -15.169 11.200 1.00 90.94 336 GLY A N 1
ATOM 2691 C CA . GLY A 1 336 ? -13.292 -14.353 11.895 1.00 90.94 336 GLY A CA 1
ATOM 2692 C C . GLY A 1 336 ? -11.892 -14.987 11.942 1.00 90.94 336 GLY A C 1
ATOM 2693 O O . GLY A 1 336 ? -10.896 -14.283 11.854 1.00 90.94 336 GLY A O 1
ATOM 2694 N N . ARG A 1 337 ? -11.794 -16.326 11.951 1.00 93.31 337 ARG A N 1
ATOM 2695 C CA . ARG A 1 337 ? -10.518 -17.073 11.877 1.00 93.31 337 ARG A CA 1
ATOM 2696 C C . ARG A 1 337 ? -9.716 -16.860 10.587 1.00 93.31 337 ARG A C 1
ATOM 2698 O O . ARG A 1 337 ? -8.553 -17.239 10.532 1.00 93.31 337 ARG A O 1
ATOM 2705 N N . ASN A 1 338 ? -10.347 -16.343 9.532 1.00 93.56 338 ASN A N 1
ATOM 2706 C CA . ASN A 1 338 ? -9.681 -16.023 8.272 1.00 93.56 338 ASN A CA 1
ATOM 2707 C C . ASN A 1 338 ? -8.971 -14.663 8.314 1.00 93.56 338 ASN A C 1
ATOM 2709 O O . ASN A 1 338 ? -8.266 -14.330 7.367 1.00 93.56 338 ASN A O 1
ATOM 2713 N N . PHE A 1 339 ? -9.155 -13.893 9.387 1.00 95.88 339 PHE A N 1
ATOM 2714 C CA . PHE A 1 339 ? -8.535 -12.592 9.561 1.00 95.88 339 PHE A CA 1
ATOM 2715 C C . PHE A 1 339 ? -7.301 -12.699 10.453 1.00 95.88 339 PHE A C 1
ATOM 2717 O O . PHE A 1 339 ? -7.288 -13.406 11.460 1.00 95.88 339 PHE A O 1
ATOM 2724 N N . THR A 1 340 ? -6.266 -11.951 10.093 1.00 95.19 340 THR A N 1
ATOM 2725 C CA . THR A 1 340 ? -5.030 -11.837 10.867 1.00 95.19 340 THR A CA 1
ATOM 2726 C C . THR A 1 340 ? -4.955 -10.476 11.548 1.00 95.19 340 THR A C 1
ATOM 2728 O O . THR A 1 340 ? -5.342 -9.459 10.971 1.00 95.19 340 THR A O 1
ATOM 2731 N N . LEU A 1 341 ? -4.470 -10.457 12.789 1.00 95.06 341 LEU A N 1
ATOM 2732 C CA . LEU A 1 341 ? -4.305 -9.230 13.562 1.00 95.06 341 LEU A CA 1
ATOM 2733 C C . LEU A 1 341 ? -3.074 -8.445 13.079 1.00 95.06 341 LEU A C 1
ATOM 2735 O O . LEU A 1 341 ? -2.003 -9.011 12.841 1.00 95.06 341 LEU A O 1
ATOM 2739 N N . TYR A 1 342 ? -3.230 -7.130 12.981 1.00 93.44 342 TYR A N 1
ATOM 2740 C CA . TYR A 1 342 ? -2.158 -6.154 12.842 1.00 93.44 342 TYR A CA 1
ATOM 2741 C C . TYR A 1 342 ? -2.472 -4.960 13.740 1.00 93.44 342 TYR A C 1
ATOM 2743 O O . TYR A 1 342 ? -3.583 -4.438 13.694 1.00 93.44 342 TYR A O 1
ATOM 2751 N N . GLN A 1 343 ? -1.530 -4.540 14.579 1.00 92.81 343 GLN A N 1
ATOM 2752 C CA . GLN A 1 343 ? -1.760 -3.450 15.526 1.00 92.81 343 GLN A CA 1
ATOM 2753 C C . GLN A 1 343 ? -1.118 -2.150 15.056 1.00 92.81 343 GLN A C 1
ATOM 2755 O O . GLN A 1 343 ? 0.007 -2.144 14.566 1.00 92.81 343 GLN A O 1
ATOM 2760 N N . THR A 1 344 ? -1.836 -1.046 15.240 1.00 92.12 344 THR A N 1
ATOM 2761 C CA . THR A 1 344 ? -1.370 0.311 14.930 1.00 92.12 344 THR A CA 1
ATOM 2762 C C . THR A 1 344 ? -1.581 1.222 16.129 1.00 92.12 344 THR A C 1
ATOM 2764 O O . THR A 1 344 ? -2.468 0.973 16.948 1.00 92.12 344 THR A O 1
ATOM 2767 N N . SER A 1 345 ? -0.799 2.291 16.239 1.00 90.06 345 SER A N 1
ATOM 2768 C CA . SER A 1 345 ? -0.975 3.259 17.322 1.00 90.06 345 SER A CA 1
ATOM 2769 C C . SER A 1 345 ? -2.200 4.148 17.145 1.00 90.06 345 SER A C 1
ATOM 2771 O O . SER A 1 345 ? -2.804 4.548 18.134 1.00 90.06 345 SER A O 1
ATOM 2773 N N . GLN A 1 346 ? -2.624 4.399 15.904 1.00 88.75 346 GLN A N 1
ATOM 2774 C CA . GLN A 1 346 ? -3.766 5.268 15.603 1.00 88.75 346 GLN A CA 1
ATOM 2775 C C . GLN A 1 346 ? -5.119 4.549 15.676 1.00 88.75 346 GLN A C 1
ATOM 2777 O O . GLN A 1 346 ? -6.127 5.193 15.943 1.00 88.75 346 GLN A O 1
ATOM 2782 N N . TYR A 1 347 ? -5.163 3.234 15.429 1.00 92.25 347 TYR A N 1
ATOM 2783 C CA . TYR A 1 347 ? -6.426 2.481 15.358 1.00 92.25 347 TYR A CA 1
ATOM 2784 C C . TYR A 1 347 ? -6.454 1.211 16.219 1.00 92.25 347 TYR A C 1
ATOM 2786 O O . TYR A 1 347 ? -7.432 0.468 16.188 1.00 92.25 347 TYR A O 1
ATOM 2794 N N . GLY A 1 348 ? -5.401 0.925 16.991 1.00 93.88 348 GLY A N 1
ATOM 2795 C CA . GLY A 1 348 ? -5.335 -0.279 17.817 1.00 93.88 348 GLY A CA 1
ATOM 2796 C C . GLY A 1 348 ? -5.364 -1.547 16.962 1.00 93.88 348 GLY A C 1
ATOM 2797 O O . GLY A 1 348 ? -4.527 -1.718 16.073 1.00 93.88 348 GLY A O 1
ATOM 2798 N N . ASN A 1 349 ? -6.318 -2.442 17.229 1.00 96.06 349 ASN A N 1
ATOM 2799 C CA . ASN A 1 349 ? -6.466 -3.704 16.502 1.00 96.06 349 ASN A CA 1
ATOM 2800 C C . ASN A 1 349 ? -7.078 -3.498 15.105 1.00 96.06 349 ASN A C 1
ATOM 2802 O O . ASN A 1 349 ? -8.242 -3.121 14.964 1.00 96.06 349 ASN A O 1
ATOM 2806 N N . CYS A 1 350 ? -6.317 -3.863 14.076 1.00 96.88 350 CYS A N 1
ATOM 2807 C CA . CYS A 1 350 ? -6.772 -3.985 12.698 1.00 96.88 350 CYS A CA 1
ATOM 2808 C C . CYS A 1 350 ? -6.769 -5.452 12.259 1.00 96.88 350 CYS A C 1
ATOM 2810 O O . CYS A 1 350 ? -5.887 -6.229 12.627 1.00 96.88 350 CYS A O 1
ATOM 2812 N N . TRP A 1 351 ? -7.725 -5.827 11.418 1.00 97.44 351 TRP A N 1
ATOM 2813 C CA . TRP A 1 351 ? -7.935 -7.201 10.978 1.00 97.44 351 TRP A CA 1
ATOM 2814 C C . TRP A 1 351 ? -7.819 -7.301 9.464 1.00 97.44 351 TRP A C 1
ATOM 2816 O O . TRP A 1 351 ? -8.523 -6.598 8.743 1.00 97.44 351 TRP A O 1
ATOM 2826 N N . THR A 1 352 ? -6.926 -8.169 8.991 1.00 97.12 352 THR A N 1
ATOM 2827 C CA . THR A 1 352 ? -6.610 -8.323 7.565 1.00 97.12 352 THR A CA 1
ATOM 2828 C C . THR A 1 352 ? -7.089 -9.666 7.043 1.00 97.12 352 THR A C 1
ATOM 2830 O O . THR A 1 352 ? -6.660 -10.708 7.543 1.00 97.12 352 THR A O 1
ATOM 2833 N N . LEU A 1 353 ? -7.957 -9.636 6.033 1.00 96.56 353 LEU A N 1
ATOM 2834 C CA . LEU A 1 353 ? -8.320 -10.793 5.226 1.00 96.56 353 LEU A CA 1
ATOM 2835 C C . LEU A 1 353 ? -7.368 -10.871 4.034 1.00 96.56 353 LEU A C 1
ATOM 2837 O O . LEU A 1 353 ? -7.402 -10.008 3.158 1.00 96.56 353 LEU A O 1
ATOM 2841 N N . ASP A 1 354 ? -6.544 -11.911 4.009 1.00 94.56 354 ASP A N 1
ATOM 2842 C CA . ASP A 1 354 ? -5.578 -12.160 2.942 1.00 94.56 354 ASP A CA 1
ATOM 2843 C C . ASP A 1 354 ? -5.497 -13.664 2.659 1.00 94.56 354 ASP A C 1
ATOM 2845 O O . ASP A 1 354 ? -5.335 -14.476 3.577 1.00 94.56 354 ASP A O 1
ATOM 2849 N N . SER A 1 355 ? -5.685 -14.058 1.398 1.00 91.00 355 SER A N 1
ATOM 2850 C CA . SER A 1 355 ? -5.576 -15.454 0.981 1.00 91.00 355 SER A CA 1
ATOM 2851 C C . SER A 1 355 ? -5.448 -15.602 -0.532 1.00 91.00 355 SER A C 1
ATOM 2853 O O . SER A 1 355 ? -6.294 -15.133 -1.291 1.00 91.00 355 SER A O 1
ATOM 2855 N N . ASP A 1 356 ? -4.491 -16.428 -0.958 1.00 88.56 356 ASP A N 1
ATOM 2856 C CA . ASP A 1 356 ? -4.280 -16.800 -2.367 1.00 88.56 356 ASP A CA 1
ATOM 2857 C C . ASP A 1 356 ? -5.458 -17.565 -2.996 1.00 88.56 356 ASP A C 1
ATOM 2859 O O . ASP A 1 356 ? -5.530 -17.751 -4.209 1.00 88.56 356 ASP A O 1
ATOM 2863 N N . LYS A 1 357 ? -6.413 -18.025 -2.178 1.00 88.19 357 LYS A N 1
ATOM 2864 C CA . LYS A 1 357 ? -7.612 -18.740 -2.641 1.00 88.19 357 LYS A CA 1
ATOM 2865 C C . LYS A 1 357 ? -8.731 -17.799 -3.088 1.00 88.19 357 LYS A C 1
ATOM 2867 O O . LYS A 1 357 ? -9.700 -18.264 -3.691 1.00 88.19 357 LYS A O 1
ATOM 2872 N N . LEU A 1 358 ? -8.637 -16.507 -2.771 1.00 92.25 358 LEU A N 1
ATOM 2873 C CA . LEU A 1 358 ? -9.635 -15.509 -3.137 1.00 92.25 358 LEU A CA 1
ATOM 2874 C C . LEU A 1 358 ? -9.364 -15.051 -4.571 1.00 92.25 358 LEU A C 1
ATOM 2876 O O . LEU A 1 358 ? -8.563 -14.157 -4.813 1.00 92.25 358 LEU A O 1
ATOM 2880 N N . VAL A 1 359 ? -10.022 -15.695 -5.533 1.00 93.69 359 VAL A N 1
ATOM 2881 C CA . VAL A 1 359 ? -9.895 -15.377 -6.961 1.00 93.69 359 VAL A CA 1
ATOM 2882 C C . VAL A 1 359 ? -11.252 -14.962 -7.513 1.00 93.69 359 VAL A C 1
ATOM 2884 O O . VAL A 1 359 ? -12.247 -15.669 -7.336 1.00 93.69 359 VAL A O 1
ATOM 2887 N N . VAL A 1 360 ? -11.282 -13.828 -8.208 1.00 94.56 360 VAL A N 1
ATOM 2888 C CA . VAL A 1 360 ? -12.475 -13.259 -8.833 1.00 94.56 360 VAL A CA 1
ATOM 2889 C C . VAL A 1 360 ? -12.498 -13.620 -10.315 1.00 94.56 360 VAL A C 1
ATOM 2891 O O . VAL A 1 360 ? -11.546 -13.362 -11.049 1.00 94.56 360 VAL A O 1
ATOM 2894 N N . ARG A 1 361 ? -13.608 -14.232 -10.744 1.00 93.25 361 ARG A N 1
ATOM 2895 C CA . ARG A 1 361 ? -13.822 -14.718 -12.123 1.00 93.25 361 ARG A CA 1
ATOM 2896 C C . ARG A 1 361 ? -14.863 -13.930 -12.911 1.00 93.25 361 ARG A C 1
ATOM 2898 O O . ARG A 1 361 ? -14.988 -14.102 -14.117 1.00 93.25 361 ARG A O 1
ATOM 2905 N N . SER A 1 362 ? -15.624 -13.079 -12.235 1.00 93.38 362 SER A N 1
ATOM 2906 C CA . SER A 1 362 ? -16.592 -12.169 -12.848 1.00 93.38 362 SER A CA 1
ATOM 2907 C C . SER A 1 362 ? -16.553 -10.830 -12.114 1.00 93.38 362 SER A C 1
ATOM 2909 O O . SER A 1 362 ? -16.389 -10.843 -10.895 1.00 93.38 362 SER A O 1
ATOM 2911 N N . PRO A 1 363 ? -16.700 -9.689 -12.800 1.00 94.44 363 PRO A N 1
ATOM 2912 C CA . PRO A 1 363 ? -16.757 -8.394 -12.134 1.00 94.44 363 PRO A CA 1
ATOM 2913 C C . PRO A 1 363 ? -18.080 -8.203 -11.375 1.00 94.44 363 PRO A C 1
ATOM 2915 O O . PRO A 1 363 ? -19.049 -8.944 -11.564 1.00 94.44 363 PRO A O 1
ATOM 2918 N N . GLY A 1 364 ? -18.123 -7.167 -10.541 1.00 94.44 364 GLY A N 1
ATOM 2919 C CA . GLY A 1 364 ? -19.325 -6.719 -9.841 1.00 94.44 364 GLY A CA 1
ATOM 2920 C C . GLY A 1 364 ? -19.484 -7.233 -8.400 1.00 94.44 364 GLY A C 1
ATOM 2921 O O . GLY A 1 364 ? -18.763 -8.133 -7.959 1.00 94.44 364 GLY A O 1
ATOM 2922 N N . PRO A 1 365 ? -20.452 -6.677 -7.644 1.00 92.94 365 PRO A N 1
ATOM 2923 C CA . PRO A 1 365 ? -20.552 -6.864 -6.192 1.00 92.94 365 PRO A CA 1
ATOM 2924 C C . PRO A 1 365 ? -20.729 -8.315 -5.736 1.00 92.94 365 PRO A C 1
ATOM 2926 O O . PRO A 1 365 ? -20.160 -8.714 -4.724 1.00 92.94 365 PRO A O 1
ATOM 2929 N N . ASN A 1 366 ? -21.484 -9.120 -6.492 1.00 92.31 366 ASN A N 1
ATOM 2930 C CA . ASN A 1 366 ? -21.802 -10.505 -6.118 1.00 92.31 366 ASN A CA 1
ATOM 2931 C C . ASN A 1 366 ? -20.572 -11.422 -6.112 1.00 92.31 366 ASN A C 1
ATOM 2933 O O . ASN A 1 366 ? -20.549 -12.411 -5.386 1.00 92.31 366 ASN A O 1
ATOM 2937 N N . ALA A 1 367 ? -19.563 -11.094 -6.921 1.00 93.94 367 ALA A N 1
ATOM 2938 C CA . ALA A 1 367 ? -18.327 -11.857 -7.040 1.00 93.94 367 ALA A CA 1
ATOM 2939 C C . ALA A 1 367 ? -17.210 -11.344 -6.115 1.00 93.94 367 ALA A C 1
ATOM 2941 O O . ALA A 1 367 ? -16.126 -11.926 -6.079 1.00 93.94 367 ALA A O 1
ATOM 2942 N N . GLY A 1 368 ? -17.465 -10.251 -5.391 1.00 95.50 368 GLY A N 1
ATOM 2943 C CA . GLY A 1 368 ? -16.533 -9.642 -4.454 1.00 95.50 368 GLY A CA 1
ATOM 2944 C C . GLY A 1 368 ? -16.731 -10.098 -3.010 1.00 95.50 368 GLY A C 1
ATOM 2945 O O . GLY A 1 368 ? -17.352 -11.125 -2.725 1.00 95.50 368 GLY A O 1
ATOM 2946 N N . LEU A 1 369 ? -16.186 -9.298 -2.098 1.00 97.12 369 LEU A N 1
ATOM 2947 C CA . LEU A 1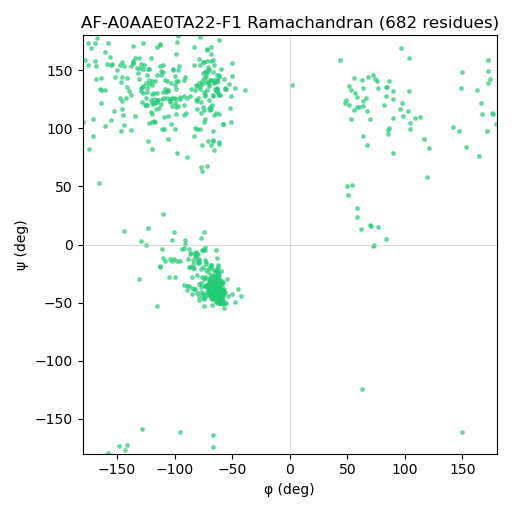 369 ? -16.308 -9.439 -0.655 1.00 97.12 369 LEU A CA 1
ATOM 2948 C C . LEU A 1 369 ? -17.459 -8.565 -0.142 1.00 97.12 369 LEU A C 1
ATOM 2950 O O . LEU A 1 369 ? -17.474 -7.362 -0.388 1.00 97.12 369 LEU A O 1
ATOM 2954 N N . SER A 1 370 ? -18.387 -9.151 0.607 1.00 97.12 370 SER A N 1
ATOM 2955 C CA . SER A 1 370 ? -19.447 -8.452 1.333 1.00 97.12 370 SER A CA 1
ATOM 2956 C C . SER A 1 370 ? -19.287 -8.705 2.828 1.00 97.12 370 SER A C 1
ATOM 2958 O O . SER A 1 370 ? -19.213 -9.855 3.267 1.00 97.12 370 SER A O 1
ATOM 2960 N N . LEU A 1 371 ? -19.211 -7.627 3.602 1.00 96.69 371 LEU A N 1
ATOM 2961 C CA . LEU A 1 371 ? -19.049 -7.641 5.051 1.00 96.69 371 LEU A CA 1
ATOM 2962 C C . LEU A 1 371 ? -20.166 -6.836 5.700 1.00 96.69 371 LEU A C 1
ATOM 2964 O O . LEU A 1 371 ? -20.500 -5.742 5.243 1.00 96.69 371 LEU A O 1
ATOM 2968 N N . ILE A 1 372 ? -20.691 -7.349 6.806 1.00 96.44 372 ILE A N 1
ATOM 2969 C CA . ILE A 1 372 ? -21.494 -6.577 7.750 1.00 96.44 372 ILE A CA 1
ATOM 2970 C C . ILE A 1 372 ? -20.756 -6.596 9.079 1.00 96.44 372 ILE A C 1
ATOM 2972 O O . ILE A 1 372 ? -20.501 -7.671 9.629 1.00 96.44 372 ILE A O 1
ATOM 2976 N N . LEU A 1 373 ? -20.414 -5.411 9.576 1.00 96.19 373 LEU A N 1
ATOM 2977 C CA . LEU A 1 373 ? -19.688 -5.250 10.828 1.00 96.19 373 LEU A CA 1
ATOM 2978 C C . LEU A 1 373 ? -20.535 -4.496 11.850 1.00 96.19 373 LEU A C 1
ATOM 2980 O O . LEU A 1 373 ? -21.227 -3.535 11.514 1.00 96.19 373 LEU A O 1
ATOM 2984 N N . TYR A 1 374 ? -20.437 -4.944 13.094 1.00 93.88 374 TYR A N 1
ATOM 2985 C CA . TYR A 1 374 ? -20.944 -4.310 14.294 1.00 93.88 374 TYR A CA 1
ATOM 2986 C C . TYR A 1 374 ? -19.786 -3.563 14.968 1.00 93.88 374 TYR A C 1
ATOM 2988 O O . TYR A 1 374 ? -18.764 -4.152 15.308 1.00 93.88 374 TYR A O 1
ATOM 2996 N N . LEU A 1 375 ? -19.910 -2.245 15.099 1.00 92.56 375 LEU A N 1
ATOM 2997 C CA . LEU A 1 375 ? -18.850 -1.355 15.576 1.00 92.56 375 LEU A CA 1
ATOM 2998 C C . LEU A 1 375 ? -18.739 -1.297 17.103 1.00 92.56 375 LEU A C 1
ATOM 3000 O O . LEU A 1 375 ? -17.767 -0.736 17.601 1.00 92.56 375 LEU A O 1
ATOM 3004 N N . GLU A 1 376 ? -19.702 -1.862 17.839 1.00 90.12 376 GLU A N 1
ATOM 3005 C CA . GLU A 1 376 ? -19.761 -1.787 19.304 1.00 90.12 376 GLU A CA 1
ATOM 3006 C C . GLU A 1 376 ? -19.703 -0.330 19.816 1.00 90.12 376 GLU A C 1
ATOM 3008 O O . GLU A 1 376 ? -18.900 -0.007 20.691 1.00 90.12 376 GLU A O 1
ATOM 3013 N N . ASN A 1 377 ? -20.546 0.586 19.307 1.00 88.62 377 ASN A N 1
ATOM 3014 C CA . ASN A 1 377 ? -20.456 2.011 19.684 1.00 88.62 377 ASN A CA 1
ATOM 3015 C C . ASN A 1 377 ? -20.648 2.246 21.193 1.00 88.62 377 ASN A C 1
ATOM 3017 O O . ASN A 1 377 ? -20.174 3.244 21.730 1.00 88.62 377 ASN A O 1
ATOM 3021 N N . SER A 1 378 ? -21.303 1.324 21.908 1.00 85.00 378 SER A N 1
ATOM 3022 C CA . SER A 1 378 ? -21.406 1.353 23.374 1.00 85.00 378 SER A CA 1
ATOM 3023 C C . SER A 1 378 ? -20.060 1.223 24.098 1.00 85.00 378 SER A C 1
ATOM 3025 O O . SER A 1 378 ? -19.944 1.639 25.252 1.00 85.00 378 SER A O 1
ATOM 3027 N N . GLU A 1 379 ? -19.054 0.652 23.436 1.00 89.00 379 GLU A N 1
ATOM 3028 C CA . GLU A 1 379 ? -17.693 0.459 23.940 1.00 89.00 379 GLU A CA 1
ATOM 3029 C C . GLU A 1 379 ? -16.759 1.628 23.601 1.00 89.00 379 GLU A C 1
ATOM 3031 O O . GLU A 1 379 ? -15.589 1.602 23.983 1.00 89.00 379 GLU A O 1
ATOM 3036 N N . PHE A 1 380 ? -17.249 2.666 22.916 1.00 90.19 380 PHE A N 1
ATOM 3037 C CA . PHE A 1 380 ? -16.424 3.813 22.550 1.00 90.19 380 PHE A CA 1
ATOM 3038 C C . PHE A 1 380 ? -16.015 4.630 23.777 1.00 90.19 380 PHE A C 1
ATOM 3040 O O . PHE A 1 380 ? -16.793 4.868 24.710 1.00 90.19 380 PHE A O 1
ATOM 3047 N N . LEU A 1 381 ? -14.773 5.114 23.754 1.00 86.38 381 LEU A N 1
ATOM 3048 C CA . LEU A 1 381 ? -14.263 6.022 24.769 1.00 86.38 381 LEU A CA 1
ATOM 3049 C C . LEU A 1 381 ? -14.844 7.429 24.578 1.00 86.38 381 LEU A C 1
ATOM 3051 O O . LEU A 1 381 ? -14.584 8.123 23.593 1.00 86.38 381 LEU A O 1
ATOM 3055 N N . THR A 1 382 ? -15.626 7.872 25.559 1.00 79.06 382 THR A N 1
ATOM 3056 C CA . THR A 1 382 ? -16.251 9.198 25.571 1.00 79.06 382 THR A CA 1
ATOM 3057 C C . THR A 1 382 ? -15.201 10.302 25.698 1.00 79.06 382 THR A C 1
ATOM 3059 O O . THR A 1 382 ? -14.419 10.285 26.645 1.00 79.06 382 THR A O 1
ATOM 3062 N N . GLY A 1 383 ? -15.228 11.290 24.798 1.00 73.50 383 GLY A N 1
ATOM 3063 C CA . GLY A 1 383 ? -14.338 12.459 24.852 1.00 73.50 383 GLY A CA 1
ATOM 3064 C C . GLY A 1 383 ? -12.950 12.256 24.231 1.00 73.50 383 GLY A C 1
ATOM 3065 O O . GLY A 1 383 ? -12.136 13.170 24.316 1.00 73.50 383 GLY A O 1
ATOM 3066 N N . ILE A 1 384 ? -12.691 11.093 23.620 1.00 79.31 384 ILE A N 1
ATOM 3067 C CA . ILE A 1 384 ? -11.434 10.772 22.919 1.00 79.31 384 ILE A CA 1
ATOM 3068 C C . ILE A 1 384 ? -11.701 10.565 21.425 1.00 79.31 384 ILE A C 1
ATOM 3070 O O . ILE A 1 384 ? -11.091 11.232 20.595 1.00 79.31 384 ILE A O 1
ATOM 3074 N N . ASN A 1 385 ? -12.655 9.697 21.074 1.00 79.81 385 ASN A N 1
ATOM 3075 C CA . ASN A 1 385 ? -12.969 9.417 19.673 1.00 79.81 385 ASN A CA 1
ATOM 3076 C C . ASN A 1 385 ? -13.683 10.602 19.010 1.00 79.81 385 ASN A C 1
ATOM 3078 O O . ASN A 1 385 ? -14.660 11.127 19.548 1.00 79.81 385 ASN A O 1
ATOM 3082 N N . GLN A 1 386 ? -13.226 10.982 17.815 1.00 78.81 386 GLN A N 1
ATOM 3083 C CA . GLN A 1 386 ? -13.769 12.118 17.059 1.00 78.81 386 GLN A CA 1
ATOM 3084 C C . GLN A 1 386 ? -14.945 11.741 16.133 1.00 78.81 386 GLN A C 1
ATOM 3086 O O . GLN A 1 386 ? -15.644 12.624 15.639 1.00 78.81 386 GLN A O 1
ATOM 3091 N N . GLY A 1 387 ? -15.195 10.446 15.900 1.00 85.12 387 GLY A N 1
ATOM 3092 C CA . GLY A 1 387 ? -16.276 9.965 15.034 1.00 85.12 387 GLY A CA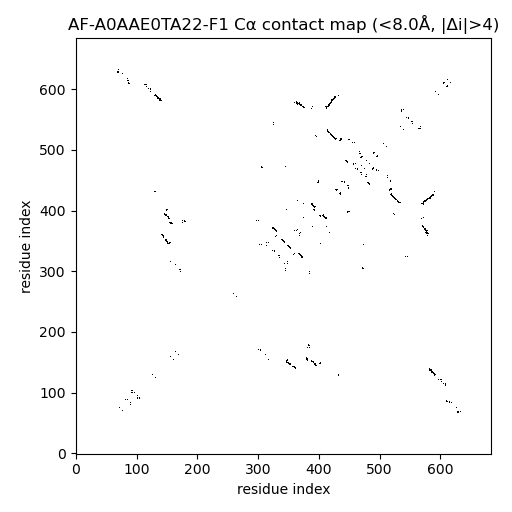 1
ATOM 3093 C C . GLY A 1 387 ? -16.515 8.456 15.134 1.00 85.12 387 GLY A C 1
ATOM 3094 O O . GLY A 1 387 ? -15.752 7.748 15.790 1.00 85.12 387 GLY A O 1
ATOM 3095 N N . TYR A 1 388 ? -17.576 7.980 14.474 1.00 91.19 388 TYR A N 1
ATOM 3096 C CA . TYR A 1 388 ? -17.949 6.563 14.378 1.00 91.19 388 TYR A CA 1
ATOM 3097 C C . TYR A 1 388 ? -17.692 6.032 12.969 1.00 91.19 388 TYR A C 1
ATOM 3099 O O . TYR A 1 388 ? -17.943 6.723 11.980 1.00 91.19 388 TYR A O 1
ATOM 3107 N N . GLY A 1 389 ? -17.210 4.795 12.872 1.00 94.25 389 GLY A N 1
ATOM 3108 C CA . GLY A 1 389 ? -16.926 4.160 11.592 1.00 94.25 389 GLY A CA 1
ATOM 3109 C C . GLY A 1 389 ? -15.780 3.161 11.665 1.00 94.25 389 GLY A C 1
ATOM 3110 O O . GLY A 1 389 ? -15.385 2.703 12.736 1.00 94.25 389 GLY A O 1
ATOM 3111 N N . ALA A 1 390 ? -15.222 2.853 10.503 1.00 95.81 390 ALA A N 1
ATOM 3112 C CA . ALA A 1 390 ? -14.044 2.011 10.360 1.00 95.81 390 ALA A CA 1
ATOM 3113 C C . ALA A 1 390 ? -13.036 2.635 9.386 1.00 95.81 390 ALA A C 1
ATOM 3115 O O . ALA A 1 390 ? -13.378 3.481 8.557 1.00 95.81 390 ALA A O 1
ATOM 3116 N N . ARG A 1 391 ? -11.779 2.204 9.470 1.00 95.94 391 ARG A N 1
ATOM 3117 C CA . ARG A 1 391 ? -10.718 2.526 8.511 1.00 95.94 391 ARG A CA 1
ATOM 3118 C C . ARG A 1 391 ? -10.484 1.311 7.617 1.00 95.94 391 ARG A C 1
ATOM 3120 O O . ARG A 1 391 ? -10.238 0.225 8.132 1.00 95.94 391 ARG A O 1
ATOM 3127 N N . LEU A 1 392 ? -10.560 1.492 6.301 1.00 97.06 392 LEU A N 1
ATOM 3128 C CA . LEU A 1 392 ? -10.374 0.445 5.293 1.00 97.06 392 LEU A CA 1
ATOM 3129 C C . LEU A 1 392 ? -9.070 0.657 4.519 1.00 97.06 392 LEU A C 1
ATOM 3131 O O . LEU A 1 392 ? -8.847 1.742 3.987 1.00 97.06 392 LEU A O 1
ATOM 3135 N N . VAL A 1 393 ? -8.265 -0.393 4.374 1.00 96.94 393 VAL A N 1
ATOM 3136 C CA . VAL A 1 393 ? -7.081 -0.433 3.502 1.00 96.94 393 VAL A CA 1
ATOM 3137 C C . VAL A 1 393 ? -7.215 -1.600 2.531 1.00 96.94 393 VAL A C 1
ATOM 3139 O O . VAL A 1 393 ? -7.571 -2.705 2.935 1.00 96.94 393 VAL A O 1
ATOM 3142 N N . ILE A 1 394 ? -6.914 -1.354 1.256 1.00 96.94 394 ILE A N 1
ATOM 3143 C CA . ILE A 1 394 ? -6.860 -2.382 0.210 1.00 96.94 394 ILE A CA 1
ATOM 3144 C C . ILE A 1 394 ? -5.444 -2.384 -0.353 1.00 96.94 394 ILE A C 1
ATOM 3146 O O . ILE A 1 394 ? -5.044 -1.402 -0.981 1.00 96.94 394 ILE A O 1
ATOM 3150 N N . HIS A 1 395 ? -4.696 -3.452 -0.119 1.00 95.56 395 HIS A N 1
ATOM 3151 C CA . HIS A 1 395 ? -3.272 -3.517 -0.441 1.00 95.56 395 HIS A CA 1
ATOM 3152 C C . HIS A 1 395 ? -2.904 -4.849 -1.106 1.00 95.56 395 HIS A C 1
ATOM 3154 O O . HIS A 1 395 ? -3.726 -5.762 -1.224 1.00 95.56 395 HIS A O 1
ATOM 3160 N N . GLU A 1 396 ? -1.675 -4.943 -1.612 1.00 94.25 396 GLU A N 1
ATOM 3161 C CA . GLU A 1 396 ? -1.182 -6.154 -2.266 1.00 94.25 396 GLU A CA 1
ATOM 3162 C C . GLU A 1 396 ? -1.131 -7.338 -1.277 1.00 94.25 396 GLU A C 1
ATOM 3164 O O . GLU A 1 396 ? -0.759 -7.140 -0.115 1.00 94.25 396 GLU A O 1
ATOM 3169 N N . PRO A 1 397 ? -1.505 -8.564 -1.693 1.00 93.81 397 PRO A N 1
ATOM 3170 C CA . PRO A 1 397 ? -1.395 -9.748 -0.845 1.00 93.81 397 PRO A CA 1
ATOM 3171 C C . PRO A 1 397 ? -0.004 -9.903 -0.220 1.00 93.81 397 PRO A C 1
ATOM 3173 O O . PRO A 1 397 ? 1.013 -9.565 -0.827 1.00 93.81 397 PRO A O 1
ATOM 3176 N N . GLN A 1 398 ? 0.046 -10.420 1.007 1.00 90.50 398 GLN A N 1
ATOM 3177 C CA . GLN A 1 398 ? 1.273 -10.694 1.762 1.00 90.50 398 GLN A CA 1
ATOM 3178 C C . GLN A 1 398 ? 2.141 -9.455 2.080 1.00 90.50 398 GLN A C 1
ATOM 3180 O O . GLN A 1 398 ? 3.286 -9.590 2.518 1.00 90.50 398 GLN A O 1
ATOM 3185 N N . THR A 1 399 ? 1.615 -8.239 1.905 1.00 92.44 399 THR A N 1
ATOM 3186 C CA . THR A 1 399 ? 2.274 -6.989 2.324 1.00 92.44 399 THR A CA 1
ATOM 3187 C C . THR A 1 399 ? 1.734 -6.487 3.666 1.00 92.44 399 THR A C 1
ATOM 3189 O O . THR A 1 399 ? 0.701 -6.941 4.162 1.00 92.44 399 THR A O 1
ATOM 3192 N N . VAL A 1 400 ? 2.462 -5.567 4.302 1.00 91.50 400 VAL A N 1
ATOM 3193 C CA . VAL A 1 400 ? 2.059 -4.975 5.584 1.00 91.50 400 VAL A CA 1
ATOM 3194 C C . VAL A 1 400 ? 1.143 -3.771 5.329 1.00 91.50 400 VAL A C 1
ATOM 3196 O O . VAL A 1 400 ? 1.547 -2.875 4.589 1.00 91.50 400 VAL A O 1
ATOM 3199 N N . PRO A 1 401 ? -0.051 -3.696 5.947 1.00 93.88 401 PRO A N 1
ATOM 3200 C CA . PRO A 1 401 ? -0.954 -2.571 5.733 1.00 93.88 401 PRO A CA 1
ATOM 3201 C C . PRO A 1 401 ? -0.470 -1.298 6.436 1.00 93.88 401 PRO A C 1
ATOM 3203 O O . PRO A 1 401 ? 0.066 -1.344 7.546 1.00 93.88 401 PRO A O 1
ATOM 3206 N N . SER A 1 402 ? -0.773 -0.137 5.844 1.00 92.00 402 SER A N 1
ATOM 3207 C CA . SER A 1 402 ? -0.588 1.177 6.475 1.00 92.00 402 SER A CA 1
ATOM 3208 C C . SER A 1 402 ? -1.919 1.941 6.609 1.00 92.00 402 SER A C 1
ATOM 3210 O O . SER A 1 402 ? -2.233 2.804 5.787 1.00 92.00 402 SER A O 1
ATOM 3212 N N . PRO A 1 403 ? -2.733 1.660 7.649 1.00 93.12 403 PRO A N 1
ATOM 3213 C CA . PRO A 1 403 ? -4.035 2.310 7.842 1.00 93.12 403 PRO A CA 1
ATOM 3214 C C . PRO A 1 403 ? -3.999 3.833 7.967 1.00 93.12 403 PRO A C 1
ATOM 3216 O O . PRO A 1 403 ? -4.943 4.504 7.540 1.00 93.12 403 PRO A O 1
ATOM 3219 N N . TYR A 1 404 ? -2.923 4.384 8.529 1.00 88.50 404 TYR A N 1
ATOM 3220 C CA . TYR A 1 404 ? -2.749 5.828 8.655 1.00 88.50 404 TYR A CA 1
ATOM 3221 C C . TYR A 1 404 ? -2.560 6.489 7.278 1.00 88.50 404 TYR A C 1
ATOM 3223 O O . TYR A 1 404 ? -3.344 7.370 6.923 1.00 88.50 404 TYR A O 1
ATOM 3231 N N . ASN A 1 405 ? -1.621 5.992 6.463 1.00 88.12 405 ASN A N 1
ATOM 3232 C CA . ASN A 1 405 ? -1.241 6.620 5.191 1.00 88.12 405 ASN A CA 1
ATOM 3233 C C . ASN A 1 405 ? -2.156 6.255 4.008 1.00 88.12 405 ASN A C 1
ATOM 3235 O O . ASN A 1 405 ? -2.457 7.112 3.184 1.00 88.12 405 ASN A O 1
ATOM 3239 N N . GLU A 1 406 ? -2.618 5.005 3.915 1.00 90.44 406 GLU A N 1
ATOM 3240 C CA . GLU A 1 406 ? -3.319 4.477 2.725 1.00 90.44 406 GLU A CA 1
ATOM 3241 C C . GLU A 1 406 ? -4.814 4.196 2.955 1.00 90.44 406 GLU A C 1
ATOM 3243 O O . GLU A 1 406 ? -5.538 3.763 2.044 1.00 90.44 406 GLU A O 1
ATOM 3248 N N . GLY A 1 407 ? -5.276 4.381 4.193 1.00 92.69 407 GLY A N 1
ATOM 3249 C CA . GLY A 1 407 ? -6.635 4.052 4.593 1.00 92.69 407 GLY A CA 1
ATOM 3250 C C . GLY A 1 407 ? -7.689 5.046 4.100 1.00 92.69 407 GLY A C 1
ATOM 3251 O O . GLY A 1 407 ? -7.420 6.220 3.853 1.00 92.69 407 GLY A O 1
ATOM 3252 N N . VAL A 1 408 ? -8.928 4.571 4.011 1.00 94.12 408 VAL A N 1
ATOM 3253 C CA . VAL A 1 408 ? -10.126 5.366 3.710 1.00 94.12 408 VAL A CA 1
ATOM 3254 C C . VAL A 1 408 ? -11.123 5.204 4.856 1.00 94.12 408 VAL A C 1
ATOM 3256 O O . VAL A 1 408 ? -11.243 4.122 5.430 1.00 94.12 408 VAL A O 1
ATOM 3259 N N . HIS A 1 409 ? -11.822 6.278 5.223 1.00 94.44 409 HIS A N 1
ATOM 3260 C CA . HIS A 1 409 ? -12.867 6.222 6.247 1.00 94.44 409 HIS A CA 1
ATOM 3261 C C . HIS A 1 409 ? -14.161 5.627 5.686 1.00 94.44 409 HIS A C 1
ATOM 3263 O O . HIS A 1 409 ? -14.618 6.026 4.618 1.00 94.44 409 HIS A O 1
ATOM 3269 N N . ILE A 1 410 ? -14.758 4.706 6.437 1.00 96.06 410 ILE A N 1
ATOM 3270 C CA . ILE A 1 410 ? -16.076 4.125 6.185 1.00 96.06 410 ILE A CA 1
ATOM 3271 C C . ILE A 1 410 ? -16.994 4.585 7.312 1.00 96.06 410 ILE A C 1
ATOM 3273 O O . ILE A 1 410 ? -16.729 4.290 8.479 1.00 96.06 410 ILE A O 1
ATOM 3277 N N . ALA A 1 411 ? -18.039 5.333 6.970 1.00 95.06 411 ALA A N 1
ATOM 3278 C CA . ALA A 1 411 ? -18.975 5.874 7.946 1.00 95.06 411 ALA A CA 1
ATOM 3279 C C . ALA A 1 411 ? -19.881 4.782 8.536 1.00 95.06 411 ALA A C 1
ATOM 3281 O O . ALA A 1 411 ? -20.219 3.803 7.870 1.00 95.06 411 ALA A O 1
ATOM 3282 N N . SER A 1 412 ? -20.281 4.970 9.794 1.00 94.50 412 SER A N 1
ATOM 3283 C CA . SER A 1 412 ? -21.362 4.213 10.434 1.00 94.50 412 SER A CA 1
ATOM 3284 C C . SER A 1 412 ? -22.725 4.495 9.793 1.00 94.50 412 SER A C 1
ATOM 3286 O O . SER A 1 412 ? -22.942 5.613 9.333 1.00 94.50 412 SER A O 1
ATOM 3288 N N . ALA A 1 413 ? -23.671 3.554 9.881 1.00 94.38 413 ALA A N 1
ATOM 3289 C CA . ALA A 1 413 ? -25.020 3.681 9.311 1.00 94.38 413 ALA A CA 1
ATOM 3290 C C . ALA A 1 413 ? -25.035 3.911 7.785 1.00 94.38 413 ALA A C 1
ATOM 3292 O O . ALA A 1 413 ? -25.958 4.526 7.234 1.00 94.38 413 ALA A O 1
ATOM 3293 N N . GLU A 1 414 ? -24.040 3.351 7.093 1.00 95.19 414 GLU A N 1
ATOM 3294 C CA . GLU A 1 414 ? -23.983 3.327 5.637 1.00 95.19 414 GLU A CA 1
ATOM 3295 C C . GLU A 1 414 ? -23.638 1.941 5.076 1.00 95.19 414 GLU A C 1
ATOM 3297 O O . GLU A 1 414 ? -22.933 1.125 5.684 1.00 95.19 414 GLU A O 1
ATOM 3302 N N . GLU A 1 415 ? -24.131 1.696 3.862 1.00 97.12 415 GLU A N 1
ATOM 3303 C CA . GLU A 1 415 ? -23.627 0.663 2.970 1.00 97.12 415 GLU A CA 1
ATOM 3304 C C . GLU A 1 415 ? -22.692 1.314 1.955 1.00 97.12 415 GLU A C 1
ATOM 3306 O O . GLU A 1 415 ? -23.137 2.056 1.074 1.00 97.12 415 GLU A O 1
ATOM 3311 N N . THR A 1 416 ? -21.408 0.988 2.057 1.00 97.69 416 THR A N 1
ATOM 3312 C CA . THR A 1 416 ? -20.361 1.495 1.173 1.00 97.69 416 THR A CA 1
ATOM 3313 C C . THR A 1 416 ? -19.955 0.416 0.180 1.00 97.69 416 THR A C 1
ATOM 3315 O O . THR A 1 416 ? -19.531 -0.681 0.542 1.00 97.69 416 THR A O 1
ATOM 3318 N N . SER A 1 417 ? -20.071 0.737 -1.101 1.00 97.38 417 SER A N 1
ATOM 3319 C CA . SER A 1 417 ? -19.607 -0.083 -2.214 1.00 97.38 417 SER A CA 1
ATOM 3320 C C . SER A 1 417 ? -18.298 0.483 -2.752 1.00 97.38 417 SER A C 1
ATOM 3322 O O . SER A 1 417 ? -18.245 1.625 -3.203 1.00 97.38 417 SER A O 1
ATOM 3324 N N . VAL A 1 418 ? -17.240 -0.320 -2.704 1.00 97.75 418 VAL A N 1
ATOM 3325 C CA . VAL A 1 418 ? -15.889 0.018 -3.147 1.00 97.75 418 VAL A CA 1
ATOM 3326 C C . VAL A 1 418 ? -15.579 -0.794 -4.397 1.00 97.75 418 VAL A C 1
ATOM 3328 O O . VAL A 1 418 ? -15.236 -1.976 -4.329 1.00 97.75 418 VAL A O 1
ATOM 3331 N N . ALA A 1 419 ? -15.714 -0.147 -5.547 1.00 97.06 419 ALA A N 1
ATOM 3332 C CA . ALA A 1 419 ? -15.312 -0.706 -6.822 1.00 97.06 419 ALA A CA 1
ATOM 3333 C C . ALA A 1 419 ? -13.798 -0.509 -6.995 1.00 97.06 419 ALA A C 1
ATOM 3335 O O . ALA A 1 419 ? -13.303 0.616 -6.887 1.00 97.06 419 ALA A O 1
ATOM 3336 N N . ILE A 1 420 ? -13.059 -1.589 -7.237 1.00 96.62 420 ILE A N 1
ATOM 3337 C CA . ILE A 1 420 ? -11.603 -1.564 -7.411 1.00 96.62 420 ILE A CA 1
ATOM 3338 C C . ILE A 1 420 ? -11.196 -1.892 -8.848 1.00 96.62 420 ILE A C 1
ATOM 3340 O O . ILE A 1 420 ? -11.862 -2.674 -9.530 1.00 96.62 420 ILE A O 1
ATOM 3344 N N . ARG A 1 421 ? -10.077 -1.320 -9.298 1.00 95.50 421 ARG A N 1
ATOM 3345 C CA . ARG A 1 421 ? -9.380 -1.703 -10.535 1.00 95.50 421 ARG A CA 1
ATOM 3346 C C . ARG A 1 421 ? -7.909 -1.947 -10.231 1.00 95.50 421 ARG A C 1
ATOM 3348 O O . ARG A 1 421 ? -7.290 -1.178 -9.496 1.00 95.50 421 ARG A O 1
ATOM 3355 N N . LYS A 1 422 ? -7.362 -3.038 -10.769 1.00 95.00 422 LYS A N 1
ATOM 3356 C CA . LYS A 1 422 ? -5.951 -3.397 -10.598 1.00 95.00 422 LYS A CA 1
ATOM 3357 C C . LYS A 1 422 ? -5.111 -2.691 -11.661 1.00 95.00 422 LYS A C 1
ATOM 3359 O O . LYS A 1 422 ? -5.451 -2.724 -12.841 1.00 95.00 422 LYS A O 1
ATOM 3364 N N . VAL A 1 423 ? -4.004 -2.105 -11.230 1.00 95.25 423 VAL A N 1
ATOM 3365 C CA . VAL A 1 423 ? -2.971 -1.530 -12.089 1.00 95.25 423 VAL A CA 1
ATOM 3366 C C . VAL A 1 423 ? -1.649 -2.187 -11.713 1.00 95.25 423 VAL A C 1
ATOM 3368 O O . VAL A 1 423 ? -1.224 -2.120 -10.562 1.00 95.25 423 VAL A O 1
ATOM 3371 N N . THR A 1 424 ? -1.013 -2.852 -12.666 1.00 95.31 424 THR A N 1
ATOM 3372 C CA . THR A 1 424 ? 0.313 -3.446 -12.506 1.00 95.31 424 THR A CA 1
ATOM 3373 C C . THR A 1 424 ? 1.339 -2.520 -13.136 1.00 95.31 424 THR A C 1
ATOM 3375 O O . THR A 1 424 ? 1.267 -2.223 -14.326 1.00 95.31 424 THR A O 1
ATOM 3378 N N . ILE A 1 425 ? 2.299 -2.072 -12.336 1.00 96.06 425 ILE A N 1
ATOM 3379 C CA . ILE A 1 425 ? 3.357 -1.161 -12.761 1.00 96.06 425 ILE A CA 1
ATOM 3380 C C . ILE A 1 425 ? 4.669 -1.938 -12.799 1.00 96.06 425 ILE A C 1
ATOM 3382 O O . ILE A 1 425 ? 5.046 -2.572 -11.816 1.00 96.06 425 ILE A O 1
ATOM 3386 N N . THR A 1 426 ? 5.359 -1.894 -13.936 1.00 96.81 426 THR A N 1
ATOM 3387 C CA . THR A 1 426 ? 6.708 -2.442 -14.108 1.00 96.81 426 THR A CA 1
ATOM 3388 C C . THR A 1 426 ? 7.654 -1.316 -14.503 1.00 96.81 426 THR A C 1
ATOM 3390 O O . THR A 1 426 ? 7.421 -0.620 -15.490 1.00 96.81 426 THR A O 1
ATOM 3393 N N . ARG A 1 427 ? 8.697 -1.103 -13.703 1.00 97.00 427 ARG A N 1
ATOM 3394 C CA . ARG A 1 427 ? 9.680 -0.024 -13.858 1.00 97.00 427 ARG A CA 1
ATOM 3395 C C . ARG A 1 427 ? 11.022 -0.600 -14.277 1.00 97.00 427 ARG A C 1
ATOM 3397 O O . ARG A 1 427 ? 11.369 -1.710 -13.877 1.00 97.00 427 ARG A O 1
ATOM 3404 N N . LEU A 1 428 ? 11.788 0.167 -15.046 1.00 95.31 428 LEU A N 1
ATOM 3405 C CA . LEU A 1 428 ? 13.143 -0.237 -15.404 1.00 95.31 428 LEU A CA 1
ATOM 3406 C C . LEU A 1 428 ? 14.117 0.089 -14.275 1.00 95.31 428 LEU A C 1
ATOM 3408 O O . LEU A 1 428 ? 14.090 1.183 -13.707 1.00 95.31 428 LEU A O 1
ATOM 3412 N N . SER A 1 429 ? 15.009 -0.859 -14.007 1.00 94.81 429 SER A N 1
ATOM 3413 C CA . SER A 1 429 ? 16.139 -0.684 -13.104 1.00 94.81 429 SER A CA 1
ATOM 3414 C C . SER A 1 429 ? 17.279 0.096 -13.768 1.00 94.81 429 SER A C 1
ATOM 3416 O O . SER A 1 429 ? 17.234 0.456 -14.954 1.00 94.81 429 SER A O 1
ATOM 3418 N N . THR A 1 430 ? 18.345 0.327 -13.005 1.00 92.94 430 THR A N 1
ATOM 3419 C CA . THR A 1 430 ? 19.549 1.019 -13.469 1.00 92.94 430 THR A CA 1
ATOM 3420 C C . THR A 1 430 ? 20.106 0.295 -14.703 1.00 92.94 430 THR A C 1
ATOM 3422 O O . THR A 1 430 ? 20.177 -0.939 -14.689 1.00 92.94 430 THR A O 1
ATOM 3425 N N . PRO A 1 431 ? 20.494 1.005 -15.784 1.00 93.38 431 PRO A N 1
ATOM 3426 C CA . PRO A 1 431 ? 20.726 2.455 -15.897 1.00 93.38 431 PRO A CA 1
ATOM 3427 C C . PRO A 1 431 ? 19.530 3.324 -16.341 1.00 93.38 431 PRO A C 1
ATOM 3429 O O . PRO A 1 431 ? 19.675 4.540 -16.391 1.00 93.38 431 PRO A O 1
ATOM 3432 N N . TYR A 1 432 ? 18.368 2.748 -16.668 1.00 92.81 432 TYR A N 1
ATOM 3433 C CA . TYR A 1 432 ? 17.213 3.507 -17.189 1.00 92.81 432 TYR A CA 1
ATOM 3434 C C . TYR A 1 432 ? 16.353 4.159 -16.091 1.00 92.81 432 TYR A C 1
ATOM 3436 O O . TYR A 1 432 ? 15.574 5.080 -16.349 1.00 92.81 432 TYR A O 1
ATOM 3444 N N . GLY A 1 433 ? 16.445 3.670 -14.858 1.00 91.75 433 GLY A N 1
ATOM 3445 C CA . GLY A 1 433 ? 15.731 4.204 -13.703 1.00 91.75 433 GLY A CA 1
ATOM 3446 C C . GLY A 1 433 ? 16.267 3.630 -12.401 1.00 91.75 433 GLY A C 1
ATOM 3447 O O . GLY A 1 433 ? 17.149 2.780 -12.415 1.00 91.75 433 GLY A O 1
ATOM 3448 N N . ASP A 1 434 ? 15.715 4.081 -11.280 1.00 92.31 434 ASP A N 1
ATOM 3449 C CA . ASP A 1 434 ? 16.067 3.568 -9.958 1.00 92.31 434 ASP A CA 1
ATOM 3450 C C . ASP A 1 434 ? 14.826 2.927 -9.329 1.00 92.31 434 ASP A C 1
ATOM 3452 O O . ASP A 1 434 ? 13.884 3.612 -8.914 1.00 92.31 434 ASP A O 1
ATOM 3456 N N . CYS A 1 435 ? 14.807 1.597 -9.305 1.00 95.06 435 CYS A N 1
ATOM 3457 C CA . CYS A 1 435 ? 13.776 0.797 -8.655 1.00 95.06 435 CYS A CA 1
ATOM 3458 C C . CYS A 1 435 ? 14.416 -0.355 -7.876 1.00 95.06 435 CYS A C 1
ATOM 3460 O O . CYS A 1 435 ? 15.539 -0.763 -8.174 1.00 95.06 435 CYS A O 1
ATOM 3462 N N . ASP A 1 436 ? 13.699 -0.861 -6.877 1.00 95.00 436 ASP A N 1
ATOM 3463 C CA . ASP A 1 436 ? 14.142 -1.967 -6.022 1.00 95.00 436 ASP A CA 1
ATOM 3464 C C . ASP A 1 436 ? 13.335 -3.234 -6.343 1.00 95.00 436 ASP A C 1
ATOM 3466 O O . ASP A 1 436 ? 12.110 -3.178 -6.485 1.00 95.00 436 ASP A O 1
ATOM 3470 N N . ASP A 1 437 ? 13.999 -4.379 -6.481 1.00 93.81 437 ASP A N 1
ATOM 3471 C CA . ASP A 1 437 ? 13.330 -5.662 -6.724 1.00 93.81 437 ASP A CA 1
ATOM 3472 C C . ASP A 1 437 ? 12.733 -6.269 -5.444 1.00 93.81 437 ASP A C 1
ATOM 3474 O O . ASP A 1 437 ? 11.936 -7.206 -5.506 1.00 93.81 437 ASP A O 1
ATOM 3478 N N . GLY A 1 438 ? 13.097 -5.733 -4.276 1.00 93.12 438 GLY A N 1
ATOM 3479 C CA . GLY A 1 438 ? 12.618 -6.177 -2.979 1.00 93.12 438 GLY A CA 1
ATOM 3480 C C . GLY A 1 438 ? 13.171 -7.524 -2.514 1.00 93.12 438 GLY A C 1
ATOM 3481 O O . GLY A 1 438 ? 12.851 -7.950 -1.401 1.00 93.12 438 GLY A O 1
ATOM 3482 N N . ILE A 1 439 ? 14.015 -8.197 -3.305 1.00 92.69 439 ILE A N 1
ATOM 3483 C CA . ILE A 1 439 ? 14.526 -9.542 -3.001 1.00 92.69 439 ILE A CA 1
ATOM 3484 C C . ILE A 1 439 ? 15.439 -9.481 -1.775 1.00 92.69 439 ILE A C 1
ATOM 3486 O O . ILE A 1 439 ? 15.309 -10.278 -0.841 1.00 92.69 439 ILE A O 1
ATOM 3490 N N . SER A 1 440 ? 16.336 -8.494 -1.749 1.00 92.56 440 SER A N 1
ATOM 3491 C CA . SER A 1 440 ? 17.266 -8.260 -0.637 1.00 92.56 440 SER A CA 1
ATOM 3492 C C . SER A 1 440 ? 16.534 -7.920 0.669 1.00 92.56 440 SER A C 1
ATOM 3494 O O . SER A 1 440 ? 16.873 -8.436 1.740 1.00 92.56 440 SER A O 1
ATOM 3496 N N . PHE A 1 441 ? 15.477 -7.111 0.577 1.00 92.75 441 PHE A N 1
ATOM 3497 C CA . PHE A 1 441 ? 14.641 -6.716 1.705 1.00 92.75 441 PHE A CA 1
ATOM 3498 C C . PHE A 1 441 ? 13.850 -7.903 2.262 1.00 92.75 441 PHE A C 1
ATOM 3500 O O . PHE A 1 441 ? 13.857 -8.140 3.472 1.00 92.75 441 PHE A O 1
ATOM 3507 N N . MET A 1 442 ? 13.238 -8.707 1.388 1.00 91.88 442 MET A N 1
ATOM 3508 C CA . MET A 1 442 ? 12.515 -9.914 1.786 1.00 91.88 442 MET A CA 1
ATOM 3509 C C . MET A 1 442 ? 13.448 -10.949 2.426 1.00 91.88 442 MET A C 1
ATOM 3511 O O . MET A 1 442 ? 13.089 -11.559 3.434 1.00 91.88 442 MET A O 1
ATOM 3515 N N . ALA A 1 443 ? 14.662 -11.129 1.898 1.00 91.25 443 ALA A N 1
ATOM 3516 C CA . ALA A 1 443 ? 15.652 -12.031 2.482 1.00 91.25 443 ALA A CA 1
ATOM 3517 C C . ALA A 1 443 ? 16.086 -11.581 3.889 1.00 91.25 443 ALA A C 1
ATOM 3519 O O . ALA A 1 443 ? 16.177 -12.410 4.799 1.00 91.25 443 ALA A O 1
ATOM 3520 N N . SER A 1 444 ? 16.293 -10.273 4.073 1.00 89.62 444 SER A N 1
ATOM 3521 C CA . SER A 1 444 ? 16.778 -9.682 5.327 1.00 89.62 444 SER A CA 1
ATOM 3522 C C . SER A 1 444 ? 15.701 -9.633 6.412 1.00 89.62 444 SER A C 1
ATOM 3524 O O . SER A 1 444 ? 15.940 -10.027 7.553 1.00 89.62 444 SER A O 1
ATOM 3526 N N . TYR A 1 445 ? 14.495 -9.186 6.059 1.00 89.19 445 TYR A N 1
ATOM 3527 C CA . TYR A 1 445 ? 13.435 -8.901 7.026 1.00 89.19 445 TYR A CA 1
ATOM 3528 C C . TYR A 1 445 ? 12.283 -9.907 6.994 1.00 89.19 445 TYR A C 1
ATOM 3530 O O . TYR A 1 445 ? 11.509 -9.954 7.941 1.00 89.19 445 TYR A O 1
ATOM 3538 N N . GLY A 1 446 ? 12.157 -10.751 5.968 1.00 89.25 446 GLY A N 1
ATOM 3539 C CA . GLY A 1 446 ? 11.066 -11.729 5.859 1.00 89.25 446 GLY A CA 1
ATOM 3540 C C . GLY A 1 446 ? 9.684 -11.122 5.593 1.00 89.25 446 GLY A C 1
ATOM 3541 O O . GLY A 1 446 ? 8.685 -11.801 5.812 1.00 89.25 446 GLY A O 1
ATOM 3542 N N . ILE A 1 447 ? 9.633 -9.868 5.145 1.00 90.31 447 ILE A N 1
ATOM 3543 C CA . ILE A 1 447 ? 8.422 -9.135 4.760 1.00 90.31 447 ILE A CA 1
ATOM 3544 C C . ILE A 1 447 ? 8.574 -8.633 3.323 1.00 90.31 447 ILE A C 1
ATOM 3546 O O . ILE A 1 447 ? 9.680 -8.285 2.907 1.00 90.31 447 ILE A O 1
ATOM 3550 N N . ASN A 1 448 ? 7.474 -8.587 2.573 1.00 92.81 448 ASN A N 1
ATOM 3551 C CA . ASN A 1 448 ? 7.505 -8.106 1.195 1.00 92.81 448 ASN A CA 1
ATOM 3552 C C . ASN A 1 448 ? 7.849 -6.612 1.138 1.00 92.81 448 ASN A C 1
ATOM 3554 O O . ASN A 1 448 ? 7.428 -5.806 1.983 1.00 92.81 448 ASN A O 1
ATOM 3558 N N . TYR A 1 449 ? 8.640 -6.256 0.130 1.00 94.19 449 TYR A N 1
ATOM 3559 C CA . TYR A 1 449 ? 9.055 -4.883 -0.088 1.00 94.19 449 TYR A CA 1
ATOM 3560 C C . TYR A 1 449 ? 7.898 -4.055 -0.631 1.00 94.19 449 TYR A C 1
ATOM 3562 O O . TYR A 1 449 ? 7.285 -4.372 -1.643 1.00 94.19 449 TYR A O 1
ATOM 3570 N N . THR A 1 450 ? 7.654 -2.943 0.036 1.00 94.19 450 THR A N 1
ATOM 3571 C CA . THR A 1 450 ? 6.887 -1.816 -0.474 1.00 94.19 450 THR A CA 1
ATOM 3572 C C . THR A 1 450 ? 7.673 -0.576 -0.083 1.00 94.19 450 THR A C 1
ATOM 3574 O O . THR A 1 450 ? 8.421 -0.591 0.902 1.00 94.19 450 THR A O 1
ATOM 3577 N N . ARG A 1 451 ? 7.489 0.533 -0.797 1.00 92.38 451 ARG A N 1
ATOM 3578 C CA . ARG A 1 451 ? 8.155 1.781 -0.410 1.00 92.38 451 ARG A CA 1
ATOM 3579 C C . ARG A 1 451 ? 7.809 2.179 1.031 1.00 92.38 451 ARG A C 1
ATOM 3581 O O . ARG A 1 451 ? 8.687 2.607 1.776 1.00 92.38 451 ARG A O 1
ATOM 3588 N N . GLN A 1 452 ? 6.559 1.958 1.440 1.00 90.88 452 GLN A N 1
ATOM 3589 C CA . GLN A 1 452 ? 6.086 2.241 2.792 1.00 90.88 452 GLN A CA 1
ATOM 3590 C C . GLN A 1 452 ? 6.722 1.319 3.845 1.00 90.88 452 GLN A C 1
ATOM 3592 O O . GLN A 1 452 ? 7.172 1.802 4.884 1.00 90.88 452 GLN A O 1
ATOM 3597 N N . SER A 1 453 ? 6.801 0.006 3.595 1.00 91.94 453 SER A N 1
ATOM 3598 C CA . SER A 1 453 ? 7.446 -0.934 4.524 1.00 91.94 453 SER A CA 1
ATOM 3599 C C . SER A 1 453 ? 8.949 -0.685 4.638 1.00 91.94 453 SER A C 1
ATOM 3601 O O . SER A 1 453 ? 9.482 -0.769 5.742 1.00 91.94 453 SER A O 1
ATOM 3603 N N . CYS A 1 454 ? 9.617 -0.291 3.549 1.00 93.25 454 CYS A N 1
ATOM 3604 C CA . CYS A 1 454 ? 11.013 0.145 3.575 1.00 93.25 454 CYS A CA 1
ATOM 3605 C C . CYS A 1 454 ? 11.208 1.381 4.460 1.00 93.25 454 CYS A C 1
ATOM 3607 O O . CYS A 1 454 ? 12.088 1.381 5.317 1.00 93.25 454 CYS A O 1
ATOM 3609 N N . GLN A 1 455 ? 10.369 2.412 4.305 1.00 91.62 455 GLN A N 1
ATOM 3610 C CA . GLN A 1 455 ? 10.470 3.643 5.098 1.00 91.62 455 GLN A CA 1
ATOM 3611 C C . GLN A 1 455 ? 10.260 3.378 6.591 1.00 91.62 455 GLN A C 1
ATOM 3613 O O . GLN A 1 455 ? 11.088 3.782 7.407 1.00 91.62 455 GLN A O 1
ATOM 3618 N N . LEU A 1 456 ? 9.198 2.644 6.939 1.00 90.06 456 LEU A N 1
ATOM 3619 C CA . LEU A 1 456 ? 8.900 2.297 8.330 1.00 90.06 456 LEU A CA 1
ATOM 3620 C C . LEU A 1 456 ? 9.997 1.416 8.943 1.00 90.06 456 LEU A C 1
ATOM 3622 O O . LEU A 1 456 ? 10.408 1.649 10.077 1.00 90.06 456 LEU A O 1
ATOM 3626 N N . MET A 1 457 ? 10.507 0.431 8.195 1.00 91.44 457 MET A N 1
ATOM 3627 C CA . MET A 1 457 ? 11.582 -0.442 8.672 1.00 91.44 457 MET A CA 1
ATOM 3628 C C . MET A 1 457 ? 12.897 0.324 8.840 1.00 91.44 457 MET A C 1
ATOM 3630 O O . MET A 1 457 ? 13.576 0.148 9.844 1.00 91.44 457 MET A O 1
ATOM 3634 N N . CYS A 1 458 ? 13.245 1.199 7.895 1.00 92.38 458 CYS A N 1
ATOM 3635 C CA . CYS A 1 458 ? 14.443 2.032 7.963 1.00 92.38 458 CYS A CA 1
ATOM 3636 C C . CYS A 1 458 ? 14.437 2.922 9.214 1.00 92.38 458 CYS A C 1
ATOM 3638 O O . CYS A 1 458 ? 15.412 2.923 9.964 1.00 92.38 458 CYS A O 1
ATOM 3640 N N . GLN A 1 459 ? 13.323 3.610 9.487 1.00 91.38 459 GLN A N 1
ATOM 3641 C CA . GLN A 1 459 ? 13.169 4.417 10.699 1.00 91.38 459 GLN A CA 1
ATOM 3642 C C . GLN A 1 459 ? 13.288 3.553 11.963 1.00 91.38 459 GLN A C 1
ATOM 3644 O O . GLN A 1 459 ? 14.080 3.859 12.855 1.00 91.38 459 GLN A O 1
ATOM 3649 N N . ALA A 1 460 ? 12.558 2.436 12.016 1.00 90.69 460 ALA A N 1
ATOM 3650 C CA . ALA A 1 460 ? 12.545 1.539 13.167 1.00 90.69 460 ALA A CA 1
ATOM 3651 C C . ALA A 1 460 ? 13.932 0.942 13.474 1.00 90.69 460 ALA A C 1
ATOM 3653 O O . ALA A 1 460 ? 14.371 0.945 14.625 1.00 90.69 460 ALA A O 1
ATOM 3654 N N . ILE A 1 461 ? 14.650 0.474 12.449 1.00 89.62 461 ILE A N 1
ATOM 3655 C CA . ILE A 1 461 ? 16.005 -0.076 12.584 1.00 89.62 461 ILE A CA 1
ATOM 3656 C C . ILE A 1 461 ? 16.997 1.016 12.976 1.00 89.62 461 ILE A C 1
ATOM 3658 O O . ILE A 1 461 ? 17.812 0.791 13.865 1.00 89.62 461 ILE A O 1
ATOM 3662 N N . LYS A 1 462 ? 16.907 2.219 12.395 1.00 91.38 462 LYS A N 1
ATOM 3663 C CA . LYS A 1 462 ? 17.815 3.321 12.736 1.00 91.38 462 LYS A CA 1
ATOM 3664 C C . LYS A 1 462 ? 17.700 3.726 14.204 1.00 91.38 462 LYS A C 1
ATOM 3666 O O . LYS A 1 462 ? 18.725 3.940 14.856 1.00 91.38 462 LYS A O 1
ATOM 3671 N N . ILE A 1 463 ? 16.475 3.799 14.727 1.00 91.25 463 ILE A N 1
ATOM 3672 C CA . ILE A 1 463 ? 16.213 4.053 16.151 1.00 91.25 463 ILE A CA 1
ATOM 3673 C C . ILE A 1 463 ? 16.804 2.925 16.998 1.00 91.25 463 ILE A C 1
ATOM 3675 O O . ILE A 1 463 ? 17.506 3.188 17.974 1.00 91.25 463 ILE A O 1
ATOM 3679 N N . LEU A 1 464 ? 16.594 1.674 16.592 1.00 89.50 464 LEU A N 1
ATOM 3680 C CA . LEU A 1 464 ? 17.080 0.509 17.322 1.00 89.50 464 LEU A CA 1
ATOM 3681 C C . LEU A 1 464 ? 18.612 0.419 17.367 1.00 89.50 464 LEU A C 1
ATOM 3683 O O . LEU A 1 464 ? 19.168 0.138 18.426 1.00 89.50 464 LEU A O 1
ATOM 3687 N N . GLU A 1 465 ? 19.301 0.705 16.264 1.00 89.62 465 GLU A N 1
ATOM 3688 C CA . GLU A 1 465 ? 20.768 0.713 16.186 1.00 89.62 465 GLU A CA 1
ATOM 3689 C C . GLU A 1 465 ? 21.391 1.888 16.946 1.00 89.62 465 GLU A C 1
ATOM 3691 O O . GLU A 1 465 ? 22.422 1.728 17.597 1.00 89.62 465 GLU A O 1
ATOM 3696 N N . THR A 1 466 ? 20.768 3.068 16.881 1.00 91.69 466 THR A N 1
ATOM 3697 C CA . THR A 1 466 ? 21.332 4.299 17.456 1.00 91.69 466 THR A CA 1
ATOM 3698 C C . THR A 1 466 ? 21.013 4.436 18.946 1.00 91.69 466 THR A C 1
ATOM 3700 O O . THR A 1 466 ? 21.884 4.804 19.732 1.00 91.69 466 THR A O 1
ATOM 3703 N N . CYS A 1 467 ? 19.776 4.134 19.352 1.00 91.94 467 CYS A N 1
ATOM 3704 C CA . CYS A 1 467 ? 19.304 4.299 20.729 1.00 91.94 467 CYS A CA 1
ATOM 3705 C C . CYS A 1 467 ? 19.298 2.984 21.531 1.00 91.94 467 CYS A C 1
ATOM 3707 O O . CYS A 1 467 ? 19.143 3.013 22.753 1.00 91.94 467 CYS A O 1
ATOM 3709 N N . GLY A 1 468 ? 19.457 1.822 20.884 1.00 89.69 468 GLY A N 1
ATOM 3710 C CA . GLY A 1 468 ? 19.451 0.512 21.550 1.00 89.69 468 GLY A CA 1
ATOM 3711 C C . GLY A 1 468 ? 18.078 0.079 22.083 1.00 89.69 468 GLY A C 1
ATOM 3712 O O . GLY A 1 468 ? 18.004 -0.805 22.939 1.00 89.69 468 GLY A O 1
ATOM 3713 N N . CYS A 1 469 ? 17.000 0.719 21.628 1.00 91.00 469 CYS A N 1
ATOM 3714 C CA . CYS A 1 469 ? 15.609 0.452 21.995 1.00 91.00 469 CYS A CA 1
ATOM 3715 C C . CYS A 1 469 ? 14.701 0.700 20.785 1.00 91.00 469 CYS A C 1
ATOM 3717 O O . CYS A 1 469 ? 15.089 1.424 19.872 1.00 91.00 469 CYS A O 1
ATOM 3719 N N . TYR A 1 470 ? 13.513 0.096 20.751 1.00 89.94 470 TYR A N 1
ATOM 3720 C CA . TYR A 1 470 ? 12.552 0.322 19.668 1.00 89.94 470 TYR A CA 1
ATOM 3721 C C . TYR A 1 470 ? 11.499 1.367 20.054 1.00 89.94 470 TYR A C 1
ATOM 3723 O O . TYR A 1 470 ? 11.139 1.504 21.227 1.00 89.94 470 TYR A O 1
ATOM 3731 N N . ASP A 1 471 ? 10.997 2.083 19.047 1.00 89.12 471 ASP A N 1
ATOM 3732 C CA . ASP A 1 471 ? 9.813 2.930 19.184 1.00 89.12 471 ASP A CA 1
ATOM 3733 C C . ASP A 1 471 ? 8.542 2.077 19.169 1.00 89.12 471 ASP A C 1
ATOM 3735 O O . ASP A 1 471 ? 8.421 1.170 18.341 1.00 89.12 471 ASP A O 1
ATOM 3739 N N . ASP A 1 472 ? 7.594 2.369 20.060 1.00 85.88 472 ASP A N 1
ATOM 3740 C CA . ASP A 1 472 ? 6.383 1.565 20.251 1.00 85.88 472 ASP A CA 1
ATOM 3741 C C . ASP A 1 472 ? 5.566 1.465 18.940 1.00 85.88 472 ASP A C 1
ATOM 3743 O O . ASP A 1 472 ? 4.991 0.415 18.642 1.00 85.88 472 ASP A O 1
ATOM 3747 N N . ASP A 1 473 ? 5.584 2.511 18.105 1.00 83.12 473 ASP A N 1
ATOM 3748 C CA . ASP A 1 473 ? 4.940 2.540 16.780 1.00 83.12 473 ASP A CA 1
ATOM 3749 C C . ASP A 1 473 ? 5.530 1.517 15.791 1.00 83.12 473 ASP A C 1
ATOM 3751 O O . ASP A 1 473 ? 4.817 0.969 14.948 1.00 83.12 473 ASP A O 1
ATOM 3755 N N . GLY A 1 474 ? 6.828 1.222 15.905 1.00 84.25 474 GLY A N 1
ATOM 3756 C CA . GLY A 1 474 ? 7.537 0.266 15.055 1.00 84.25 474 GLY A CA 1
ATOM 3757 C C . GLY A 1 474 ? 7.452 -1.185 15.536 1.00 84.25 474 GLY A C 1
ATOM 3758 O O . GLY A 1 474 ? 7.895 -2.085 14.818 1.00 84.25 474 GLY A O 1
ATOM 3759 N N . GLU A 1 475 ? 6.892 -1.440 16.727 1.00 87.12 475 GLU A N 1
ATOM 3760 C CA . GLU A 1 475 ? 6.920 -2.761 17.372 1.00 87.12 475 GLU A CA 1
ATOM 3761 C C . GLU A 1 475 ? 6.324 -3.856 16.476 1.00 87.12 475 GLU A C 1
ATOM 3763 O O . GLU A 1 475 ? 6.950 -4.895 16.263 1.00 87.12 475 GLU A O 1
ATOM 3768 N N . GLU A 1 476 ? 5.123 -3.632 15.933 1.00 87.62 476 GLU A N 1
ATOM 3769 C CA . GLU A 1 476 ? 4.404 -4.652 15.160 1.00 87.62 476 GLU A CA 1
ATOM 3770 C C . GLU A 1 476 ? 5.167 -5.037 13.884 1.00 87.62 476 GLU A C 1
ATOM 3772 O O . GLU A 1 476 ? 5.241 -6.216 13.526 1.00 87.62 476 GLU A O 1
ATOM 3777 N N . LEU A 1 477 ? 5.796 -4.056 13.231 1.00 87.81 477 LEU A N 1
ATOM 3778 C CA . LEU A 1 477 ? 6.605 -4.275 12.038 1.00 87.81 477 LEU A CA 1
ATOM 3779 C C . LEU A 1 477 ? 7.887 -5.051 12.367 1.00 87.81 477 LEU A C 1
ATOM 3781 O O . LEU A 1 477 ? 8.202 -6.027 11.683 1.00 87.81 477 LEU A O 1
ATOM 3785 N N . ILE A 1 478 ? 8.597 -4.673 13.438 1.00 87.50 478 ILE A N 1
ATOM 3786 C CA . ILE A 1 478 ? 9.816 -5.372 13.863 1.00 87.50 478 ILE A CA 1
ATOM 3787 C C . ILE A 1 478 ? 9.493 -6.814 14.271 1.00 87.50 478 ILE A C 1
ATOM 3789 O O . ILE A 1 478 ? 10.200 -7.731 13.860 1.00 87.50 478 ILE A O 1
ATOM 3793 N N . ARG A 1 479 ? 8.406 -7.050 15.018 1.00 85.25 479 ARG A N 1
ATOM 3794 C CA . ARG A 1 479 ? 8.004 -8.403 15.445 1.00 85.25 479 ARG A CA 1
ATOM 3795 C C . ARG A 1 479 ? 7.587 -9.307 14.291 1.00 85.25 479 ARG A C 1
ATOM 3797 O O . ARG A 1 479 ? 7.823 -10.511 14.362 1.00 85.25 479 ARG A O 1
ATOM 3804 N N . LYS A 1 480 ? 6.942 -8.754 13.258 1.00 83.25 480 LYS A N 1
ATOM 3805 C CA . LYS A 1 480 ? 6.638 -9.500 12.027 1.00 83.25 480 LYS A CA 1
ATOM 3806 C C . LYS A 1 480 ? 7.887 -9.773 11.194 1.00 83.25 480 LYS A C 1
ATOM 3808 O O . LYS A 1 480 ? 7.900 -10.729 10.421 1.00 83.25 480 LYS A O 1
ATOM 3813 N N . SER A 1 481 ? 8.927 -8.962 11.357 1.00 82.69 481 SER A N 1
ATOM 3814 C CA . SER A 1 481 ? 10.196 -9.163 10.675 1.00 82.69 481 SER A CA 1
ATOM 3815 C C . SER A 1 481 ? 11.055 -10.254 11.326 1.00 82.69 481 SER A C 1
ATOM 3817 O O . SER A 1 481 ? 10.919 -10.595 12.499 1.00 82.69 481 SER A O 1
ATOM 3819 N N . ARG A 1 482 ? 12.011 -10.785 10.562 1.00 75.88 482 ARG A N 1
ATOM 3820 C CA . ARG A 1 482 ? 13.038 -11.725 11.037 1.00 75.88 482 ARG A CA 1
ATOM 3821 C C . ARG A 1 482 ? 14.162 -11.051 11.832 1.00 75.88 482 ARG A C 1
ATOM 3823 O O . ARG A 1 482 ? 15.117 -11.739 12.198 1.00 75.88 482 ARG A O 1
ATOM 3830 N N . ALA A 1 483 ? 14.070 -9.749 12.114 1.00 66.31 483 ALA A N 1
ATOM 3831 C CA . ALA A 1 483 ? 15.060 -9.022 12.898 1.00 66.31 483 ALA A CA 1
ATOM 3832 C C . ALA A 1 483 ? 15.062 -9.525 14.357 1.00 66.31 483 ALA A C 1
ATOM 3834 O O . ALA A 1 483 ? 14.317 -9.058 15.216 1.00 66.31 483 ALA A O 1
ATOM 3835 N N . ARG A 1 484 ? 15.890 -10.538 14.643 1.00 57.66 484 ARG A N 1
ATOM 3836 C CA . ARG A 1 484 ? 16.088 -11.093 15.990 1.00 57.66 484 ARG A CA 1
ATOM 3837 C C . ARG A 1 484 ? 16.970 -10.157 16.807 1.00 57.66 484 ARG A C 1
ATOM 3839 O O . ARG A 1 484 ? 18.182 -10.340 16.872 1.00 57.66 484 ARG A O 1
ATOM 3846 N N . LEU A 1 485 ? 16.357 -9.158 17.426 1.00 63.28 485 LEU A N 1
ATOM 3847 C CA . LEU A 1 485 ? 17.023 -8.236 18.342 1.00 63.28 485 LEU A CA 1
ATOM 3848 C C . LEU A 1 485 ? 16.545 -8.495 19.777 1.00 63.28 485 LEU A C 1
ATOM 3850 O O . LEU A 1 485 ? 15.453 -9.018 19.998 1.00 63.28 485 LEU A O 1
ATOM 3854 N N . ASN A 1 486 ? 17.373 -8.154 20.768 1.00 68.56 486 ASN A N 1
ATOM 3855 C CA . ASN A 1 486 ? 16.920 -8.043 22.155 1.00 68.56 486 ASN A CA 1
ATOM 3856 C C . ASN A 1 486 ? 15.989 -6.828 22.230 1.00 68.56 486 ASN A C 1
ATOM 3858 O O . ASN A 1 486 ? 16.425 -5.705 22.469 1.00 68.56 486 ASN A O 1
ATOM 3862 N N . LEU A 1 487 ? 14.716 -7.057 21.917 1.00 77.31 487 LEU A N 1
ATOM 3863 C CA . LEU A 1 487 ? 13.711 -6.015 21.772 1.00 77.31 487 LEU A CA 1
ATOM 3864 C C . LEU A 1 487 ? 13.336 -5.479 23.155 1.00 77.31 487 LEU A C 1
ATOM 3866 O O . LEU A 1 487 ? 12.652 -6.156 23.920 1.00 77.31 487 LEU A O 1
ATOM 3870 N N . LYS A 1 488 ? 13.768 -4.251 23.457 1.00 88.25 488 LYS A N 1
ATOM 3871 C CA . LYS A 1 488 ? 13.248 -3.457 24.574 1.00 88.25 488 LYS A CA 1
ATOM 3872 C C . LYS A 1 488 ? 12.644 -2.143 24.060 1.00 88.25 488 LYS A C 1
ATOM 3874 O O . LYS A 1 488 ? 13.255 -1.518 23.186 1.00 88.25 488 LYS A O 1
ATOM 3879 N N . PRO A 1 489 ? 11.482 -1.715 24.578 1.00 88.94 489 PRO A N 1
ATOM 3880 C CA . PRO A 1 489 ? 10.907 -0.426 24.219 1.00 88.94 489 PRO A CA 1
ATOM 3881 C C . PRO A 1 489 ? 11.737 0.713 24.819 1.00 88.94 489 PRO A C 1
ATOM 3883 O O . PRO A 1 489 ? 12.350 0.551 25.879 1.00 88.94 489 PRO A O 1
ATOM 3886 N N . CYS A 1 490 ? 11.746 1.873 24.166 1.00 89.31 490 CYS A N 1
ATOM 3887 C CA . CYS A 1 490 ? 12.360 3.074 24.730 1.00 89.31 490 CYS A CA 1
ATOM 3888 C C . CYS A 1 490 ? 11.532 3.565 25.930 1.00 89.31 490 CYS A C 1
ATOM 3890 O O . CYS A 1 490 ? 10.365 3.941 25.787 1.00 89.31 490 CYS A O 1
ATOM 3892 N N . ARG A 1 491 ? 12.122 3.545 27.131 1.00 86.06 491 ARG A N 1
ATOM 3893 C CA . ARG A 1 491 ? 11.423 3.909 28.382 1.00 86.06 491 ARG A CA 1
ATOM 3894 C C . ARG A 1 491 ? 12.209 4.899 29.236 1.00 86.06 491 ARG A C 1
ATOM 3896 O O . ARG A 1 491 ? 11.607 5.707 29.937 1.00 86.06 491 ARG A O 1
ATOM 3903 N N . ASN A 1 492 ? 13.538 4.874 29.173 1.00 87.94 492 ASN A N 1
ATOM 3904 C CA . ASN A 1 492 ? 14.370 5.775 29.966 1.00 87.94 492 ASN A CA 1
ATOM 3905 C C . ASN A 1 492 ? 14.364 7.196 29.379 1.00 87.94 492 ASN A C 1
ATOM 3907 O O . ASN A 1 492 ? 14.361 7.366 28.165 1.00 87.94 492 ASN A O 1
ATOM 3911 N N . GLY A 1 493 ? 14.465 8.230 30.221 1.00 86.75 493 GLY A N 1
ATOM 3912 C CA . GLY A 1 493 ? 14.576 9.629 29.773 1.00 86.75 493 GLY A CA 1
ATOM 3913 C C . GLY A 1 493 ? 15.609 9.879 28.654 1.00 86.75 493 GLY A C 1
ATOM 3914 O O . GLY A 1 493 ? 15.250 10.486 27.646 1.00 86.75 493 GLY A O 1
ATOM 3915 N N . PRO A 1 494 ? 16.870 9.402 28.755 1.00 89.81 494 PRO A N 1
ATOM 3916 C CA . PRO A 1 494 ? 17.841 9.545 27.664 1.00 89.81 494 PRO A CA 1
ATOM 3917 C C . PRO A 1 494 ? 17.482 8.750 26.397 1.00 89.81 494 PRO A C 1
ATOM 3919 O O . PRO A 1 494 ? 17.748 9.232 25.300 1.00 89.81 494 PRO A O 1
ATOM 3922 N N . GLU A 1 495 ? 16.864 7.571 26.524 1.00 90.56 495 GLU A N 1
ATOM 3923 C CA . GLU A 1 495 ? 16.406 6.765 25.377 1.00 90.56 495 GLU A CA 1
ATOM 3924 C C . GLU A 1 495 ? 15.286 7.482 24.620 1.00 90.56 495 GLU A C 1
ATOM 3926 O O . GLU A 1 495 ? 15.324 7.592 23.399 1.00 90.56 495 GLU A O 1
ATOM 3931 N N . ILE A 1 496 ? 14.318 8.019 25.363 1.00 87.94 496 ILE A N 1
ATOM 3932 C CA . ILE A 1 496 ? 13.202 8.797 24.831 1.00 87.94 496 ILE A CA 1
ATOM 3933 C C . ILE A 1 496 ? 13.719 10.042 24.104 1.00 87.94 496 ILE A C 1
ATOM 3935 O O . ILE A 1 496 ? 13.331 10.272 22.964 1.00 87.94 496 ILE A O 1
ATOM 3939 N N . ARG A 1 497 ? 14.651 10.799 24.703 1.00 90.69 497 ARG A N 1
ATOM 3940 C CA . ARG A 1 497 ? 15.272 11.956 24.034 1.00 90.69 497 ARG A CA 1
ATOM 3941 C C . ARG A 1 497 ? 16.023 11.564 22.761 1.00 90.69 497 ARG A C 1
ATOM 3943 O O . ARG A 1 497 ? 15.961 12.296 21.782 1.00 90.69 497 ARG A O 1
ATOM 3950 N N . CYS A 1 498 ? 16.719 10.425 22.762 1.00 92.81 498 CYS A N 1
ATOM 3951 C CA . CYS A 1 498 ? 17.400 9.905 21.573 1.00 92.81 498 CYS A CA 1
ATOM 3952 C C . CYS A 1 498 ? 16.403 9.591 20.450 1.00 92.81 498 CYS A C 1
ATOM 3954 O O . CYS A 1 498 ? 16.569 10.061 19.326 1.00 92.81 498 CYS A O 1
ATOM 3956 N N . ARG A 1 499 ? 15.342 8.845 20.771 1.00 92.38 499 ARG A N 1
ATOM 3957 C CA . ARG A 1 499 ? 14.282 8.491 19.827 1.00 92.38 499 ARG A CA 1
ATOM 3958 C C . ARG A 1 499 ? 13.581 9.728 19.275 1.00 92.38 499 ARG A C 1
ATOM 3960 O O . ARG A 1 499 ? 13.443 9.845 18.065 1.00 92.38 499 ARG A O 1
ATOM 3967 N N . ASP A 1 500 ? 13.146 10.638 20.142 1.00 89.81 500 ASP A N 1
ATOM 3968 C CA . ASP A 1 500 ? 12.382 11.819 19.733 1.00 89.81 500 ASP A CA 1
ATOM 3969 C C . ASP A 1 500 ? 13.236 12.748 18.860 1.00 89.81 500 ASP A C 1
ATOM 3971 O O . ASP A 1 500 ? 12.738 13.278 17.870 1.00 89.81 500 ASP A O 1
ATOM 3975 N N . LYS A 1 501 ? 14.540 12.860 19.158 1.00 91.38 501 LYS A N 1
ATOM 3976 C CA . LYS A 1 501 ? 15.503 13.547 18.294 1.00 91.38 501 LYS A CA 1
ATOM 3977 C C . LYS A 1 501 ? 15.609 12.883 16.917 1.00 91.38 501 LYS A C 1
ATOM 3979 O O . LYS A 1 501 ? 15.565 13.571 15.911 1.00 91.38 501 LYS A O 1
ATOM 3984 N N . LEU A 1 502 ? 15.731 11.558 16.838 1.00 92.69 502 LEU A N 1
ATOM 3985 C CA . LEU A 1 502 ? 15.778 10.878 15.537 1.00 92.69 502 LEU A CA 1
ATOM 3986 C C . LEU A 1 502 ? 14.471 11.040 14.761 1.00 92.69 502 LEU A C 1
ATOM 3988 O O . LEU A 1 502 ? 14.503 11.288 13.561 1.00 92.69 502 LEU A O 1
ATOM 3992 N N . ASN A 1 503 ? 13.327 10.922 15.434 1.00 90.44 503 ASN A N 1
ATOM 3993 C CA . ASN A 1 503 ? 12.022 11.135 14.817 1.00 90.44 503 ASN A CA 1
ATOM 3994 C C . ASN A 1 503 ? 11.903 12.560 14.256 1.00 90.44 503 ASN A C 1
ATOM 3996 O O . ASN A 1 503 ? 11.453 12.717 13.122 1.00 90.44 503 ASN A O 1
ATOM 4000 N N . SER A 1 504 ? 12.382 13.582 14.975 1.00 89.62 504 SER A N 1
ATOM 4001 C CA . SER A 1 504 ? 12.409 14.950 14.451 1.00 89.62 504 SER A CA 1
ATOM 4002 C C . SER A 1 504 ? 13.406 15.132 13.302 1.00 89.62 504 SER A C 1
ATOM 4004 O O . SER A 1 504 ? 13.088 15.834 12.346 1.00 89.62 504 SER A O 1
ATOM 4006 N N . GLU A 1 505 ? 14.562 14.461 13.317 1.00 91.81 505 GLU A N 1
ATOM 4007 C CA . GLU A 1 505 ? 15.499 14.453 12.184 1.00 91.81 505 GLU A CA 1
ATOM 4008 C C . GLU A 1 505 ? 14.884 13.788 10.933 1.00 91.81 505 GLU A C 1
ATOM 4010 O O . GLU A 1 505 ? 15.106 14.248 9.810 1.00 91.81 505 GLU A O 1
ATOM 4015 N N . PHE A 1 506 ? 14.077 12.731 11.095 1.00 90.69 506 PHE A N 1
ATOM 4016 C CA . PHE A 1 506 ? 13.323 12.113 9.997 1.00 90.69 506 PHE A CA 1
ATOM 4017 C C . PHE A 1 506 ? 12.220 13.038 9.463 1.00 90.69 506 PHE A C 1
ATOM 4019 O O . PHE A 1 506 ? 12.081 13.187 8.247 1.00 90.69 506 PHE A O 1
ATOM 4026 N N . GLU A 1 507 ? 11.463 13.700 10.343 1.00 86.94 507 GLU A N 1
ATOM 4027 C CA . GLU A 1 507 ? 10.451 14.695 9.956 1.00 86.94 507 GLU A CA 1
ATOM 4028 C C . GLU A 1 507 ? 11.081 15.910 9.254 1.00 86.94 507 GLU A C 1
ATOM 4030 O O . GLU A 1 507 ? 10.566 16.390 8.240 1.00 86.94 507 GLU A O 1
ATOM 4035 N N . GLY A 1 508 ? 12.237 16.362 9.747 1.00 87.50 508 GLY A N 1
ATOM 4036 C CA . GLY A 1 508 ? 13.059 17.430 9.179 1.00 87.50 508 GLY A CA 1
ATOM 4037 C C . GLY A 1 508 ? 13.818 17.037 7.908 1.00 87.50 508 GLY A C 1
ATOM 4038 O O . GLY A 1 508 ? 14.429 17.900 7.279 1.00 87.50 508 GLY A O 1
ATOM 4039 N N . LYS A 1 509 ? 13.750 15.762 7.491 1.00 83.75 509 LYS A N 1
ATOM 4040 C CA . LYS A 1 509 ? 14.482 15.179 6.349 1.00 83.75 509 LYS A CA 1
ATOM 4041 C C . LYS A 1 509 ? 16.009 15.287 6.454 1.00 83.75 509 LYS A C 1
ATOM 4043 O O . LYS A 1 509 ? 16.697 15.234 5.436 1.00 83.75 509 LYS A O 1
ATOM 4048 N N . GLU A 1 510 ? 16.542 15.419 7.663 1.00 87.62 510 GLU A N 1
ATOM 4049 C CA . GLU A 1 510 ? 17.982 15.347 7.930 1.00 87.62 510 GLU A CA 1
ATOM 4050 C C . GLU A 1 510 ? 18.477 13.898 7.826 1.00 87.62 510 GLU A C 1
ATOM 4052 O O . GLU A 1 510 ? 19.560 13.642 7.298 1.00 87.62 510 GLU A O 1
ATOM 4057 N N . GLN A 1 511 ? 17.645 12.939 8.249 1.00 85.62 511 GLN A N 1
ATOM 4058 C CA . GLN A 1 511 ? 17.847 11.513 7.994 1.00 85.62 511 GLN A CA 1
ATOM 4059 C C . GLN A 1 511 ? 17.055 11.078 6.759 1.00 85.62 511 GLN A C 1
ATOM 4061 O O . GLN A 1 511 ? 15.837 11.250 6.687 1.00 85.62 511 GLN A O 1
ATOM 4066 N N . VAL A 1 512 ? 17.743 10.475 5.784 1.00 87.50 512 VAL A N 1
ATOM 4067 C CA . VAL A 1 512 ? 17.140 10.025 4.521 1.00 87.50 512 VAL A CA 1
ATOM 4068 C C . VAL A 1 512 ? 17.194 8.504 4.417 1.00 87.50 512 VAL A C 1
ATOM 4070 O O . VAL A 1 512 ? 18.263 7.899 4.477 1.00 87.50 512 VAL A O 1
ATOM 4073 N N . CYS A 1 513 ? 16.031 7.888 4.210 1.00 90.88 513 CYS A N 1
ATOM 4074 C CA . CYS A 1 513 ? 15.915 6.479 3.846 1.00 90.88 513 CYS A CA 1
ATOM 4075 C C . CYS A 1 513 ? 15.895 6.335 2.320 1.00 90.88 513 CYS A C 1
ATOM 4077 O O . CYS A 1 513 ? 14.982 6.839 1.660 1.00 90.88 513 CYS A O 1
ATOM 4079 N N . ASN A 1 514 ? 16.867 5.609 1.763 1.00 91.81 514 ASN A N 1
ATOM 4080 C CA . ASN A 1 514 ? 16.958 5.323 0.326 1.00 91.81 514 ASN A CA 1
ATOM 4081 C C . ASN A 1 514 ? 15.967 4.220 -0.085 1.00 91.81 514 ASN A C 1
ATOM 4083 O O . ASN A 1 514 ? 16.355 3.112 -0.437 1.00 91.81 514 ASN A O 1
ATOM 4087 N N . CYS A 1 515 ? 14.674 4.527 -0.000 1.00 93.69 515 CYS A N 1
ATOM 4088 C CA . CYS A 1 515 ? 13.591 3.634 -0.400 1.00 93.69 515 CYS A CA 1
ATOM 4089 C C . CYS A 1 515 ? 13.088 4.017 -1.792 1.00 93.69 515 CYS A C 1
ATOM 4091 O O . CYS A 1 515 ? 12.305 4.966 -1.949 1.00 93.69 515 CYS A O 1
ATOM 4093 N N . TYR A 1 516 ? 13.557 3.281 -2.795 1.00 95.31 516 TYR A N 1
ATOM 4094 C CA . TYR A 1 516 ? 13.099 3.408 -4.173 1.00 95.31 516 TYR A CA 1
ATOM 4095 C C . TYR A 1 516 ? 11.677 2.854 -4.339 1.00 95.31 516 TYR A C 1
ATOM 4097 O O . TYR A 1 516 ? 11.115 2.208 -3.454 1.00 95.31 516 TYR A O 1
ATOM 4105 N N . ASN A 1 517 ? 11.046 3.149 -5.474 1.00 94.88 517 ASN A N 1
ATOM 4106 C CA . ASN A 1 517 ? 9.801 2.465 -5.809 1.00 94.88 517 ASN A CA 1
ATOM 4107 C C . ASN A 1 517 ? 10.121 1.022 -6.223 1.00 94.88 517 ASN A C 1
ATOM 4109 O O . ASN A 1 517 ? 11.162 0.793 -6.842 1.00 94.88 517 ASN A O 1
ATOM 4113 N N . PRO A 1 518 ? 9.241 0.056 -5.933 1.00 96.06 518 PRO A N 1
ATOM 4114 C CA . PRO A 1 518 ? 9.446 -1.308 -6.389 1.00 96.06 518 PRO A CA 1
ATOM 4115 C C . PRO A 1 518 ? 9.472 -1.387 -7.923 1.00 96.06 518 PRO A C 1
ATOM 4117 O O . PRO A 1 518 ? 8.734 -0.669 -8.610 1.00 96.06 518 PRO A O 1
ATOM 4120 N N . CYS A 1 519 ? 10.317 -2.264 -8.468 1.00 95.81 519 CYS A N 1
ATOM 4121 C CA . CYS A 1 519 ? 10.371 -2.514 -9.908 1.00 95.81 519 CYS A CA 1
ATOM 4122 C C . CYS A 1 519 ? 9.084 -3.167 -10.415 1.00 95.81 519 CYS A C 1
ATOM 4124 O O . CYS A 1 519 ? 8.671 -2.895 -11.536 1.00 95.81 519 CYS A O 1
ATOM 4126 N N . TYR A 1 520 ? 8.429 -3.975 -9.582 1.00 95.00 520 TYR A N 1
ATOM 4127 C CA . TYR A 1 520 ? 7.119 -4.555 -9.847 1.00 95.00 520 TYR A CA 1
ATOM 4128 C C . TYR A 1 520 ? 6.160 -4.195 -8.714 1.00 95.00 520 TYR A C 1
ATOM 4130 O O . TYR A 1 520 ? 6.465 -4.433 -7.549 1.00 95.00 520 TYR A O 1
ATOM 4138 N N . GLU A 1 521 ? 5.009 -3.619 -9.048 1.00 94.44 521 GLU A N 1
ATOM 4139 C CA . GLU A 1 521 ? 4.031 -3.152 -8.066 1.00 94.44 521 GLU A CA 1
ATOM 4140 C C . GLU A 1 521 ? 2.605 -3.420 -8.539 1.00 94.44 521 GLU A C 1
ATOM 4142 O O . GLU A 1 521 ? 2.263 -3.113 -9.686 1.00 94.44 521 GLU A O 1
ATOM 4147 N N . ALA A 1 522 ? 1.746 -3.930 -7.654 1.00 93.00 522 ALA A N 1
ATOM 4148 C CA . ALA A 1 522 ? 0.310 -3.997 -7.897 1.00 93.00 522 ALA A CA 1
ATOM 4149 C C . ALA A 1 522 ? -0.428 -2.931 -7.075 1.00 93.00 522 ALA A C 1
ATOM 4151 O O . ALA A 1 522 ? -0.563 -3.035 -5.858 1.00 93.00 522 ALA A O 1
ATOM 4152 N N . GLN A 1 523 ? -0.965 -1.922 -7.758 1.00 93.75 523 GLN A N 1
ATOM 4153 C CA . GLN A 1 523 ? -1.799 -0.887 -7.156 1.00 93.75 523 GLN A CA 1
ATOM 4154 C C . GLN A 1 523 ? -3.286 -1.147 -7.417 1.00 93.75 523 GLN A C 1
ATOM 4156 O O . GLN A 1 523 ? -3.679 -1.719 -8.437 1.00 93.75 523 GLN A O 1
ATOM 4161 N N . TYR A 1 524 ? -4.131 -0.691 -6.491 1.00 94.81 524 TYR A N 1
ATOM 4162 C CA . TYR A 1 524 ? -5.584 -0.821 -6.582 1.00 94.81 524 TYR A CA 1
ATOM 4163 C C . TYR A 1 524 ? -6.222 0.560 -6.530 1.00 94.81 524 TYR A C 1
ATOM 4165 O O . TYR A 1 524 ? -6.317 1.166 -5.459 1.00 94.81 524 TYR A O 1
ATOM 4173 N N . SER A 1 525 ? -6.672 1.056 -7.681 1.00 93.69 525 SER A N 1
ATOM 4174 C CA . SER A 1 525 ? -7.476 2.275 -7.726 1.00 93.69 525 SER A CA 1
ATOM 4175 C C . SER A 1 525 ? -8.890 1.965 -7.239 1.00 93.69 525 SER A C 1
ATOM 4177 O O . SER A 1 525 ? -9.410 0.865 -7.440 1.00 93.69 525 SER A O 1
ATOM 4179 N N . ARG A 1 526 ? -9.491 2.914 -6.518 1.00 94.12 526 ARG A N 1
ATOM 4180 C CA . ARG A 1 526 ? -10.731 2.703 -5.762 1.00 94.12 526 ARG A CA 1
ATOM 4181 C C . ARG A 1 526 ? -11.747 3.767 -6.153 1.00 94.12 526 ARG A C 1
ATOM 4183 O O . ARG A 1 526 ? -11.416 4.944 -6.241 1.00 94.12 526 ARG A O 1
ATOM 4190 N N . SER A 1 527 ? -12.990 3.358 -6.357 1.00 95.44 527 SER A N 1
ATOM 4191 C CA . SER A 1 527 ? -14.144 4.238 -6.531 1.00 95.44 527 SER A CA 1
ATOM 4192 C C . SER A 1 527 ? -15.208 3.844 -5.517 1.00 95.44 527 SER A C 1
ATOM 4194 O O . SER A 1 527 ? -15.652 2.698 -5.483 1.00 95.44 527 SER A O 1
ATOM 4196 N N . THR A 1 528 ? -15.584 4.782 -4.655 1.00 94.69 528 THR A N 1
ATOM 4197 C CA . THR A 1 528 ? -16.492 4.540 -3.530 1.00 94.69 528 THR A CA 1
ATOM 4198 C C . THR A 1 528 ? -17.853 5.168 -3.798 1.00 94.69 528 THR A C 1
ATOM 4200 O O . THR A 1 528 ? -17.924 6.346 -4.144 1.00 94.69 528 THR A O 1
ATOM 4203 N N . GLY A 1 529 ? -18.926 4.410 -3.595 1.00 96.00 529 GLY A N 1
ATOM 4204 C CA . GLY A 1 529 ? -20.292 4.924 -3.547 1.00 96.00 529 GLY A CA 1
ATOM 4205 C C . GLY A 1 529 ? -20.994 4.427 -2.291 1.00 96.00 529 GLY A C 1
ATOM 4206 O O . GLY A 1 529 ? -20.914 3.238 -1.981 1.00 96.00 529 GLY A O 1
ATOM 4207 N N . SER A 1 530 ? -21.688 5.319 -1.589 1.00 96.50 530 SER A N 1
ATOM 4208 C CA . SER A 1 530 ? -22.359 5.005 -0.325 1.00 96.50 530 SER A CA 1
ATOM 4209 C C . SER A 1 530 ? -23.849 5.308 -0.393 1.00 96.50 530 SER A C 1
ATOM 4211 O O . SER A 1 530 ? -24.288 6.203 -1.119 1.00 96.50 530 SER A O 1
ATOM 4213 N N . ARG A 1 531 ? -24.635 4.560 0.381 1.00 95.94 531 ARG A N 1
ATOM 4214 C CA . ARG A 1 531 ? -26.053 4.838 0.634 1.00 95.94 531 ARG A CA 1
ATOM 4215 C C . ARG A 1 531 ? -26.380 4.604 2.103 1.00 95.94 531 ARG A C 1
ATOM 4217 O O . ARG A 1 531 ? -25.747 3.772 2.748 1.00 95.94 531 ARG A O 1
ATOM 4224 N N . GLN A 1 532 ? -27.406 5.283 2.604 1.00 95.12 532 GLN A N 1
ATOM 4225 C CA . GLN A 1 532 ? -27.889 5.074 3.966 1.00 95.12 532 GLN A CA 1
ATOM 4226 C C . GLN A 1 532 ? -28.351 3.623 4.161 1.00 95.12 532 GLN A C 1
ATOM 4228 O O . GLN A 1 532 ? -29.141 3.102 3.368 1.00 95.12 532 GLN A O 1
ATOM 4233 N N . TRP A 1 533 ? -27.846 2.976 5.209 1.00 95.19 533 TRP A N 1
ATOM 4234 C CA . TRP A 1 533 ? -28.187 1.605 5.580 1.00 95.19 533 TRP A CA 1
ATOM 4235 C C . TRP A 1 533 ? -27.645 1.302 6.986 1.00 95.19 533 TRP A C 1
ATOM 4237 O O . TRP A 1 533 ? -26.517 1.677 7.269 1.00 95.19 533 TRP A O 1
ATOM 4247 N N . PRO A 1 534 ? -28.338 0.555 7.853 1.00 94.62 534 PRO A N 1
ATOM 4248 C CA . PRO A 1 534 ? -29.636 -0.072 7.639 1.00 94.62 534 PRO A CA 1
ATOM 4249 C C . PRO A 1 534 ? -30.806 0.895 7.875 1.00 94.62 534 PRO A C 1
ATOM 4251 O O . PRO A 1 534 ? -30.617 1.995 8.389 1.00 94.62 534 PRO A O 1
ATOM 4254 N N . THR A 1 535 ? -32.024 0.479 7.510 1.00 90.62 535 THR A N 1
ATOM 4255 C CA . THR A 1 535 ? -33.225 1.123 8.067 1.00 90.62 535 THR A CA 1
ATOM 4256 C C . THR A 1 535 ? -33.329 0.793 9.554 1.00 90.62 535 THR A C 1
ATOM 4258 O O . THR A 1 535 ? -32.779 -0.213 10.012 1.00 90.62 535 THR A O 1
ATOM 4261 N N . ASP A 1 536 ? -34.045 1.619 10.306 1.00 84.62 536 ASP A N 1
ATOM 4262 C CA . ASP A 1 536 ? -34.200 1.456 11.753 1.00 84.62 536 ASP A CA 1
ATOM 4263 C C . ASP A 1 536 ? -34.865 0.112 12.126 1.00 84.62 536 ASP A C 1
ATOM 4265 O O . ASP A 1 536 ? -34.551 -0.469 13.164 1.00 84.62 536 ASP A O 1
ATOM 4269 N N . GLU A 1 537 ? -35.739 -0.439 11.278 1.00 85.25 537 GLU A N 1
ATOM 4270 C CA . GLU A 1 537 ? -36.338 -1.768 11.468 1.00 85.25 537 GLU A CA 1
ATOM 4271 C C . GLU A 1 537 ? -35.343 -2.891 11.163 1.00 85.25 537 GLU A C 1
ATOM 4273 O O . GLU A 1 537 ? -35.248 -3.869 11.905 1.00 85.25 537 GLU A O 1
ATOM 4278 N N . TYR A 1 538 ? -34.570 -2.752 10.082 1.00 89.69 538 TYR A N 1
ATOM 4279 C CA . TYR A 1 538 ? -33.586 -3.761 9.697 1.00 89.69 538 TYR A CA 1
ATOM 4280 C C . TYR A 1 538 ? -32.411 -3.813 10.682 1.00 89.69 538 TYR A C 1
ATOM 4282 O O . TYR A 1 538 ? -31.870 -4.887 10.939 1.00 89.69 538 TYR A O 1
ATOM 4290 N N . ALA A 1 539 ? -32.055 -2.679 11.293 1.00 88.94 539 ALA A N 1
ATOM 4291 C CA . ALA A 1 539 ? -31.101 -2.627 12.398 1.00 88.94 539 ALA A CA 1
ATOM 4292 C C . ALA A 1 539 ? -31.534 -3.531 13.564 1.00 88.94 539 ALA A C 1
ATOM 4294 O O . ALA A 1 539 ? -30.703 -4.250 14.117 1.00 88.94 539 ALA A O 1
ATOM 4295 N N . GLY A 1 540 ? -32.831 -3.545 13.893 1.00 83.81 540 GLY A N 1
ATOM 4296 C CA . GLY A 1 540 ? -33.397 -4.426 14.916 1.00 83.81 540 GLY A CA 1
ATOM 4297 C C . GLY A 1 540 ? -33.229 -5.911 14.581 1.00 83.81 540 GLY A C 1
ATOM 4298 O O . GLY A 1 540 ? -32.845 -6.691 15.447 1.00 83.81 540 GLY A O 1
ATOM 4299 N N . VAL A 1 541 ? -33.418 -6.293 13.313 1.00 86.81 541 VAL A N 1
ATOM 4300 C CA . VAL A 1 541 ? -33.212 -7.679 12.843 1.00 86.81 541 VAL A CA 1
ATOM 4301 C C . VAL A 1 541 ? -31.737 -8.086 12.916 1.00 86.81 541 VAL A C 1
ATOM 4303 O O . VAL A 1 541 ? -31.408 -9.175 13.383 1.00 86.81 541 VAL A O 1
ATOM 4306 N N . LEU A 1 542 ? -30.823 -7.207 12.489 1.00 89.00 542 LEU A N 1
ATOM 4307 C CA . LEU A 1 542 ? -29.381 -7.455 12.620 1.00 89.00 542 LEU A CA 1
ATOM 4308 C C . LEU A 1 542 ? -28.987 -7.656 14.084 1.00 89.00 542 LEU A C 1
ATOM 4310 O O . LEU A 1 542 ? -28.184 -8.534 14.402 1.00 89.00 542 LEU A O 1
ATOM 4314 N N . LEU A 1 543 ? -29.576 -6.868 14.976 1.00 84.00 543 LEU A N 1
ATOM 4315 C CA . LEU A 1 543 ? -29.332 -6.971 16.401 1.00 84.00 543 LEU A CA 1
ATOM 4316 C C . LEU A 1 543 ? -29.852 -8.289 16.988 1.00 84.00 543 LEU A C 1
ATOM 4318 O O . LEU A 1 543 ? -29.165 -8.912 17.794 1.00 84.00 543 LEU A O 1
ATOM 4322 N N . GLU A 1 544 ? -31.023 -8.749 16.551 1.00 80.75 544 GLU A N 1
ATOM 4323 C CA . GLU A 1 544 ? -31.567 -10.054 16.936 1.00 80.75 544 GLU A CA 1
ATOM 4324 C C . GLU A 1 544 ? -30.651 -11.209 16.490 1.00 80.75 544 GLU A C 1
ATOM 4326 O O . GLU A 1 544 ? -30.390 -12.129 17.262 1.00 80.75 544 GLU A O 1
ATOM 4331 N N . SER A 1 545 ? -30.040 -11.109 15.304 1.00 80.75 545 SER A N 1
ATOM 4332 C CA . SER A 1 545 ? -29.066 -12.110 14.836 1.00 80.75 545 SER A CA 1
ATOM 4333 C C . SER A 1 545 ? -27.772 -12.151 15.664 1.00 80.75 545 SER A C 1
ATOM 4335 O O . SER A 1 545 ? -27.148 -13.202 15.813 1.00 80.75 545 SER A O 1
ATOM 4337 N N . LEU A 1 546 ? -27.358 -11.015 16.237 1.00 82.25 546 LEU A N 1
ATOM 4338 C CA . LEU A 1 546 ? -26.242 -10.961 17.188 1.00 82.25 546 LEU A CA 1
ATOM 4339 C C . LEU A 1 546 ? -26.633 -11.555 18.541 1.00 82.25 546 LEU A C 1
ATOM 4341 O O . LEU A 1 546 ? -25.829 -12.220 19.192 1.00 82.25 546 LEU A O 1
ATOM 4345 N N . CYS A 1 547 ? -27.886 -11.350 18.930 1.00 78.69 547 CYS A N 1
ATOM 4346 C CA . CYS A 1 547 ? -28.465 -11.868 20.154 1.00 78.69 547 CYS A CA 1
ATOM 4347 C C . CYS A 1 547 ? -28.493 -13.397 20.233 1.00 78.69 547 CYS A C 1
ATOM 4349 O O . CYS A 1 547 ? -28.264 -13.958 21.302 1.00 78.69 547 CYS A O 1
ATOM 4351 N N . GLU A 1 548 ? -28.720 -14.075 19.108 1.00 74.12 548 GLU A N 1
ATOM 4352 C CA . GLU A 1 548 ? -28.641 -15.539 19.040 1.00 74.12 548 GLU A CA 1
ATOM 4353 C C . GLU A 1 548 ? -27.223 -16.070 19.298 1.00 74.12 548 GLU A C 1
ATOM 4355 O O . GLU A 1 548 ? -27.062 -17.178 19.813 1.00 74.12 548 GLU A O 1
ATOM 4360 N N . LYS A 1 549 ? -26.188 -15.285 18.965 1.00 70.94 549 LYS A N 1
ATOM 4361 C CA . LYS A 1 549 ? -24.784 -15.652 19.196 1.00 70.94 549 LYS A CA 1
ATOM 4362 C C . LYS A 1 549 ? -24.335 -15.368 20.631 1.00 70.94 549 LYS A C 1
ATOM 4364 O O . LYS A 1 549 ? -23.584 -16.169 21.184 1.00 70.94 549 LYS A O 1
ATOM 4369 N N . ASP A 1 550 ? -24.779 -14.259 21.228 1.00 70.69 550 ASP A N 1
ATOM 4370 C CA . ASP A 1 550 ? -24.428 -13.867 22.599 1.00 70.69 550 ASP A CA 1
ATOM 4371 C C . ASP A 1 550 ? -25.593 -13.164 23.328 1.00 70.69 550 ASP A C 1
ATOM 4373 O O . ASP A 1 550 ? -25.955 -12.017 23.055 1.00 70.69 550 ASP A O 1
ATOM 4377 N N . ASN A 1 551 ? -26.141 -13.847 24.338 1.00 69.31 551 ASN A N 1
ATOM 4378 C CA . ASN A 1 551 ? -27.255 -13.358 25.157 1.00 69.31 551 ASN A CA 1
ATOM 4379 C C . ASN A 1 551 ? -26.914 -12.113 25.999 1.00 69.31 551 ASN A C 1
ATOM 4381 O O . ASN A 1 551 ? -27.824 -11.379 26.402 1.00 69.31 551 ASN A O 1
ATOM 4385 N N . THR A 1 552 ? -25.635 -11.866 26.307 1.00 68.56 552 THR A N 1
ATOM 4386 C CA . THR A 1 552 ? -25.218 -10.726 27.145 1.00 68.56 552 THR A CA 1
ATOM 4387 C C . THR A 1 552 ? -25.391 -9.398 26.414 1.00 68.56 552 THR A C 1
ATOM 4389 O O . THR A 1 552 ? -25.842 -8.409 27.004 1.00 68.56 552 THR A O 1
ATOM 4392 N N . ILE A 1 553 ? -25.153 -9.412 25.100 1.00 68.31 553 ILE A N 1
ATOM 4393 C CA . ILE A 1 553 ? -25.369 -8.291 24.190 1.00 68.31 553 ILE A CA 1
ATOM 4394 C C . ILE A 1 553 ? -26.834 -7.835 24.312 1.00 68.31 553 ILE A C 1
ATOM 4396 O O . ILE A 1 553 ? -27.099 -6.678 24.645 1.00 68.31 553 ILE A O 1
ATOM 4400 N N . CYS A 1 554 ? -27.798 -8.754 24.228 1.00 66.81 554 CYS A N 1
ATOM 4401 C CA . CYS A 1 554 ? -29.238 -8.457 24.277 1.00 66.81 554 CYS A CA 1
ATOM 4402 C C . CYS A 1 554 ? -29.722 -7.739 25.536 1.00 66.81 554 CYS A C 1
ATOM 4404 O O . CYS A 1 554 ? -30.594 -6.869 25.464 1.00 66.81 554 CYS A O 1
ATOM 4406 N N . GLN A 1 555 ? -29.205 -8.127 26.705 1.00 64.44 555 GLN A N 1
ATOM 4407 C CA . GLN A 1 555 ? -29.642 -7.544 27.975 1.00 64.44 555 GLN A CA 1
ATOM 4408 C C . GLN A 1 555 ? -29.213 -6.078 28.086 1.00 64.44 555 GLN A C 1
ATOM 4410 O O . GLN A 1 555 ? -29.973 -5.240 28.579 1.00 64.44 555 GLN A O 1
ATOM 4415 N N . SER A 1 556 ? -28.032 -5.750 27.555 1.00 61.03 556 SER A N 1
ATOM 4416 C CA . SER A 1 556 ? -27.555 -4.369 27.475 1.00 61.03 556 SER A CA 1
ATOM 4417 C C . SER A 1 556 ? -28.387 -3.525 26.499 1.00 61.03 556 SER A C 1
ATOM 4419 O O . SER A 1 556 ? -28.653 -2.355 26.772 1.00 61.03 556 SER A O 1
ATOM 4421 N N . PHE A 1 557 ? -28.889 -4.127 25.415 1.00 62.94 557 PHE A N 1
ATOM 4422 C CA . PHE A 1 557 ? -29.686 -3.434 24.402 1.00 62.94 557 PHE A CA 1
ATOM 4423 C C . PHE A 1 557 ? -31.107 -3.101 24.850 1.00 62.94 557 PHE A C 1
ATOM 4425 O O . PHE A 1 557 ? -31.540 -1.961 24.686 1.00 62.94 557 PHE A O 1
ATOM 4432 N N . LYS A 1 558 ? -31.805 -4.053 25.486 1.00 60.62 558 LYS A N 1
ATOM 4433 C CA . LYS A 1 558 ? -33.165 -3.838 26.016 1.00 60.62 558 LYS A CA 1
ATOM 4434 C C . LYS A 1 558 ? -33.227 -2.769 27.114 1.00 60.62 558 LYS A C 1
ATOM 4436 O O . LYS A 1 558 ? -34.298 -2.230 27.367 1.00 60.62 558 LYS A O 1
ATOM 4441 N N . THR A 1 559 ? -32.102 -2.476 27.769 1.00 55.62 559 THR A N 1
ATOM 4442 C CA . THR A 1 559 ? -32.028 -1.544 28.906 1.00 55.62 559 THR A CA 1
ATOM 4443 C C . THR A 1 559 ? -31.417 -0.181 28.562 1.00 55.62 559 THR A C 1
ATOM 4445 O O . THR A 1 559 ? -31.775 0.799 29.213 1.00 55.62 559 THR A O 1
ATOM 4448 N N . ARG A 1 560 ? -30.523 -0.077 27.561 1.00 55.41 560 ARG A N 1
ATOM 4449 C CA . ARG A 1 560 ? -29.804 1.178 27.232 1.00 55.41 560 ARG A CA 1
ATOM 4450 C C . ARG A 1 560 ? -30.352 1.985 26.061 1.00 55.41 560 ARG A C 1
ATOM 4452 O O . ARG A 1 560 ? -30.134 3.194 26.043 1.00 55.41 560 ARG A O 1
ATOM 4459 N N . PHE A 1 561 ? -31.005 1.367 25.080 1.00 57.94 561 PHE A N 1
ATOM 4460 C CA . PHE A 1 561 ? -31.380 2.062 23.846 1.00 57.94 561 PHE A CA 1
ATOM 4461 C C . PHE A 1 561 ? -32.877 2.358 23.813 1.00 57.94 561 PHE A C 1
ATOM 4463 O O . PHE A 1 561 ? -33.674 1.557 23.338 1.00 57.94 561 PHE A O 1
ATOM 4470 N N . THR A 1 562 ? -33.250 3.535 24.316 1.00 52.47 562 THR A N 1
ATOM 4471 C CA . THR A 1 562 ? -34.601 4.098 24.169 1.00 52.47 562 THR A CA 1
ATOM 4472 C C . THR A 1 562 ? -34.827 4.779 22.813 1.00 52.47 562 THR A C 1
ATOM 4474 O O . THR A 1 562 ? -35.976 5.030 22.464 1.00 52.47 562 THR A O 1
ATOM 4477 N N . ASP A 1 563 ? -33.768 5.054 22.036 1.00 56.03 563 ASP A N 1
ATOM 4478 C CA . ASP A 1 563 ? -33.841 5.689 20.710 1.00 56.03 563 ASP A CA 1
ATOM 4479 C C . ASP A 1 563 ? -33.374 4.741 19.590 1.00 56.03 563 ASP A C 1
ATOM 4481 O O . ASP A 1 563 ? -32.239 4.253 19.593 1.00 56.03 563 ASP A O 1
ATOM 4485 N N . GLN A 1 564 ? -34.254 4.494 18.616 1.00 55.91 564 GLN A N 1
ATOM 4486 C CA . GLN A 1 564 ? -34.050 3.534 17.526 1.00 55.91 564 GLN A CA 1
ATOM 4487 C C . GLN A 1 564 ? -33.005 4.012 16.502 1.00 55.91 564 GLN A C 1
ATOM 4489 O O . GLN A 1 564 ? -32.249 3.198 15.973 1.00 55.91 564 GLN A O 1
ATOM 4494 N N . ARG A 1 565 ? -32.846 5.334 16.320 1.00 57.84 565 ARG A N 1
ATOM 4495 C CA . ARG A 1 565 ? -31.844 5.920 15.401 1.00 57.84 565 ARG A CA 1
ATOM 4496 C C . ARG A 1 565 ? -30.401 5.670 15.834 1.00 57.84 565 ARG A C 1
ATOM 4498 O O . ARG A 1 565 ? -29.481 5.738 15.026 1.00 57.84 565 ARG A O 1
ATOM 4505 N N . SER A 1 566 ? -30.190 5.385 17.118 1.00 68.88 566 SER A N 1
ATOM 4506 C CA . SER A 1 566 ? -28.866 5.078 17.666 1.00 68.88 566 SER A CA 1
ATOM 4507 C C . SER A 1 566 ? -28.432 3.633 17.377 1.00 68.88 566 SER A C 1
ATOM 4509 O O . SER A 1 566 ? -27.257 3.304 17.528 1.00 68.88 566 SER A O 1
ATOM 4511 N N . GLN A 1 567 ? -29.351 2.754 16.952 1.00 77.56 567 GLN A N 1
ATOM 4512 C CA . GLN A 1 567 ? -29.046 1.344 16.688 1.00 77.56 567 GLN A CA 1
ATOM 4513 C C . GLN A 1 567 ? -28.364 1.155 15.333 1.00 77.56 567 GLN A C 1
ATOM 4515 O O . GLN A 1 567 ? -27.348 0.464 15.261 1.00 77.56 567 GLN A O 1
ATOM 4520 N N . SER A 1 568 ? -28.863 1.819 14.285 1.00 86.25 568 SER A N 1
ATOM 4521 C CA . SER A 1 568 ? -28.298 1.758 12.929 1.00 86.25 568 SER A CA 1
ATOM 4522 C C . SER A 1 568 ? -26.847 2.249 12.869 1.00 86.25 568 SER A C 1
ATOM 4524 O O . SER A 1 568 ? -26.046 1.703 12.113 1.00 86.25 568 SER A O 1
ATOM 4526 N N . GLN A 1 569 ? -26.465 3.189 13.741 1.00 88.69 569 GLN A N 1
ATOM 4527 C CA . GLN A 1 569 ? -25.086 3.678 13.881 1.00 88.69 569 GLN A CA 1
ATOM 4528 C C . GLN A 1 569 ? -24.085 2.605 14.320 1.00 88.69 569 GLN A C 1
ATOM 4530 O O . GLN A 1 569 ? -22.885 2.782 14.128 1.00 88.69 569 GLN A O 1
ATOM 4535 N N . ASN A 1 570 ? -24.533 1.491 14.898 1.00 90.12 570 ASN A N 1
ATOM 4536 C CA . ASN A 1 570 ? -23.623 0.410 15.263 1.00 90.12 570 ASN A CA 1
ATOM 4537 C C . ASN A 1 570 ? -23.230 -0.468 14.077 1.00 90.12 570 ASN A C 1
ATOM 4539 O O . ASN A 1 570 ? -22.381 -1.335 14.247 1.00 90.12 570 ASN A O 1
ATOM 4543 N N . PHE A 1 571 ? -23.839 -0.293 12.905 1.00 94.69 571 PHE A N 1
ATOM 4544 C CA . PHE A 1 571 ? -23.619 -1.178 11.772 1.00 94.69 571 PHE A CA 1
ATOM 4545 C C . PHE A 1 571 ? -22.956 -0.456 10.607 1.00 94.69 571 PHE A C 1
ATOM 4547 O O . PHE A 1 571 ? -23.230 0.712 10.329 1.00 94.69 571 PHE A O 1
ATOM 4554 N N . ILE A 1 572 ? -22.109 -1.197 9.899 1.00 96.56 572 ILE A N 1
ATOM 4555 C CA . ILE A 1 572 ? -21.610 -0.837 8.573 1.00 96.56 572 ILE A CA 1
ATOM 4556 C C . ILE A 1 572 ? -21.760 -2.028 7.641 1.00 96.56 572 ILE A C 1
ATOM 4558 O O . ILE A 1 572 ? -21.536 -3.174 8.044 1.00 96.56 572 ILE A O 1
ATOM 4562 N N . LYS A 1 573 ? -22.111 -1.757 6.385 1.00 97.19 573 LYS A N 1
ATOM 4563 C CA . LYS A 1 573 ? -22.056 -2.754 5.317 1.00 97.19 573 LYS A CA 1
ATOM 4564 C C . LYS A 1 573 ? -21.033 -2.331 4.283 1.00 97.19 573 LYS A C 1
ATOM 4566 O O . LYS A 1 573 ? -21.040 -1.196 3.819 1.00 97.19 573 LYS A O 1
ATOM 4571 N N . LEU A 1 574 ? -20.149 -3.247 3.924 1.00 97.44 574 LEU A N 1
ATOM 4572 C CA . LEU A 1 574 ? -19.046 -2.982 3.019 1.00 97.44 574 LEU A CA 1
ATOM 4573 C C . LEU A 1 574 ? -19.042 -4.016 1.901 1.00 97.44 574 LEU A C 1
ATOM 4575 O O . LEU A 1 574 ? -18.947 -5.210 2.168 1.00 97.44 574 LEU A O 1
ATOM 4579 N N . ASN A 1 575 ? -19.116 -3.557 0.654 1.00 97.44 575 ASN A N 1
ATOM 4580 C CA . ASN A 1 575 ? -18.988 -4.410 -0.524 1.00 97.44 575 ASN A CA 1
ATOM 4581 C C . ASN A 1 575 ? -17.738 -3.993 -1.301 1.00 97.44 575 ASN A C 1
ATOM 4583 O O . ASN A 1 575 ? -17.685 -2.874 -1.799 1.00 97.44 575 ASN A O 1
ATOM 4587 N N . ILE A 1 576 ? -16.749 -4.870 -1.433 1.00 97.88 576 ILE A N 1
ATOM 4588 C CA . ILE A 1 576 ? -15.511 -4.617 -2.181 1.00 97.88 576 ILE A CA 1
ATOM 4589 C C . ILE A 1 576 ? -15.472 -5.567 -3.370 1.00 97.88 576 ILE A C 1
ATOM 4591 O O . ILE A 1 576 ? -15.553 -6.781 -3.193 1.00 97.88 576 ILE A O 1
ATOM 4595 N N . TYR A 1 577 ? -15.341 -5.041 -4.583 1.00 97.00 577 TYR A N 1
ATOM 4596 C CA . TYR A 1 577 ? -15.394 -5.854 -5.798 1.00 97.00 577 TYR A CA 1
ATOM 4597 C C . TYR A 1 577 ? -14.642 -5.208 -6.955 1.00 97.00 577 TYR A C 1
ATOM 4599 O O . TYR A 1 577 ? -14.510 -3.989 -7.017 1.00 97.00 577 TYR A O 1
ATOM 4607 N N . TYR A 1 578 ? -14.194 -6.020 -7.912 1.00 97.00 578 TYR A N 1
ATOM 4608 C CA . TYR A 1 578 ? -13.636 -5.502 -9.157 1.00 97.00 578 TYR A CA 1
ATOM 4609 C C . TYR A 1 578 ? -14.728 -4.873 -10.021 1.00 97.00 578 TYR A C 1
ATOM 4611 O O . TYR A 1 578 ? -15.722 -5.536 -10.328 1.00 97.00 578 TYR A O 1
ATOM 4619 N N . ALA A 1 579 ? -14.538 -3.607 -10.405 1.00 94.88 579 ALA A N 1
ATOM 4620 C CA . ALA A 1 579 ? -15.440 -2.907 -11.322 1.00 94.88 579 ALA A CA 1
ATOM 4621 C C . ALA A 1 579 ? -15.510 -3.639 -12.666 1.00 94.88 579 ALA A C 1
ATOM 4623 O O . ALA A 1 579 ? -16.587 -3.899 -13.190 1.00 94.88 579 ALA A O 1
ATOM 4624 N N . ASP A 1 580 ? -14.335 -4.031 -13.146 1.00 91.81 580 ASP A N 1
ATOM 4625 C CA . ASP A 1 580 ? -14.081 -4.706 -14.402 1.00 91.81 580 ASP A CA 1
ATOM 4626 C C . ASP A 1 580 ? -12.932 -5.708 -14.168 1.00 91.81 580 ASP A C 1
ATOM 4628 O O . ASP A 1 580 ? -12.114 -5.515 -13.265 1.00 91.81 580 ASP A O 1
ATOM 4632 N N . LEU A 1 581 ? -12.861 -6.787 -14.954 1.00 89.12 581 LEU A N 1
ATOM 4633 C CA . LEU A 1 581 ? -11.735 -7.742 -14.911 1.00 89.12 581 LEU A CA 1
ATOM 4634 C C . LEU A 1 581 ? -10.606 -7.390 -15.882 1.00 89.12 581 LEU A C 1
ATOM 4636 O O . LEU A 1 581 ? -9.641 -8.146 -16.010 1.00 89.12 581 LEU A O 1
ATOM 4640 N N . ASN A 1 582 ? -10.721 -6.258 -16.576 1.00 89.81 582 ASN A N 1
ATOM 4641 C CA . ASN A 1 582 ? -9.568 -5.701 -17.249 1.00 89.81 582 ASN A CA 1
ATOM 4642 C C . ASN A 1 582 ? -8.658 -5.038 -16.212 1.00 89.81 582 ASN A C 1
ATOM 4644 O O . ASN A 1 582 ? -9.108 -4.419 -15.248 1.00 89.81 582 ASN A O 1
ATOM 4648 N N . PHE A 1 583 ? -7.360 -5.198 -16.396 1.00 91.94 583 PHE A N 1
ATOM 4649 C CA . PHE A 1 583 ? -6.372 -4.556 -15.549 1.00 91.94 583 PHE A CA 1
ATOM 4650 C C . PHE A 1 583 ? -5.316 -3.897 -16.418 1.00 91.94 583 PHE A C 1
ATOM 4652 O O . PHE A 1 583 ? -5.035 -4.335 -17.535 1.00 91.94 583 PHE A O 1
ATOM 4659 N N . GLU A 1 584 ? -4.785 -2.792 -15.922 1.00 94.25 584 GLU A N 1
ATOM 4660 C CA . GLU A 1 584 ? -3.859 -1.957 -16.673 1.00 94.25 584 GLU A CA 1
ATOM 4661 C C . GLU A 1 584 ? -2.429 -2.395 -16.379 1.00 94.25 584 GLU A C 1
ATOM 4663 O O . GLU A 1 584 ? -2.025 -2.481 -15.222 1.00 94.25 584 GLU A O 1
ATOM 4668 N N . TYR A 1 585 ? -1.658 -2.658 -17.426 1.00 95.56 585 TYR A N 1
ATOM 4669 C CA . TYR A 1 585 ? -0.214 -2.808 -17.359 1.00 95.56 585 TYR A CA 1
ATOM 4670 C C . TYR A 1 585 ? 0.430 -1.488 -17.757 1.00 95.56 585 TYR A C 1
ATOM 4672 O O . TYR A 1 585 ? 0.249 -1.031 -18.887 1.00 95.56 585 TYR A O 1
ATOM 4680 N N . ILE A 1 586 ? 1.191 -0.900 -16.842 1.00 96.75 586 ILE A N 1
ATOM 4681 C CA . ILE A 1 586 ? 2.018 0.281 -17.074 1.00 96.75 586 ILE A CA 1
ATOM 4682 C C . ILE A 1 586 ? 3.470 -0.190 -17.044 1.00 96.75 586 ILE A C 1
ATOM 4684 O O . ILE A 1 586 ? 4.035 -0.403 -15.973 1.00 96.75 586 ILE A O 1
ATOM 4688 N N . GLU A 1 587 ? 4.059 -0.394 -18.217 1.00 96.62 587 GLU A N 1
ATOM 4689 C CA . GLU A 1 587 ? 5.413 -0.931 -18.367 1.00 96.62 587 GLU A CA 1
ATOM 4690 C C . GLU A 1 587 ? 6.361 0.150 -18.892 1.00 96.62 587 GLU A C 1
ATOM 4692 O O . GLU A 1 587 ? 6.117 0.768 -19.930 1.00 96.62 587 GLU A O 1
ATOM 4697 N N . GLU A 1 588 ? 7.455 0.394 -18.177 1.00 96.56 588 GLU A N 1
ATOM 4698 C CA . GLU A 1 588 ? 8.570 1.183 -18.690 1.00 96.56 588 GLU A CA 1
ATOM 4699 C C . GLU A 1 588 ? 9.431 0.312 -19.614 1.00 96.56 588 GLU A C 1
ATOM 4701 O O . GLU A 1 588 ? 9.906 -0.749 -19.224 1.00 96.56 588 GLU A O 1
ATOM 4706 N N . THR A 1 589 ? 9.657 0.773 -20.841 1.00 95.19 589 THR A N 1
ATOM 4707 C CA . THR A 1 589 ? 10.514 0.108 -21.835 1.00 95.19 589 THR A CA 1
ATOM 4708 C C . THR A 1 589 ? 11.555 1.097 -22.365 1.00 95.19 589 THR A C 1
ATOM 4710 O O . THR A 1 589 ? 11.300 2.308 -22.360 1.00 95.19 589 THR A O 1
ATOM 4713 N N . PRO A 1 590 ? 12.744 0.639 -22.796 1.00 95.00 590 PRO A N 1
ATOM 4714 C CA . PRO A 1 590 ? 13.710 1.514 -23.453 1.00 95.00 590 PRO A CA 1
ATOM 4715 C C . PRO A 1 590 ? 13.069 2.196 -24.665 1.00 95.00 590 PRO A C 1
ATOM 4717 O O . PRO A 1 590 ? 12.393 1.547 -25.458 1.00 95.00 590 PRO A O 1
ATOM 4720 N N . GLN A 1 591 ? 13.269 3.506 -24.819 1.00 94.88 591 GLN A N 1
ATOM 4721 C CA . GLN A 1 591 ? 12.751 4.223 -25.990 1.00 94.88 591 GLN A CA 1
ATOM 4722 C C . GLN A 1 591 ? 13.517 3.835 -27.261 1.00 94.88 591 GLN A C 1
ATOM 4724 O O . GLN A 1 591 ? 12.957 3.852 -28.353 1.00 94.88 591 GLN A O 1
ATOM 4729 N N . ILE A 1 592 ? 14.803 3.511 -27.114 1.00 93.19 592 ILE A N 1
ATOM 4730 C CA . ILE A 1 592 ? 15.657 3.026 -28.194 1.00 93.19 592 ILE A CA 1
ATOM 4731 C C . ILE A 1 592 ? 16.143 1.642 -27.788 1.00 93.19 592 ILE A C 1
ATOM 4733 O O . ILE A 1 592 ? 17.006 1.507 -26.919 1.00 93.19 592 ILE A O 1
ATOM 4737 N N . GLU A 1 593 ? 15.591 0.609 -28.414 1.00 92.38 593 GLU A N 1
ATOM 4738 C CA . GLU A 1 593 ? 16.095 -0.746 -28.234 1.00 92.38 593 GLU A CA 1
ATOM 4739 C C . GLU A 1 593 ? 17.450 -0.915 -28.935 1.00 92.38 593 GLU A C 1
ATOM 4741 O O . GLU A 1 593 ? 17.790 -0.204 -29.884 1.00 92.38 593 GLU A O 1
ATOM 4746 N N . ALA A 1 594 ? 18.241 -1.900 -28.503 1.00 91.81 594 ALA A N 1
ATOM 4747 C CA . ALA A 1 594 ? 19.540 -2.178 -29.118 1.00 91.81 594 ALA A CA 1
ATOM 4748 C C . ALA A 1 594 ? 19.424 -2.483 -30.628 1.00 91.81 594 ALA A C 1
ATOM 4750 O O . ALA A 1 594 ? 20.318 -2.137 -31.402 1.00 91.81 594 ALA A O 1
ATOM 4751 N N . GLY A 1 595 ? 18.309 -3.094 -31.051 1.00 92.81 595 GLY A N 1
ATOM 4752 C CA . GLY A 1 595 ? 17.999 -3.331 -32.462 1.00 92.81 595 GLY A CA 1
ATOM 4753 C C . GLY A 1 595 ? 17.804 -2.032 -33.245 1.00 92.81 595 GLY A C 1
ATOM 4754 O O . GLY A 1 595 ? 18.459 -1.835 -34.269 1.00 92.81 595 GLY A O 1
ATOM 4755 N N . ASP A 1 596 ? 16.979 -1.119 -32.730 1.00 92.62 596 ASP A N 1
ATOM 4756 C CA . ASP A 1 596 ? 16.722 0.188 -33.349 1.00 92.62 596 ASP A CA 1
ATOM 4757 C C . ASP A 1 596 ? 17.984 1.048 -33.402 1.00 92.62 596 ASP A C 1
ATOM 4759 O O . ASP A 1 596 ? 18.257 1.719 -34.397 1.00 92.62 596 ASP A O 1
ATOM 4763 N N . PHE A 1 597 ? 18.806 0.994 -32.354 1.00 94.31 597 PHE A N 1
ATOM 4764 C CA . PHE A 1 597 ? 20.093 1.676 -32.314 1.00 94.31 597 PHE A CA 1
ATOM 4765 C C . PHE A 1 597 ? 21.026 1.217 -33.445 1.00 94.31 597 PHE A C 1
ATOM 4767 O O . PHE A 1 597 ? 21.565 2.047 -34.185 1.00 94.31 597 PHE A O 1
ATOM 4774 N N . LEU A 1 598 ? 21.181 -0.099 -33.629 1.00 92.88 598 LEU A N 1
ATOM 4775 C CA . LEU A 1 598 ? 21.993 -0.666 -34.710 1.00 92.88 598 LEU A CA 1
ATOM 4776 C C . LEU A 1 598 ? 21.411 -0.346 -36.092 1.00 92.88 598 LEU A C 1
ATOM 4778 O O . LEU A 1 598 ? 22.165 -0.018 -37.013 1.00 92.88 598 LEU A O 1
ATOM 4782 N N . ALA A 1 599 ? 20.084 -0.388 -36.232 1.00 93.81 599 ALA A N 1
ATOM 4783 C CA . ALA A 1 599 ? 19.398 -0.020 -37.464 1.00 93.81 599 ALA A CA 1
ATOM 4784 C C . ALA A 1 599 ? 19.627 1.458 -37.825 1.00 93.81 599 ALA A C 1
ATOM 4786 O O . ALA A 1 599 ? 19.941 1.765 -38.975 1.00 93.81 599 ALA A O 1
ATOM 4787 N N . ASN A 1 600 ? 19.565 2.366 -36.847 1.00 94.56 600 ASN A N 1
ATOM 4788 C CA . ASN A 1 600 ? 19.812 3.796 -37.040 1.00 94.56 600 ASN A CA 1
ATOM 4789 C C . ASN A 1 600 ? 21.271 4.089 -37.425 1.00 94.56 600 ASN A C 1
ATOM 4791 O O . ASN A 1 600 ? 21.515 4.878 -38.341 1.00 94.56 600 ASN A O 1
ATOM 4795 N N . ILE A 1 601 ? 22.247 3.423 -36.793 1.00 94.00 601 ILE A N 1
ATOM 4796 C CA . ILE A 1 601 ? 23.665 3.525 -37.182 1.00 94.00 601 ILE A CA 1
ATOM 4797 C C . ILE A 1 601 ? 23.856 3.070 -38.631 1.00 94.00 601 ILE A C 1
ATOM 4799 O O . ILE A 1 601 ? 24.453 3.792 -39.434 1.00 94.00 601 ILE A O 1
ATOM 4803 N N . GLY A 1 602 ? 23.330 1.890 -38.975 1.00 91.69 602 GLY A N 1
ATOM 4804 C CA . GLY A 1 602 ? 23.410 1.345 -40.329 1.00 91.69 602 GLY A CA 1
ATOM 4805 C C . GLY A 1 602 ? 22.746 2.258 -41.360 1.00 91.69 602 GLY A C 1
ATOM 4806 O O . GLY A 1 602 ? 23.321 2.511 -42.417 1.00 91.69 602 GLY A O 1
ATOM 4807 N N . GLY A 1 603 ? 21.582 2.818 -41.026 1.00 92.50 603 GLY A N 1
ATOM 4808 C CA . GLY A 1 603 ? 20.858 3.772 -41.861 1.00 92.50 603 GLY A CA 1
ATOM 4809 C C . GLY A 1 603 ? 21.651 5.050 -42.132 1.00 92.50 603 GLY A C 1
ATOM 4810 O O . GLY A 1 603 ? 21.751 5.468 -43.281 1.00 92.50 603 GLY A O 1
ATOM 4811 N N . VAL A 1 604 ? 22.275 5.648 -41.111 1.00 93.75 604 VAL A N 1
ATOM 4812 C CA . VAL A 1 604 ? 23.083 6.874 -41.260 1.00 93.75 604 VAL A CA 1
ATOM 4813 C C . VAL A 1 604 ? 24.360 6.622 -42.065 1.00 93.75 604 VAL A C 1
ATOM 4815 O O . VAL A 1 604 ? 24.687 7.408 -42.957 1.00 93.75 604 VAL A O 1
ATOM 4818 N N . ILE A 1 605 ? 25.065 5.521 -41.795 1.00 91.06 605 ILE A N 1
ATOM 4819 C CA . ILE A 1 605 ? 26.275 5.133 -42.538 1.00 91.06 605 ILE A CA 1
ATOM 4820 C C . ILE A 1 605 ? 25.941 4.850 -44.014 1.00 91.06 605 ILE A C 1
ATOM 4822 O O . ILE A 1 605 ? 26.641 5.319 -44.919 1.00 91.06 605 ILE A O 1
ATOM 4826 N N . GLY A 1 606 ? 24.840 4.135 -44.258 1.00 90.62 606 GLY A N 1
ATOM 4827 C CA . GLY A 1 606 ? 24.338 3.842 -45.596 1.00 90.62 606 GLY A CA 1
ATOM 4828 C C . GLY A 1 606 ? 23.861 5.088 -46.345 1.00 90.62 606 GLY A C 1
ATOM 4829 O O . GLY A 1 606 ? 24.166 5.232 -47.524 1.00 90.62 606 GLY A O 1
ATOM 4830 N N . LEU A 1 607 ? 23.176 6.019 -45.675 1.00 90.88 607 LEU A N 1
ATOM 4831 C CA . LEU A 1 607 ? 22.640 7.238 -46.290 1.00 90.88 607 LEU A CA 1
ATOM 4832 C C . LEU A 1 607 ? 23.738 8.209 -46.747 1.00 90.88 607 LEU A C 1
ATOM 4834 O O . LEU A 1 607 ? 23.665 8.726 -47.858 1.00 90.88 607 LEU A O 1
ATOM 4838 N N . TRP A 1 608 ? 24.735 8.484 -45.900 1.00 90.81 608 TRP A N 1
ATOM 4839 C CA . TRP A 1 608 ? 25.730 9.525 -46.189 1.00 90.81 608 TRP A CA 1
ATOM 4840 C C . TRP A 1 608 ? 26.896 9.040 -47.048 1.00 90.81 608 TRP A C 1
ATOM 4842 O O . TRP A 1 608 ? 27.400 9.794 -47.878 1.00 90.81 608 TRP A O 1
ATOM 4852 N N . ILE A 1 609 ? 27.360 7.806 -46.835 1.00 87.50 609 ILE A N 1
ATOM 4853 C CA . ILE A 1 609 ? 28.568 7.288 -47.493 1.00 87.50 609 ILE A CA 1
ATOM 4854 C C . ILE A 1 609 ? 28.235 6.151 -48.475 1.00 87.50 609 ILE A C 1
ATOM 4856 O O . ILE A 1 609 ? 29.025 5.864 -49.378 1.00 87.50 609 ILE A O 1
ATOM 4860 N N . GLY A 1 610 ? 27.056 5.528 -48.361 1.00 84.00 610 GLY A N 1
ATOM 4861 C CA . GLY A 1 610 ? 26.688 4.362 -49.170 1.00 84.00 610 GLY A CA 1
ATOM 4862 C C . GLY A 1 610 ? 27.350 3.068 -48.701 1.00 84.00 610 GLY A C 1
ATOM 4863 O O . GLY A 1 610 ? 27.380 2.092 -49.448 1.00 84.00 610 GLY A O 1
ATOM 4864 N N . LEU A 1 611 ? 27.908 3.049 -47.484 1.00 82.94 611 LEU A N 1
ATOM 4865 C CA . LEU A 1 611 ? 28.523 1.852 -46.920 1.00 82.94 611 LEU A CA 1
ATOM 4866 C C . LEU A 1 611 ? 27.434 0.897 -46.429 1.00 82.94 611 LEU A C 1
ATOM 4868 O O . LEU A 1 611 ? 26.606 1.234 -45.586 1.00 82.94 611 LEU A O 1
ATOM 4872 N N . SER A 1 612 ? 27.466 -0.316 -46.962 1.00 81.25 612 SER A N 1
ATOM 4873 C CA . SER A 1 612 ? 26.639 -1.442 -46.546 1.00 81.25 612 SER A CA 1
ATOM 4874 C C . SER A 1 612 ? 27.412 -2.368 -45.599 1.00 81.25 612 SER A C 1
ATOM 4876 O O . SER A 1 612 ? 28.622 -2.229 -45.409 1.00 81.25 612 SER A O 1
ATOM 4878 N N . VAL A 1 613 ? 26.739 -3.380 -45.050 1.00 77.38 613 VAL A N 1
ATOM 4879 C CA . VAL A 1 613 ? 27.398 -4.438 -44.262 1.00 77.38 613 VAL A CA 1
ATOM 4880 C C . VAL A 1 613 ? 28.472 -5.170 -45.083 1.00 77.38 613 VAL A C 1
ATOM 4882 O O . VAL A 1 613 ? 29.526 -5.504 -44.553 1.00 77.38 613 VAL A O 1
ATOM 4885 N N . LEU A 1 614 ? 28.265 -5.354 -46.390 1.00 77.50 614 LEU A N 1
ATOM 4886 C CA . LEU A 1 614 ? 29.270 -5.962 -47.272 1.00 77.50 614 LEU A CA 1
ATOM 4887 C C . LEU A 1 614 ? 30.489 -5.048 -47.455 1.00 77.50 614 LEU A C 1
ATOM 4889 O O . LEU A 1 614 ? 31.626 -5.514 -47.481 1.00 77.50 614 LEU A O 1
ATOM 4893 N N . SER A 1 615 ? 30.262 -3.737 -47.483 1.00 78.50 615 SER A N 1
ATOM 4894 C CA . SER A 1 615 ? 31.315 -2.720 -47.523 1.00 78.50 615 SER A CA 1
ATOM 4895 C C . SER A 1 615 ? 32.185 -2.737 -46.263 1.00 78.50 615 SER A C 1
ATOM 4897 O O . SER A 1 615 ? 33.381 -2.465 -46.332 1.00 78.50 615 SER A O 1
ATOM 4899 N N . LEU A 1 616 ? 31.617 -3.093 -45.104 1.00 75.31 616 LEU A N 1
ATOM 4900 C CA . LEU A 1 616 ? 32.388 -3.275 -43.872 1.00 75.31 616 LEU A CA 1
ATOM 4901 C C . LEU A 1 616 ? 33.385 -4.434 -44.007 1.00 75.31 616 LEU A C 1
ATOM 4903 O O . LEU A 1 616 ? 34.530 -4.302 -43.578 1.00 75.31 616 LEU A O 1
ATOM 4907 N N . CYS A 1 617 ? 32.997 -5.537 -44.654 1.00 81.25 617 CYS A N 1
ATOM 4908 C CA . CYS A 1 617 ? 33.918 -6.635 -44.954 1.00 81.25 617 CYS A CA 1
ATOM 4909 C C . CYS A 1 617 ? 35.064 -6.185 -45.878 1.00 81.25 617 CYS A C 1
ATOM 4911 O O . CYS A 1 617 ? 36.209 -6.568 -45.644 1.00 81.25 617 CYS A O 1
ATOM 4913 N N . GLU A 1 618 ? 34.797 -5.322 -46.867 1.00 81.75 618 GLU A N 1
ATOM 4914 C CA . GLU A 1 618 ? 35.833 -4.737 -47.740 1.00 81.75 618 GLU A CA 1
ATOM 4915 C C . GLU A 1 618 ? 36.824 -3.861 -46.954 1.00 81.75 618 GLU A C 1
ATOM 4917 O O . GLU A 1 618 ? 38.035 -3.910 -47.187 1.00 81.75 618 GLU A O 1
ATOM 4922 N N . VAL A 1 619 ? 36.328 -3.079 -45.988 1.00 78.38 619 VAL A N 1
ATOM 4923 C CA . VAL A 1 619 ? 37.162 -2.257 -45.096 1.00 78.38 619 VAL A CA 1
ATOM 4924 C C . VAL A 1 619 ? 37.997 -3.132 -44.160 1.00 78.38 619 VAL A C 1
ATOM 4926 O O . VAL A 1 619 ? 39.194 -2.891 -44.011 1.00 78.38 619 VAL A O 1
ATOM 4929 N N . LEU A 1 620 ? 37.410 -4.169 -43.557 1.00 82.94 620 LEU A N 1
ATOM 4930 C CA . LEU A 1 620 ? 38.134 -5.112 -42.697 1.00 82.94 620 LEU A CA 1
ATOM 4931 C C . LEU A 1 620 ? 39.211 -5.875 -43.474 1.00 82.94 620 LEU A C 1
ATOM 4933 O O . LEU A 1 620 ? 40.322 -6.045 -42.969 1.00 82.94 620 LEU A O 1
ATOM 4937 N N . GLN A 1 621 ? 38.925 -6.262 -44.720 1.00 84.56 621 GLN A N 1
ATOM 4938 C CA . GLN A 1 621 ? 39.919 -6.840 -45.618 1.00 84.56 621 GLN A CA 1
ATOM 4939 C C . GLN A 1 621 ? 41.081 -5.867 -45.857 1.00 84.56 621 GLN A C 1
ATOM 4941 O O . GLN A 1 621 ? 42.239 -6.269 -45.754 1.00 84.56 621 GLN A O 1
ATOM 4946 N N . LEU A 1 622 ? 40.805 -4.584 -46.120 1.00 81.44 622 LEU A N 1
ATOM 4947 C CA . LEU A 1 622 ? 41.855 -3.573 -46.268 1.00 81.44 622 LEU A CA 1
ATOM 4948 C C . LEU A 1 622 ? 42.689 -3.428 -44.987 1.00 81.44 622 LEU A C 1
ATOM 4950 O O . LEU A 1 622 ? 43.912 -3.358 -45.068 1.00 81.44 622 LEU A O 1
ATOM 4954 N N . VAL A 1 623 ? 42.056 -3.389 -43.812 1.00 83.88 623 VAL A N 1
ATOM 4955 C CA . VAL A 1 623 ? 42.762 -3.294 -42.523 1.00 83.88 623 VAL A CA 1
ATOM 4956 C C . VAL A 1 623 ? 43.663 -4.512 -42.307 1.00 83.88 623 VAL A C 1
ATOM 4958 O O . VAL A 1 623 ? 44.811 -4.342 -41.902 1.00 83.88 623 VAL A O 1
ATOM 4961 N N . ALA A 1 624 ? 43.201 -5.720 -42.638 1.00 84.75 624 ALA A N 1
ATOM 4962 C CA . ALA A 1 624 ? 44.014 -6.932 -42.577 1.00 84.75 624 ALA A CA 1
ATOM 4963 C C . ALA A 1 624 ? 45.190 -6.901 -43.576 1.00 84.75 624 ALA A C 1
ATOM 4965 O O . ALA A 1 624 ? 46.324 -7.216 -43.205 1.00 84.75 624 ALA A O 1
ATOM 4966 N N . GLU A 1 625 ? 44.965 -6.456 -44.819 1.00 83.56 625 GLU A N 1
ATOM 4967 C CA . GLU A 1 625 ? 46.025 -6.259 -45.824 1.00 83.56 625 GLU A CA 1
ATOM 4968 C C . GLU A 1 625 ? 47.045 -5.185 -45.376 1.00 83.56 625 GLU A C 1
ATOM 4970 O O . GLU A 1 625 ? 48.249 -5.326 -45.595 1.00 83.56 625 GLU A O 1
ATOM 4975 N N . LEU A 1 626 ? 46.601 -4.127 -44.689 1.00 82.69 626 LEU A N 1
ATOM 4976 C CA . LEU A 1 626 ? 47.475 -3.097 -44.119 1.00 82.69 626 LEU A CA 1
ATOM 4977 C C . LEU A 1 626 ? 48.255 -3.604 -42.902 1.00 82.69 626 LEU A C 1
ATOM 4979 O O . LEU A 1 626 ? 49.438 -3.297 -42.766 1.00 82.69 626 LEU A O 1
ATOM 4983 N N . PHE A 1 627 ? 47.623 -4.382 -42.026 1.00 83.62 627 PHE A N 1
ATOM 4984 C CA . PHE A 1 627 ? 48.261 -4.954 -40.844 1.00 83.62 627 PHE A CA 1
ATOM 4985 C C . PHE A 1 627 ? 49.351 -5.957 -41.236 1.00 83.62 627 PHE A C 1
ATOM 4987 O O . PHE A 1 627 ? 50.480 -5.868 -40.753 1.00 83.62 627 PHE A O 1
ATOM 4994 N N . THR A 1 628 ? 49.056 -6.840 -42.192 1.00 83.44 628 THR A N 1
ATOM 4995 C CA . THR A 1 628 ? 50.036 -7.771 -42.775 1.00 83.44 628 THR A CA 1
ATOM 4996 C C . THR A 1 628 ? 51.176 -7.033 -43.483 1.00 83.44 628 THR A C 1
ATOM 4998 O O . THR A 1 628 ? 52.342 -7.360 -43.255 1.00 83.44 628 THR A O 1
ATOM 5001 N N . TYR A 1 629 ? 50.888 -5.970 -44.244 1.00 82.06 629 TYR A N 1
ATOM 5002 C CA . TYR A 1 629 ? 51.916 -5.096 -44.824 1.00 82.06 629 TYR A CA 1
ATOM 5003 C C . TYR A 1 629 ? 52.802 -4.422 -43.755 1.00 82.06 629 TYR A C 1
ATOM 5005 O O . TYR A 1 629 ? 54.027 -4.364 -43.899 1.00 82.06 629 TYR A O 1
ATOM 5013 N N . CYS A 1 630 ? 52.215 -3.929 -42.661 1.00 80.94 630 CYS A N 1
ATOM 5014 C CA . CYS A 1 630 ? 52.948 -3.323 -41.548 1.00 80.94 630 CYS A CA 1
ATOM 5015 C C . CYS A 1 630 ? 53.857 -4.337 -40.837 1.00 80.94 630 CYS A C 1
ATOM 5017 O O . CYS A 1 630 ? 55.018 -4.019 -40.573 1.00 80.94 630 CYS A O 1
ATOM 5019 N N . ILE A 1 631 ? 53.372 -5.559 -40.591 1.00 82.75 631 ILE A N 1
ATOM 5020 C CA . ILE A 1 631 ? 54.168 -6.662 -40.027 1.00 82.75 631 ILE A CA 1
ATOM 5021 C C . ILE A 1 631 ? 55.321 -7.038 -40.966 1.00 82.75 631 ILE A C 1
ATOM 5023 O O . ILE A 1 631 ? 56.464 -7.165 -40.517 1.00 82.75 631 ILE A O 1
ATOM 5027 N N . TYR A 1 632 ? 55.065 -7.149 -42.271 1.00 79.38 632 TYR A N 1
ATOM 5028 C CA . TYR A 1 632 ? 56.090 -7.422 -43.284 1.00 79.38 632 TYR A CA 1
ATOM 5029 C C . TYR A 1 632 ? 57.187 -6.344 -43.295 1.00 79.38 632 TYR A C 1
ATOM 5031 O O . TYR A 1 632 ? 58.384 -6.632 -43.289 1.00 79.38 632 TYR A O 1
ATOM 5039 N N . LYS A 1 633 ? 56.800 -5.067 -43.227 1.00 76.25 633 LYS A N 1
ATOM 5040 C CA . LYS A 1 633 ? 57.749 -3.946 -43.213 1.00 76.25 633 LYS A CA 1
ATOM 5041 C C . LYS A 1 633 ? 58.528 -3.837 -41.895 1.00 76.25 633 LYS A C 1
ATOM 5043 O O . LYS A 1 633 ? 59.695 -3.443 -41.915 1.00 76.25 633 LYS A O 1
ATOM 5048 N N . ALA A 1 634 ? 57.909 -4.173 -40.761 1.00 76.62 634 ALA A N 1
ATOM 5049 C CA . ALA A 1 634 ? 58.560 -4.191 -39.450 1.00 76.62 634 ALA A CA 1
ATOM 5050 C C . ALA A 1 634 ? 59.587 -5.333 -39.336 1.00 76.62 634 ALA A C 1
ATOM 5052 O O . ALA A 1 634 ? 60.712 -5.100 -38.894 1.00 76.62 634 ALA A O 1
ATOM 5053 N N . SER A 1 635 ? 59.243 -6.532 -39.815 1.00 70.38 635 SER A N 1
ATOM 5054 C CA . SER A 1 635 ? 60.137 -7.701 -39.845 1.00 70.38 635 SER A CA 1
ATOM 5055 C C . SER A 1 635 ? 61.330 -7.526 -40.800 1.00 70.38 635 SER A C 1
ATOM 5057 O O . SER A 1 635 ? 62.439 -7.964 -40.489 1.00 70.38 635 SER A O 1
ATOM 5059 N N . HIS A 1 636 ? 61.175 -6.787 -41.906 1.00 61.97 636 HIS A N 1
ATOM 5060 C CA . HIS A 1 636 ? 62.271 -6.488 -42.841 1.00 61.97 636 HIS A CA 1
ATOM 5061 C C . HIS A 1 636 ? 63.203 -5.329 -42.438 1.00 61.97 636 HIS A C 1
ATOM 5063 O O . HIS A 1 636 ? 64.230 -5.121 -43.089 1.00 61.97 636 HIS A O 1
ATOM 5069 N N . LYS A 1 637 ? 62.914 -4.588 -41.358 1.00 52.66 637 LYS A N 1
ATOM 5070 C CA . LYS A 1 637 ? 63.781 -3.493 -40.873 1.00 52.66 637 LYS A CA 1
ATOM 5071 C C . LYS A 1 637 ? 64.972 -3.985 -40.024 1.00 52.66 637 LYS A C 1
ATOM 5073 O O . LYS A 1 637 ? 65.853 -3.188 -39.716 1.00 52.66 637 LYS A O 1
ATOM 5078 N N . VAL A 1 638 ? 65.024 -5.278 -39.673 1.00 50.44 638 VAL A N 1
ATOM 5079 C CA . VAL A 1 638 ? 65.958 -5.854 -38.675 1.00 50.44 638 VAL A CA 1
ATOM 5080 C C . VAL A 1 638 ? 67.164 -6.611 -39.276 1.00 50.44 638 VAL A C 1
ATOM 5082 O O . VAL A 1 638 ? 67.998 -7.114 -38.534 1.00 50.44 638 VAL A O 1
ATOM 5085 N N . ARG A 1 639 ? 67.372 -6.664 -40.602 1.00 40.59 639 ARG A N 1
ATOM 5086 C CA . ARG A 1 639 ? 68.606 -7.278 -41.159 1.00 40.59 639 ARG A CA 1
ATOM 5087 C C . ARG A 1 639 ? 69.731 -6.242 -41.358 1.00 40.59 639 ARG A C 1
ATOM 5089 O O . ARG A 1 639 ? 69.612 -5.416 -42.267 1.00 40.59 639 ARG A O 1
ATOM 5096 N N . PRO A 1 640 ? 70.847 -6.269 -40.593 1.00 39.16 640 PRO A N 1
ATOM 5097 C CA . PRO A 1 640 ? 72.017 -5.458 -40.912 1.00 39.16 640 PRO A CA 1
ATOM 5098 C C . PRO A 1 640 ? 72.738 -6.032 -42.145 1.00 39.16 640 PRO A C 1
ATOM 5100 O O . PRO A 1 640 ? 72.866 -7.244 -42.312 1.00 39.16 640 PRO A O 1
ATOM 5103 N N . LYS A 1 641 ? 73.209 -5.147 -43.031 1.00 40.66 641 LYS A N 1
ATOM 5104 C CA . LYS A 1 641 ? 73.982 -5.488 -44.237 1.00 40.66 641 LYS A CA 1
ATOM 5105 C C . LYS A 1 641 ? 75.325 -6.129 -43.856 1.00 40.66 641 LYS A C 1
ATOM 5107 O O . LYS A 1 641 ? 76.205 -5.427 -43.364 1.00 40.66 641 LYS A O 1
ATOM 5112 N N . GLN A 1 642 ? 75.533 -7.408 -44.168 1.00 39.56 642 GLN A N 1
ATOM 5113 C CA . GLN A 1 642 ? 76.880 -7.988 -44.200 1.00 39.56 642 GLN A CA 1
ATOM 5114 C C . GLN A 1 642 ? 77.579 -7.642 -45.524 1.00 39.56 642 GLN A C 1
ATOM 5116 O O . GLN A 1 642 ? 77.066 -7.889 -46.616 1.00 39.56 642 GLN A O 1
ATOM 5121 N N . LYS A 1 643 ? 78.755 -7.015 -45.397 1.00 35.91 643 LYS A N 1
ATOM 5122 C CA . LYS A 1 643 ? 79.684 -6.679 -46.481 1.00 35.91 643 LYS A CA 1
ATOM 5123 C C . LYS A 1 643 ? 80.175 -7.953 -47.175 1.00 35.91 643 LYS A C 1
ATOM 5125 O O . LYS A 1 643 ? 80.691 -8.864 -46.539 1.00 35.91 643 LYS A O 1
ATOM 5130 N N . ARG A 1 644 ? 80.055 -7.946 -48.499 1.00 38.88 644 ARG A N 1
ATOM 5131 C CA . ARG A 1 644 ? 80.583 -8.928 -49.448 1.00 38.88 644 ARG A CA 1
ATOM 5132 C C . ARG A 1 644 ? 82.115 -8.843 -49.480 1.00 38.88 644 ARG A C 1
ATOM 5134 O O . ARG A 1 644 ? 82.638 -7.802 -49.873 1.00 38.88 644 ARG A O 1
ATOM 5141 N N . ASN A 1 645 ? 82.804 -9.915 -49.086 1.00 32.16 645 ASN A N 1
ATOM 5142 C CA . ASN A 1 645 ? 84.247 -10.072 -49.286 1.00 32.16 645 ASN A CA 1
ATOM 5143 C C . ASN A 1 645 ? 84.536 -10.954 -50.508 1.00 32.16 645 ASN A C 1
ATOM 5145 O O . ASN A 1 645 ? 83.767 -11.849 -50.855 1.00 32.16 645 ASN A O 1
ATOM 5149 N N . ARG A 1 646 ? 85.622 -10.589 -51.183 1.00 37.84 646 ARG A N 1
ATOM 5150 C CA . ARG A 1 646 ? 86.148 -11.063 -52.466 1.00 37.84 646 ARG A CA 1
ATOM 5151 C C . ARG A 1 646 ? 87.139 -12.210 -52.223 1.00 37.84 646 ARG A C 1
ATOM 5153 O O . ARG A 1 646 ? 87.894 -12.097 -51.268 1.00 37.84 646 ARG A O 1
ATOM 5160 N N . ASP A 1 647 ? 87.134 -13.230 -53.086 1.00 34.19 647 ASP A N 1
ATOM 5161 C CA . ASP A 1 647 ? 88.307 -13.894 -53.710 1.00 34.19 647 ASP A CA 1
ATOM 5162 C C . ASP A 1 647 ? 87.810 -15.084 -54.566 1.00 34.19 647 ASP A C 1
ATOM 5164 O O . ASP A 1 647 ? 87.007 -15.881 -54.094 1.00 34.19 647 ASP A O 1
ATOM 5168 N N . ASN A 1 648 ? 87.939 -15.005 -55.904 1.00 34.16 648 ASN A N 1
ATOM 5169 C CA . ASN A 1 648 ? 88.960 -15.624 -56.792 1.00 34.16 648 ASN A CA 1
ATOM 5170 C C . ASN A 1 648 ? 88.706 -17.132 -57.031 1.00 34.16 648 ASN A C 1
ATOM 5172 O O . ASN A 1 648 ? 88.466 -17.853 -56.079 1.00 34.16 648 ASN A O 1
ATOM 5176 N N . SER A 1 649 ? 88.779 -17.730 -58.226 1.00 30.14 649 SER A N 1
ATOM 5177 C CA . SER A 1 649 ? 89.113 -17.332 -59.605 1.00 30.14 649 SER A CA 1
ATOM 5178 C C . SER A 1 649 ? 88.876 -18.557 -60.536 1.00 30.14 649 SER A C 1
ATOM 5180 O O . SER A 1 649 ? 88.684 -19.661 -60.033 1.00 30.14 649 SER A O 1
ATOM 5182 N N . VAL A 1 650 ? 89.002 -18.363 -61.869 1.00 32.25 650 VAL A N 1
ATOM 5183 C CA . VAL A 1 650 ? 89.214 -19.385 -62.945 1.00 32.25 650 VAL A CA 1
ATOM 5184 C C . VAL A 1 650 ? 87.925 -20.077 -63.465 1.00 32.25 650 VAL A C 1
ATOM 5186 O O . VAL A 1 650 ? 87.160 -20.592 -62.669 1.00 32.25 650 VAL A O 1
ATOM 5189 N N . LYS A 1 651 ? 87.569 -20.173 -64.762 1.00 28.28 651 LYS A N 1
ATOM 5190 C CA . LYS A 1 651 ? 88.201 -19.907 -66.076 1.00 28.28 651 LYS A CA 1
ATOM 5191 C C . LYS A 1 651 ? 87.121 -19.640 -67.149 1.00 28.28 651 LYS A C 1
ATOM 5193 O O . LYS A 1 651 ? 85.964 -20.005 -66.989 1.00 28.28 651 LYS A O 1
ATOM 5198 N N . SER A 1 652 ? 87.571 -19.014 -68.230 1.00 28.20 652 SER A N 1
ATOM 5199 C CA . SER A 1 652 ? 86.913 -18.600 -69.478 1.00 28.20 652 SER A CA 1
ATOM 5200 C C . SER A 1 652 ? 86.679 -19.710 -70.511 1.00 28.20 652 SER A C 1
ATOM 5202 O O . SER A 1 652 ? 87.505 -20.611 -70.571 1.00 28.20 652 SER A O 1
ATOM 5204 N N . GLU A 1 653 ? 85.668 -19.514 -71.378 1.00 29.11 653 GLU A N 1
ATOM 5205 C CA . GLU A 1 653 ? 85.522 -19.857 -72.826 1.00 29.11 653 GLU A CA 1
ATOM 5206 C C . GLU A 1 653 ? 84.025 -20.115 -73.123 1.00 29.11 653 GLU A C 1
ATOM 5208 O O . GLU A 1 653 ? 83.316 -20.567 -72.237 1.00 29.11 653 GLU A O 1
ATOM 5213 N N . HIS A 1 654 ? 83.396 -19.867 -74.274 1.00 28.34 654 HIS A N 1
ATOM 5214 C CA . HIS A 1 654 ? 83.654 -19.130 -75.513 1.00 28.34 654 HIS A CA 1
ATOM 5215 C C . HIS A 1 654 ? 82.263 -18.894 -76.172 1.00 28.34 654 HIS A C 1
ATOM 5217 O O . HIS A 1 654 ? 81.262 -19.477 -75.760 1.00 28.34 654 HIS A O 1
ATOM 5223 N N . TYR A 1 655 ? 82.185 -18.004 -77.160 1.00 26.62 655 TYR A N 1
ATOM 5224 C CA . TYR A 1 655 ? 80.966 -17.553 -77.854 1.00 26.62 655 TYR A CA 1
ATOM 5225 C C . TYR A 1 655 ? 80.372 -18.573 -78.861 1.00 26.62 655 TYR A C 1
ATOM 5227 O O . TYR A 1 655 ? 81.125 -19.276 -79.524 1.00 26.62 655 TYR A O 1
ATOM 5235 N N . ARG A 1 656 ? 79.058 -18.398 -79.118 1.00 25.78 656 ARG A N 1
ATOM 5236 C CA . ARG A 1 656 ? 78.318 -18.442 -80.415 1.00 25.78 656 ARG A CA 1
ATOM 5237 C C . ARG A 1 656 ? 77.565 -19.716 -80.891 1.00 25.78 656 ARG A C 1
ATOM 5239 O O . ARG A 1 656 ? 78.173 -20.714 -81.234 1.00 25.78 656 ARG A O 1
ATOM 5246 N N . ALA A 1 657 ? 76.260 -19.475 -81.108 1.00 27.50 657 ALA A N 1
ATOM 5247 C CA . ALA A 1 657 ? 75.436 -19.703 -82.316 1.00 27.50 657 ALA A CA 1
ATOM 5248 C C . ALA A 1 657 ? 74.775 -21.065 -82.642 1.00 27.50 657 ALA A C 1
ATOM 5250 O O . ALA A 1 657 ? 75.415 -22.105 -82.660 1.00 27.50 657 ALA A O 1
ATOM 5251 N N . GLU A 1 658 ? 73.503 -20.902 -83.052 1.00 28.61 658 GLU A N 1
ATOM 5252 C CA . GLU A 1 658 ? 72.715 -21.624 -84.074 1.00 28.61 658 GLU A CA 1
ATOM 5253 C C . GLU A 1 658 ? 71.889 -22.874 -83.702 1.00 28.61 658 GLU A C 1
ATOM 5255 O O . GLU A 1 658 ? 72.393 -23.949 -83.409 1.00 28.61 658 GLU A O 1
ATOM 5260 N N . ASP A 1 659 ? 70.566 -22.654 -83.726 1.00 29.14 659 ASP A N 1
ATOM 5261 C CA . ASP A 1 659 ? 69.572 -23.244 -84.633 1.00 29.14 659 ASP A CA 1
ATOM 5262 C C . ASP A 1 659 ? 69.520 -24.766 -84.893 1.00 29.14 659 ASP A C 1
ATOM 5264 O O . ASP A 1 659 ? 70.381 -25.362 -85.529 1.00 29.14 659 ASP A O 1
ATOM 5268 N N . ASN A 1 660 ? 68.304 -25.268 -84.627 1.00 28.33 660 ASN A N 1
ATOM 5269 C CA . ASN A 1 660 ? 67.471 -26.111 -85.496 1.00 28.33 660 ASN A CA 1
ATOM 5270 C C . ASN A 1 660 ? 67.580 -27.656 -85.472 1.00 28.33 660 ASN A C 1
ATOM 5272 O O . ASN A 1 660 ? 68.626 -28.253 -85.686 1.00 28.33 660 ASN A O 1
ATOM 5276 N N . VAL A 1 661 ? 66.367 -28.245 -85.400 1.00 29.78 661 VAL A N 1
ATOM 5277 C CA . VAL A 1 661 ? 65.865 -29.458 -86.093 1.00 29.78 661 VAL A CA 1
ATOM 5278 C C . VAL A 1 661 ? 65.734 -30.781 -85.298 1.00 29.78 661 VAL A C 1
ATOM 5280 O O . VAL A 1 661 ? 66.692 -31.492 -85.042 1.00 29.78 661 VAL A O 1
ATOM 5283 N N . ILE A 1 662 ? 64.458 -31.081 -84.991 1.00 30.41 662 ILE A N 1
ATOM 5284 C CA . ILE A 1 662 ? 63.649 -32.291 -85.292 1.00 30.41 662 ILE A CA 1
ATOM 5285 C C . ILE A 1 662 ? 64.089 -33.686 -84.778 1.00 30.41 662 ILE A C 1
ATOM 5287 O O . ILE A 1 662 ? 65.047 -34.281 -85.251 1.00 30.41 662 ILE A O 1
ATOM 5291 N N . ASN A 1 663 ? 63.173 -34.214 -83.952 1.00 27.86 663 ASN A N 1
ATOM 5292 C CA . ASN A 1 663 ? 62.642 -35.577 -83.779 1.00 27.86 663 ASN A CA 1
ATOM 5293 C C . ASN A 1 663 ? 63.439 -36.776 -83.230 1.00 27.86 663 ASN A C 1
ATOM 5295 O O . ASN A 1 663 ? 64.569 -37.080 -83.587 1.00 27.86 663 ASN A O 1
ATOM 5299 N N . ASP A 1 664 ? 62.611 -37.529 -82.494 1.00 28.81 664 ASP A N 1
ATOM 5300 C CA . ASP A 1 664 ? 62.535 -38.973 -82.282 1.00 28.81 664 ASP A CA 1
ATOM 5301 C C . ASP A 1 664 ? 63.214 -39.594 -81.047 1.00 28.81 664 ASP A C 1
ATOM 5303 O O . ASP A 1 664 ? 64.420 -39.575 -80.827 1.00 28.81 664 ASP A O 1
ATOM 5307 N N . SER A 1 665 ? 62.327 -40.169 -80.224 1.00 27.23 665 SER A N 1
ATOM 5308 C CA . SER A 1 665 ? 62.548 -41.155 -79.152 1.00 27.23 665 SER A CA 1
ATOM 5309 C C . SER A 1 665 ? 63.020 -42.507 -79.759 1.00 27.23 665 SER A C 1
ATOM 5311 O O . SER A 1 665 ? 63.109 -42.573 -80.984 1.00 27.23 665 SER A O 1
ATOM 5313 N N . PRO A 1 666 ? 63.190 -43.641 -79.026 1.00 50.47 666 PRO A N 1
ATOM 5314 C CA . PRO A 1 666 ? 62.937 -43.910 -77.599 1.00 50.47 666 PRO A CA 1
ATOM 5315 C C . PRO A 1 666 ? 63.990 -44.831 -76.907 1.00 50.47 666 PRO A C 1
ATOM 5317 O O . PRO A 1 666 ? 64.964 -45.269 -77.507 1.00 50.47 666 PRO A O 1
ATOM 5320 N N . HIS A 1 667 ? 63.677 -45.201 -75.652 1.00 29.02 667 HIS A N 1
ATOM 5321 C CA . HIS A 1 667 ? 63.821 -46.547 -75.053 1.00 29.02 667 HIS A CA 1
ATOM 5322 C C . HIS A 1 667 ? 64.968 -46.916 -74.070 1.00 29.02 667 HIS A C 1
ATOM 5324 O O . HIS A 1 667 ? 66.149 -46.806 -74.369 1.00 29.02 667 HIS A O 1
ATOM 5330 N N . ILE A 1 668 ? 64.508 -47.553 -72.964 1.00 28.73 668 ILE A N 1
ATOM 5331 C CA . ILE A 1 668 ? 65.093 -48.676 -72.174 1.00 28.73 668 ILE A CA 1
ATOM 5332 C C . ILE A 1 668 ? 66.093 -48.276 -71.061 1.00 28.73 668 ILE A C 1
ATOM 5334 O O . ILE A 1 668 ? 67.188 -47.808 -71.327 1.00 28.73 668 ILE A O 1
ATOM 5338 N N . ILE A 1 669 ? 65.680 -48.224 -69.780 1.00 32.25 669 ILE A N 1
ATOM 5339 C CA . ILE A 1 669 ? 65.572 -49.289 -68.738 1.00 32.25 669 ILE A CA 1
ATOM 5340 C C . ILE A 1 669 ? 66.886 -50.044 -68.461 1.00 32.25 669 ILE A C 1
ATOM 5342 O O . ILE A 1 669 ? 67.311 -50.810 -69.307 1.00 32.25 669 ILE A O 1
ATOM 5346 N N . THR A 1 670 ? 67.423 -49.916 -67.231 1.00 29.12 670 THR A N 1
ATOM 5347 C CA . THR A 1 670 ? 67.838 -51.002 -66.289 1.00 29.12 670 THR A CA 1
ATOM 5348 C C . THR A 1 670 ? 68.496 -50.373 -65.045 1.00 29.12 670 THR A C 1
ATOM 5350 O O . THR A 1 670 ? 69.426 -49.590 -65.174 1.00 29.12 670 THR A O 1
ATOM 5353 N N . HIS A 1 671 ? 67.891 -50.473 -63.855 1.00 28.67 671 HIS A N 1
ATOM 5354 C CA . HIS A 1 671 ? 68.129 -51.472 -62.791 1.00 28.67 671 HIS A CA 1
ATOM 5355 C C . HIS A 1 671 ? 69.520 -51.464 -62.140 1.00 28.67 671 HIS A C 1
ATOM 5357 O O . HIS A 1 671 ? 70.492 -51.826 -62.788 1.00 28.67 671 HIS A O 1
ATOM 5363 N N . THR A 1 672 ? 69.562 -51.222 -60.819 1.00 29.81 672 THR A N 1
ATOM 5364 C CA . THR A 1 672 ? 70.149 -52.063 -59.731 1.00 29.81 672 THR A CA 1
ATOM 5365 C C . THR A 1 672 ? 70.245 -51.200 -58.455 1.00 29.81 672 THR A C 1
ATOM 5367 O O . THR A 1 672 ? 70.668 -50.059 -58.532 1.00 29.81 672 THR A O 1
ATOM 5370 N N . ARG A 1 673 ? 69.645 -51.517 -57.295 1.00 29.14 673 ARG A N 1
ATOM 5371 C CA . ARG A 1 673 ? 69.632 -52.677 -56.365 1.00 29.14 673 ARG A CA 1
ATOM 5372 C C . ARG A 1 673 ? 70.494 -52.421 -55.108 1.00 29.14 673 ARG A C 1
ATOM 5374 O O . ARG A 1 673 ? 71.709 -52.423 -55.195 1.00 29.14 673 ARG A O 1
ATOM 5381 N N . TYR A 1 674 ? 69.781 -52.380 -53.974 1.00 29.25 674 TYR A N 1
ATOM 5382 C CA . TYR A 1 674 ? 70.096 -52.854 -52.610 1.00 29.25 674 TYR A CA 1
ATOM 5383 C C . TYR A 1 674 ? 71.249 -52.267 -51.784 1.00 29.25 674 TYR A C 1
ATOM 5385 O O . TYR A 1 674 ? 72.398 -52.246 -52.198 1.00 29.25 674 TYR A O 1
ATOM 5393 N N . GLY A 1 675 ? 70.921 -52.002 -50.510 1.00 29.50 675 GLY A N 1
ATOM 5394 C CA . GLY A 1 675 ? 71.884 -51.994 -49.405 1.00 29.50 675 GLY A CA 1
ATOM 5395 C C . GLY A 1 675 ? 71.392 -51.313 -48.122 1.00 29.50 675 GLY A C 1
ATOM 5396 O O . GLY A 1 675 ? 71.808 -50.203 -47.833 1.00 29.50 675 GLY A O 1
ATOM 5397 N N . LEU A 1 676 ? 70.520 -51.982 -47.355 1.00 29.38 676 LEU A N 1
ATOM 5398 C CA . LEU A 1 676 ? 70.367 -51.822 -45.886 1.00 29.38 676 LEU A CA 1
ATOM 5399 C C . LEU A 1 676 ? 71.699 -52.214 -45.167 1.00 29.38 676 LEU A C 1
ATOM 5401 O O . LEU A 1 676 ? 72.542 -52.767 -45.879 1.00 29.38 676 LEU A O 1
ATOM 5405 N N . PRO A 1 677 ? 71.916 -52.106 -43.822 1.00 45.56 677 PRO A N 1
ATOM 5406 C CA . PRO A 1 677 ? 70.949 -51.926 -42.710 1.00 45.56 677 PRO A CA 1
ATOM 5407 C C . PRO A 1 677 ? 71.432 -51.103 -41.464 1.00 45.56 677 PRO A C 1
ATOM 5409 O O . PRO A 1 677 ? 72.570 -50.655 -41.419 1.00 45.56 677 PRO A O 1
ATOM 5412 N N . ARG A 1 678 ? 70.575 -51.087 -40.411 1.00 30.23 678 ARG A N 1
ATOM 5413 C CA . ARG A 1 678 ? 70.858 -50.946 -38.945 1.00 30.23 678 ARG A CA 1
ATOM 5414 C C . ARG A 1 678 ? 71.253 -49.543 -38.437 1.00 30.23 678 ARG A C 1
ATOM 5416 O O . ARG A 1 678 ? 71.910 -48.809 -39.149 1.00 30.23 678 ARG A O 1
ATOM 5423 N N . GLU A 1 679 ? 70.858 -49.054 -37.257 1.00 32.78 679 GLU A N 1
ATOM 5424 C CA . GLU A 1 679 ? 70.529 -49.651 -35.946 1.00 32.78 679 GLU A CA 1
ATOM 5425 C C . GLU A 1 679 ? 69.773 -48.593 -35.084 1.00 32.78 679 GLU A C 1
ATOM 5427 O O . GLU A 1 679 ? 70.165 -47.433 -35.102 1.00 32.78 679 GLU A O 1
ATOM 5432 N N . ASP A 1 680 ? 68.668 -48.982 -34.426 1.00 34.66 680 ASP A N 1
ATOM 5433 C CA . ASP A 1 680 ? 68.349 -48.901 -32.976 1.00 34.66 680 ASP A CA 1
ATOM 5434 C C . ASP A 1 680 ? 68.633 -47.654 -32.070 1.00 34.66 680 ASP A C 1
ATOM 5436 O O . ASP A 1 680 ? 69.415 -46.775 -32.412 1.00 34.66 680 ASP A O 1
ATOM 5440 N N . PRO A 1 681 ? 67.927 -47.520 -30.911 1.00 54.94 681 PRO A N 1
ATOM 5441 C CA . PRO A 1 681 ? 67.165 -46.309 -30.550 1.00 54.94 681 PRO A CA 1
ATOM 5442 C C . PRO A 1 681 ? 67.475 -45.726 -29.136 1.00 54.94 681 PRO A C 1
ATOM 5444 O O . PRO A 1 681 ? 68.499 -46.046 -28.543 1.00 54.94 681 PRO A O 1
ATOM 5447 N N . TYR A 1 682 ? 66.533 -44.926 -28.589 1.00 36.41 682 TYR A N 1
ATOM 5448 C CA . TYR A 1 682 ? 66.453 -44.290 -27.244 1.00 36.41 682 TYR A CA 1
ATOM 5449 C C . TYR A 1 682 ? 67.182 -42.924 -27.132 1.00 36.41 682 TYR A C 1
ATOM 5451 O O . TYR A 1 682 ? 68.226 -42.740 -27.734 1.00 36.41 682 TYR A O 1
ATOM 5459 N N . LEU A 1 683 ? 66.712 -41.870 -26.446 1.00 35.47 683 LEU A N 1
ATOM 5460 C CA . LEU A 1 683 ? 65.918 -41.713 -25.220 1.00 35.47 683 LEU A CA 1
ATOM 5461 C C . LEU A 1 683 ? 65.216 -40.327 -25.175 1.00 35.47 683 LEU A C 1
ATOM 5463 O O . LEU A 1 683 ? 65.785 -39.354 -25.665 1.00 35.47 683 LEU A O 1
ATOM 5467 N N . LEU A 1 684 ? 64.111 -40.303 -24.408 1.00 37.47 684 LEU A N 1
ATOM 5468 C CA . LEU A 1 684 ? 63.500 -39.211 -23.611 1.00 37.47 684 LEU A CA 1
ATOM 5469 C C . LEU A 1 684 ? 62.771 -38.053 -24.308 1.00 37.47 684 LEU A C 1
ATOM 5471 O O . LEU A 1 684 ? 63.418 -37.205 -24.954 1.00 37.47 684 LEU A O 1
#

Solvent-accessible surface area (backbone atoms only — not comparable to full-atom values): 42495 Å² total; per-residue (Å²): 132,85,84,88,90,85,84,88,84,91,79,91,78,88,89,79,89,85,82,91,82,86,88,89,90,88,88,89,91,87,88,88,86,89,87,87,86,88,89,83,94,80,79,89,75,63,67,70,57,54,59,52,50,53,54,47,51,51,51,47,51,52,49,49,52,49,51,58,49,53,69,52,50,75,68,54,56,54,52,55,45,45,72,66,49,58,40,63,47,50,46,53,40,70,70,44,88,50,72,68,60,25,49,52,37,48,51,52,39,52,50,29,52,52,51,36,52,52,51,49,51,52,52,54,52,54,57,75,66,39,49,65,41,77,48,78,46,78,45,79,60,73,41,74,52,61,17,40,35,44,21,42,52,53,38,42,34,48,81,39,56,80,72,54,74,60,74,62,41,51,54,39,46,53,52,55,60,73,43,34,63,76,62,73,77,51,95,80,70,92,73,89,83,78,89,79,82,84,82,84,83,90,86,84,86,91,86,85,88,82,89,89,88,81,88,80,86,88,82,86,90,82,90,80,88,90,81,88,81,89,85,88,84,90,82,87,82,88,86,86,89,84,83,86,86,88,81,81,88,78,78,83,72,85,83,74,76,77,75,53,78,70,63,50,56,60,50,51,64,67,71,75,48,78,85,64,80,70,81,73,90,68,72,100,79,76,83,91,67,87,73,63,68,66,62,54,51,48,52,51,48,38,55,44,56,52,69,47,53,70,68,58,48,58,68,26,13,64,51,58,70,78,22,52,75,44,38,29,47,54,82,39,80,56,58,54,87,59,43,44,85,47,67,45,72,85,27,24,38,23,39,31,40,60,56,94,83,44,64,32,84,55,53,33,66,72,40,16,38,40,40,32,38,40,68,54,65,91,28,47,51,60,78,68,62,91,69,69,39,33,36,40,29,72,44,50,64,82,50,83,86,50,61,84,85,66,35,43,82,41,56,40,28,20,35,38,38,36,34,31,38,51,36,39,40,37,49,43,44,76,88,61,34,78,39,36,84,33,59,70,49,25,72,62,29,64,44,54,64,40,45,67,54,44,46,52,47,47,54,35,48,51,37,29,74,74,51,67,23,34,56,65,80,38,44,57,61,46,69,66,26,61,64,86,61,91,84,39,68,54,77,49,72,70,36,42,52,47,44,54,50,50,51,48,31,45,75,70,58,75,49,80,74,93,57,46,50,50,22,66,44,69,46,65,52,77,46,79,50,72,44,86,22,55,54,60,69,54,29,52,54,56,49,52,61,49,29,77,76,38,65,70,61,42,60,54,47,81,72,68,62,91,54,60,77,66,53,17,52,25,30,32,33,42,35,41,19,37,62,46,54,54,30,40,37,41,34,48,43,65,64,65,45,76,66,56,50,52,50,50,53,50,50,44,44,30,71,51,41,44,41,48,78,70,42,49,54,55,50,52,49,50,50,52,55,48,49,52,33,51,52,47,54,58,65,66,71,72,72,79,86,80,82,87,82,87,83,90,81,92,87,90,89,84,89,85,86,83,86,88,84,85,90,82,86,85,86,83,89,84,90,88,85,90,82,85,83,88,80,90,86,91,83,137

pLDDT: mean 70.23, std 26.98, range [23.02, 97.88]

InterPro domains:
  IPR001873 Epithelial sodium channel [PF00858] (81-621)
  IPR001873 Epithelial sodium channel [PR01078] (102-119)
  IPR001873 Epithelial sodium channel [PR01078] (141-157)
  IPR001873 Epithelial sodium channel [PR01078] (324-335)
  IPR001873 Epithelial sodium channel [PR01078] (338-354)
  IPR001873 Epithelial sodium channel [PR01078] (364-382)
  IPR001873 Epithelial sodium channel [PR01078] (389-407)
  IPR001873 Epithelial sodium channel [PR01078] (419-435)
  IPR001873 Epithelial sodium channel [PR01078] (449-460)
  IPR001873 Epithelial sodium channel [PR01078] (515-535)
  IPR001873 Epithelial sodium channel [PR01078] (568-588)
  IPR001873 Epithelial sodium channel [PR01078] (588-602)
  IPR001873 Epithelial sodium channel [PR01078] (602-618)
  IPR001873 Epithelial sodium channel [PTHR11690] (73-636)
  IPR020903 Epithelial sodium channel, conserved site [PS01206] (449-469)

Secondary structure (DSSP, 8-state):
-------------------------------------------SSSTTTHHHHHHHHHHHHHHHHHHHHHTS-HHHHHHHHHHH---THHHHHHH--SHHHHHHHHHHHHHHHHHHHHHHHHHHHHHHT--EEEEEEEEES-EEPPEEEEEESSSS-GGGGGG--SHHHHHHHHHHHHT-GGGGS-TT--S-------------------------------------------------------PPPPPPP----PPPHHHHHHHHHHHSSTTS-------S--------HHHHHHHHHHHHHHHS-HHHHHHHSPPHHHHEEEEEETTEE--GGGEEEEEETTTEEEEEE--TT-EE-S-SGGGSEEEEEE--GGGS-TTT----EEEEEEE-TTSPP-HHHH-EEEETTEEEEEEEEEEEEE---TTT--EE-SHHHHHHHSS---HHHHHHHHHHHHHHHHHSSB-GGGHHHHHHSS------B--SHHHHHHHHHHHHHHHTTSS----PEESEEEEEEEEEEEEE---HHHHHHHHHHHHHH-HHHHHHHHHH---THHHHTTEEEEEEEES-SEEEEEEEEESS-HHHHHHHHHHHHHHHH---HHHHHHHHHHHHHHHHHHHHHHHGGG---PPPPP--------------------------------------

Organism: NCBI:txid2493646

Mean predicted aligned error: 18.49 Å

Sequence (684 aa):
MSSRHRHDYTRDVDMTNIYFHSPLWKRSQEEIMENVNPIDVNNRKEQSARKVDNTYEDNTDINNSIDSIGKKTFRQLIVRFAEKTSMQGVPYIKSSTFWWSRLIWVILTLGAIAAMVFHLYTIFYQYYQWPKQTKISLGFDNLQFPAVTICNVNIMRKSQLHLLQGQEADKLKDFVYKMNPDRLKDPKGENSSNPVGNSTGNTGTSGNPTDNTGSSESSISNTVTPGNATGSASYLGNSTSSTGVPFPPATPAPSGRRKRFVDYYKQINRSAFDDYDYEDEYSRDEVKTPRDTTNTLEKLFTKLYMTLSRDQRASAGHNITDMLVSCSFNGRECYGRNFTLYQTSQYGNCWTLDSDKLVVRSPGPNAGLSLILYLENSEFLTGINQGYGARLVIHEPQTVPSPYNEGVHIASAEETSVAIRKVTITRLSTPYGDCDDGISFMASYGINYTRQSCQLMCQAIKILETCGCYDDDGEELIRKSRARLNLKPCRNGPEIRCRDKLNSEFEGKEQVCNCYNPCYEAQYSRSTGSRQWPTDEYAGVLLESLCEKDNTICQSFKTRFTDQRSQSQNFIKLNIYYADLNFEYIEETPQIEAGDFLANIGGVIGLWIGLSVLSLCEVLQLVAELFTYCIYKASHKVRPKQKRNRDNSVKSEHYRAEDNVINDSPHIITHTRYGLPREDPYLL